Protein AF-A0A1V5XCV8-F1 (afdb_monomer)

pLDDT: mean 79.94, std 16.15, range [26.84, 97.88]

Sequence (654 aa):
MQDEASAQIVRQIDVLEASARLLDAAALAIQAGMHARAAQLYEQACEFSQASDQAALAGDSRKALVLAALSGCPQRIARTMDVIVEQPNRARATAEELRARGHAHVAARLLERVGDKEEAALAYADAGLAVQAATIFEDLGQTREAARVLESALRASPQDYAAALKLASLLTTHRRFDAAVRWLQTIPDSSPLHREALPWLATCFEALGLEEPAAQARQQLQASEIANVSSQPKETGNLQHVVYGRYEIVESVASTPYAQVFRALDRMTLQPVAVKQLRSESVQGAGRDAFERFLREARALSMLRHANVVPLVELVERAGAIITPWMEGGSLADLMNRERITPKRAVEISCAILTALAEGHRLGILHRDIKPSNILFDQAGVTRLADFGAAHLSDASHTATAGVIGTFAYMSPEQRLGMPATPASDVFGVGASLLEMLTGRPPAQPGSALTTPSSCHPDLGPNHDAVVFALVADDPAHRIGHALDARTKLQALSWPDYNLGSLSPIEASPVRHESRLQRLAPNLGFDVWLGRRVLLVADSPKMRQVMQAWTRTENRNLSAVLRYDVETAMFWVEVPEGKTLSETARSLTKRQGEQLAAALGSLHENGVTHGAVDEHHLVMRDDRPVLCLDPDTAMRGSPDMDRESLRRLCSHTT

Secondary structure (DSSP, 8-state):
-HHHHHHHHHHHHHHHHHTT-HHHHHHHHHHTT-HHHHHHHHHHTT-HHHHHHHHHHTT-HHHHHHHHHHHT-HHHHHHHHHHHHT-HHHHHHHHHHHHHTT-HHHHHHHHHHHT-HHHHHHHHHHTT-HHHHHHHHHHTT-HHHHHHHHHHHHHH-TT-HHHHHHHHHHHHHTT-HHHHHHHHTTS-TTSHHHHHHHHHHHHHHHHTT-HHHHHHHHHHHHTTTTT-----------SS-EETTTEEEEEEEEE-SSEEEEEEEETTT--EEEEEEE-GGGGSSS-HHHHHHHHHHHHHHHH---TTBPPP-EEEGGGTEEEEE--TT-BHHHHHHHS---HHHHHHHHHHHHHHHHHHHHTT-------GGGEEE-TT--EEE--TT---TTHHHH--SSS-SSSGGGS-HHHHTTPPP-HHHHHHHHHHHHHHHHHSSPPPSTTSPPPPHHHH-TT--HHHHHHHHHHS-SSGGGS---HHHHHHHHHTS------GGGS------------SEEEEETTEEEETTTTEEEEEEE--HHHHHHHHHHHH---TTB--EEEEETTTTEEEEE--SSEEHHHHT-PPPHHHHHHHHHHHHHHHHTT------SSSSEEEETTEEEE---TTTTTSS-HHHHHHHHHHHHHT--

Mean predicted aligned error: 20.4 Å

Structure (mmCIF, N/CA/C/O backbone):
data_AF-A0A1V5XCV8-F1
#
_entry.id   AF-A0A1V5XCV8-F1
#
loop_
_atom_site.group_PDB
_atom_site.id
_atom_site.type_symbol
_atom_site.label_atom_id
_atom_site.label_alt_id
_atom_site.label_comp_id
_atom_site.label_asym_id
_atom_site.label_entity_id
_atom_site.label_seq_id
_atom_site.pdbx_PDB_ins_code
_atom_site.Cartn_x
_atom_site.Cartn_y
_atom_site.Cartn_z
_atom_site.occupancy
_atom_site.B_iso_or_equiv
_atom_site.auth_seq_id
_atom_site.auth_comp_id
_atom_site.auth_asym_id
_atom_site.auth_atom_id
_atom_site.pdbx_PDB_model_num
ATOM 1 N N . MET A 1 1 ? 25.668 -7.113 -51.765 1.00 55.38 1 MET A N 1
ATOM 2 C CA . MET A 1 1 ? 24.496 -6.241 -51.519 1.00 55.38 1 MET A CA 1
ATOM 3 C C . MET A 1 1 ? 23.989 -6.331 -50.081 1.00 55.38 1 MET A C 1
ATOM 5 O O . MET A 1 1 ? 23.949 -5.293 -49.443 1.00 55.38 1 MET A O 1
ATOM 9 N N . GLN A 1 2 ? 23.650 -7.511 -49.532 1.00 56.16 2 GLN A N 1
ATOM 10 C CA . GLN A 1 2 ? 23.202 -7.615 -48.126 1.00 56.16 2 GLN A CA 1
ATOM 11 C C . GLN A 1 2 ? 24.272 -7.185 -47.100 1.00 56.16 2 GLN A C 1
ATOM 13 O O . GLN A 1 2 ? 23.949 -6.426 -46.194 1.00 56.16 2 GLN A O 1
ATOM 18 N N . ASP A 1 3 ? 25.544 -7.551 -47.288 1.00 65.44 3 ASP A N 1
ATOM 19 C CA . ASP A 1 3 ? 26.631 -7.110 -46.388 1.00 65.44 3 ASP A CA 1
ATOM 20 C C . ASP A 1 3 ? 26.905 -5.601 -46.443 1.00 65.44 3 ASP A C 1
ATOM 22 O O . ASP A 1 3 ? 27.278 -4.984 -45.448 1.00 65.44 3 ASP A O 1
ATOM 26 N N . GLU A 1 4 ? 26.685 -4.986 -47.603 1.00 73.75 4 GLU A N 1
ATOM 27 C CA . GLU A 1 4 ? 26.950 -3.564 -47.832 1.00 73.75 4 GLU A CA 1
ATOM 28 C C . GLU A 1 4 ? 25.854 -2.688 -47.205 1.00 73.75 4 GLU A C 1
ATOM 30 O O . GLU A 1 4 ? 26.151 -1.679 -46.567 1.00 73.75 4 GLU A O 1
ATOM 35 N N . ALA A 1 5 ? 24.594 -3.134 -47.292 1.00 72.75 5 ALA A N 1
ATOM 36 C CA . ALA A 1 5 ? 23.459 -2.509 -46.617 1.00 72.75 5 ALA A CA 1
ATOM 37 C C . ALA A 1 5 ? 23.561 -2.634 -45.085 1.00 72.75 5 ALA A C 1
ATOM 39 O O . ALA A 1 5 ? 23.358 -1.648 -44.375 1.00 72.75 5 ALA A O 1
ATOM 40 N N . SER A 1 6 ? 23.951 -3.805 -44.568 1.00 75.44 6 SER A N 1
ATOM 41 C CA . SER A 1 6 ? 24.199 -4.004 -43.133 1.00 75.44 6 SER A CA 1
ATOM 42 C C . SER A 1 6 ? 25.341 -3.119 -42.623 1.00 75.44 6 SER A C 1
ATOM 44 O O . SER A 1 6 ? 25.207 -2.473 -41.584 1.00 75.44 6 SER A O 1
ATOM 46 N N . ALA A 1 7 ? 26.441 -3.005 -43.376 1.00 82.19 7 ALA A N 1
ATOM 47 C CA . ALA A 1 7 ? 27.553 -2.122 -43.027 1.00 82.19 7 ALA A CA 1
ATOM 48 C C . ALA A 1 7 ? 27.157 -0.634 -43.039 1.00 82.19 7 ALA A C 1
ATOM 50 O O . ALA A 1 7 ? 27.642 0.143 -42.214 1.00 82.19 7 ALA A O 1
ATOM 51 N N . GLN A 1 8 ? 26.267 -0.225 -43.947 1.00 87.06 8 GLN A N 1
ATOM 52 C CA . GLN A 1 8 ? 25.750 1.142 -43.998 1.00 87.06 8 GLN A CA 1
ATOM 53 C C . GLN A 1 8 ? 24.861 1.469 -42.790 1.00 87.06 8 GLN A C 1
ATOM 55 O O . GLN A 1 8 ? 25.000 2.548 -42.215 1.00 87.06 8 GLN A O 1
ATOM 60 N N . ILE A 1 9 ? 24.012 0.530 -42.362 1.00 88.44 9 ILE A N 1
ATOM 61 C CA . ILE A 1 9 ? 23.176 0.680 -41.163 1.00 88.44 9 ILE A CA 1
ATOM 62 C C . ILE A 1 9 ? 24.042 0.798 -39.904 1.00 88.44 9 ILE A C 1
ATOM 64 O O . ILE A 1 9 ? 23.810 1.698 -39.101 1.00 88.44 9 ILE A O 1
ATOM 68 N N . VAL A 1 10 ? 25.077 -0.038 -39.752 1.00 89.50 10 VAL A N 1
ATOM 69 C CA . VAL A 1 10 ? 26.005 0.046 -38.607 1.00 89.50 10 VAL A CA 1
ATOM 70 C C . VAL A 1 10 ? 26.694 1.410 -38.558 1.00 89.50 10 VAL A C 1
ATOM 72 O O . VAL A 1 10 ? 26.671 2.061 -37.518 1.00 89.50 10 VAL A O 1
ATOM 75 N N . ARG A 1 11 ? 27.204 1.911 -39.693 1.00 89.94 11 ARG A N 1
ATOM 76 C CA . ARG A 1 11 ? 27.790 3.263 -39.755 1.00 89.94 11 ARG A CA 1
ATOM 77 C C . ARG A 1 11 ? 26.790 4.342 -39.355 1.00 89.94 11 ARG A C 1
ATOM 79 O O . ARG A 1 11 ? 27.166 5.311 -38.708 1.00 89.94 11 ARG A O 1
ATOM 86 N N . GLN A 1 12 ? 25.528 4.199 -39.744 1.00 89.31 12 GLN A N 1
ATOM 87 C CA . GLN A 1 12 ? 24.492 5.168 -39.407 1.00 89.31 12 GLN A CA 1
ATOM 88 C C . GLN A 1 12 ? 24.134 5.130 -37.916 1.00 89.31 12 GLN A C 1
ATOM 90 O O . GLN A 1 12 ? 23.947 6.188 -37.318 1.00 89.31 12 GLN A O 1
ATOM 95 N N . ILE A 1 13 ? 24.109 3.943 -37.304 1.00 89.38 13 ILE A N 1
ATOM 96 C CA . ILE A 1 13 ? 23.984 3.775 -35.849 1.00 89.38 13 ILE A CA 1
ATOM 97 C C . ILE A 1 13 ? 25.161 4.457 -35.141 1.00 89.38 13 ILE A C 1
ATOM 99 O O . ILE A 1 13 ? 24.930 5.252 -34.234 1.00 89.38 13 ILE A O 1
ATOM 103 N N . ASP A 1 14 ? 26.398 4.221 -35.586 1.00 89.75 14 ASP A N 1
ATOM 104 C CA . ASP A 1 14 ? 27.597 4.798 -34.966 1.00 89.75 14 ASP A CA 1
ATOM 105 C C . ASP A 1 14 ? 27.629 6.333 -35.090 1.00 89.75 14 ASP A C 1
ATOM 107 O O . ASP A 1 14 ? 28.013 7.030 -34.152 1.00 89.75 14 ASP A O 1
ATOM 111 N N . VAL A 1 15 ? 27.160 6.888 -36.215 1.00 90.31 15 VAL A N 1
ATOM 112 C CA . VAL A 1 15 ? 27.000 8.344 -36.402 1.00 90.31 15 VAL A CA 1
ATOM 113 C C . VAL A 1 15 ? 25.956 8.917 -35.437 1.00 90.31 15 VAL A C 1
ATOM 115 O O . VAL A 1 15 ? 26.168 9.990 -34.865 1.00 90.31 15 VAL A O 1
ATOM 118 N N . LEU A 1 16 ? 24.830 8.222 -35.242 1.00 85.31 16 LEU A N 1
ATOM 119 C CA . LEU A 1 16 ? 23.783 8.639 -34.305 1.00 85.31 16 LEU A CA 1
ATOM 120 C C . LEU A 1 16 ? 24.257 8.549 -32.847 1.00 85.31 16 LEU A C 1
ATOM 122 O O . LEU A 1 16 ? 24.003 9.477 -32.077 1.00 85.31 16 LEU A O 1
ATOM 126 N N . GLU A 1 17 ? 24.989 7.493 -32.482 1.00 86.19 17 GLU A N 1
ATOM 127 C CA . GLU A 1 17 ? 25.599 7.336 -31.155 1.00 86.19 17 GLU A CA 1
ATOM 128 C C . GLU A 1 17 ? 26.639 8.433 -30.892 1.00 86.19 17 GLU A C 1
ATOM 130 O O . GLU A 1 17 ? 26.559 9.114 -29.870 1.00 86.19 17 GLU A O 1
ATOM 135 N N . ALA A 1 18 ? 27.540 8.695 -31.847 1.00 83.44 18 ALA A N 1
ATOM 136 C CA . ALA A 1 18 ? 28.522 9.779 -31.757 1.00 83.44 18 ALA A CA 1
ATOM 137 C C . ALA A 1 18 ? 27.867 11.167 -31.622 1.00 83.44 18 ALA A C 1
ATOM 139 O O . ALA A 1 18 ? 28.442 12.077 -31.027 1.00 83.44 18 ALA A O 1
ATOM 140 N N . SER A 1 19 ? 26.644 11.319 -32.135 1.00 82.38 19 SER A N 1
ATOM 141 C CA . SER A 1 19 ? 25.836 12.540 -32.025 1.00 82.38 19 SER A CA 1
ATOM 142 C C . SER A 1 19 ? 24.930 12.567 -30.782 1.00 82.38 19 SER A C 1
ATOM 144 O O . SER A 1 19 ? 24.056 13.428 -30.689 1.00 82.38 19 SER A O 1
ATOM 146 N N . ALA A 1 20 ? 25.093 11.627 -29.842 1.00 81.00 20 ALA A N 1
ATOM 147 C CA . ALA A 1 20 ? 24.282 11.461 -28.630 1.00 81.00 20 ALA A CA 1
ATOM 148 C C . ALA A 1 20 ? 22.769 11.245 -28.868 1.00 81.00 20 ALA A C 1
ATOM 150 O O . ALA A 1 20 ? 21.960 11.425 -27.956 1.00 81.00 20 ALA A O 1
ATOM 151 N N . ARG A 1 21 ? 22.367 10.809 -30.070 1.00 84.12 21 ARG A N 1
ATOM 152 C CA . ARG A 1 21 ? 20.977 10.467 -30.428 1.00 84.12 21 ARG A CA 1
ATOM 153 C C . ARG A 1 21 ? 20.698 8.987 -30.162 1.00 84.12 21 ARG A C 1
ATOM 155 O O . ARG A 1 21 ? 20.375 8.218 -31.065 1.00 84.12 21 ARG A O 1
ATOM 162 N N . LEU A 1 22 ? 20.857 8.586 -28.904 1.00 81.56 22 LEU A N 1
ATOM 163 C CA . LEU A 1 22 ? 20.889 7.178 -28.492 1.00 81.56 22 LEU A CA 1
ATOM 164 C C . LEU A 1 22 ? 19.565 6.435 -28.725 1.00 81.56 22 LEU A C 1
ATOM 166 O O . LEU A 1 22 ? 19.592 5.279 -29.133 1.00 81.56 22 LEU A O 1
ATOM 170 N N . LEU A 1 23 ? 18.414 7.091 -28.539 1.00 86.69 23 LEU A N 1
ATOM 171 C CA . LEU A 1 23 ? 17.103 6.473 -28.788 1.00 86.69 23 LEU A CA 1
ATOM 172 C C . LEU A 1 23 ? 16.856 6.225 -30.281 1.00 86.69 23 LEU A C 1
ATOM 174 O O . LEU A 1 23 ? 16.329 5.180 -30.651 1.00 86.69 23 LEU A O 1
ATOM 178 N N . ASP A 1 24 ? 17.296 7.149 -31.140 1.00 87.69 24 ASP A N 1
ATOM 179 C CA . ASP A 1 24 ? 17.205 6.991 -32.594 1.00 87.69 24 ASP A CA 1
ATOM 180 C C . ASP A 1 24 ? 18.152 5.889 -33.081 1.00 87.69 24 ASP A C 1
ATOM 182 O O . ASP A 1 24 ? 17.775 5.058 -33.908 1.00 87.69 24 ASP A O 1
ATOM 186 N N . ALA A 1 25 ? 19.369 5.843 -32.527 1.00 87.44 25 ALA A N 1
ATOM 187 C CA . ALA A 1 25 ? 20.325 4.770 -32.776 1.00 87.44 25 ALA A CA 1
ATOM 188 C C . ALA A 1 25 ? 19.759 3.409 -32.331 1.00 87.44 25 ALA A C 1
ATOM 190 O O . ALA A 1 25 ? 19.883 2.424 -33.058 1.00 87.44 25 ALA A O 1
ATOM 191 N N . ALA A 1 26 ? 19.101 3.351 -31.167 1.00 88.69 26 ALA A N 1
ATOM 192 C CA . ALA A 1 26 ? 18.478 2.139 -30.639 1.00 88.69 26 ALA A CA 1
ATOM 193 C C . ALA A 1 26 ? 17.289 1.686 -31.497 1.00 88.69 26 ALA A C 1
ATOM 195 O O . ALA A 1 26 ? 17.183 0.504 -31.816 1.00 88.69 26 ALA A O 1
ATOM 196 N N . ALA A 1 27 ? 16.432 2.614 -31.931 1.00 91.62 27 ALA A N 1
ATOM 197 C CA . ALA A 1 27 ? 15.320 2.320 -32.830 1.00 91.62 27 ALA A CA 1
ATOM 198 C C . ALA A 1 27 ? 15.816 1.780 -34.181 1.00 91.62 27 ALA A C 1
ATOM 200 O O . ALA A 1 27 ? 15.284 0.788 -34.681 1.00 91.62 27 ALA A O 1
ATOM 201 N N . LEU A 1 28 ? 16.874 2.378 -34.739 1.00 91.19 28 LEU A N 1
ATOM 202 C CA . LEU A 1 28 ? 17.506 1.901 -35.968 1.00 91.19 28 LEU A CA 1
ATOM 203 C C . LEU A 1 28 ? 18.154 0.519 -35.772 1.00 91.19 28 LEU A C 1
ATOM 205 O O . LEU A 1 28 ? 18.021 -0.351 -36.631 1.00 91.19 28 LEU A O 1
ATOM 209 N N . ALA A 1 29 ? 18.781 0.278 -34.616 1.00 90.94 29 ALA A N 1
ATOM 210 C CA . ALA A 1 29 ? 19.312 -1.032 -34.249 1.00 90.94 29 ALA A CA 1
ATOM 211 C C . ALA A 1 29 ? 18.203 -2.094 -34.118 1.00 90.94 29 ALA A C 1
ATOM 213 O O . ALA A 1 29 ? 18.393 -3.215 -34.584 1.00 90.94 29 ALA A O 1
ATOM 214 N N . ILE A 1 30 ? 17.030 -1.759 -33.562 1.00 92.81 30 ILE A N 1
ATOM 215 C CA . ILE A 1 30 ? 15.866 -2.665 -33.520 1.00 92.81 30 ILE A CA 1
ATOM 216 C C . ILE A 1 30 ? 15.365 -2.975 -34.929 1.00 92.81 30 ILE A C 1
ATOM 218 O O . ILE A 1 30 ? 15.129 -4.138 -35.245 1.00 92.81 30 ILE A O 1
ATOM 222 N N . GLN A 1 31 ? 15.216 -1.957 -35.782 1.00 91.31 31 GLN A N 1
ATOM 223 C CA . GLN A 1 31 ? 14.780 -2.140 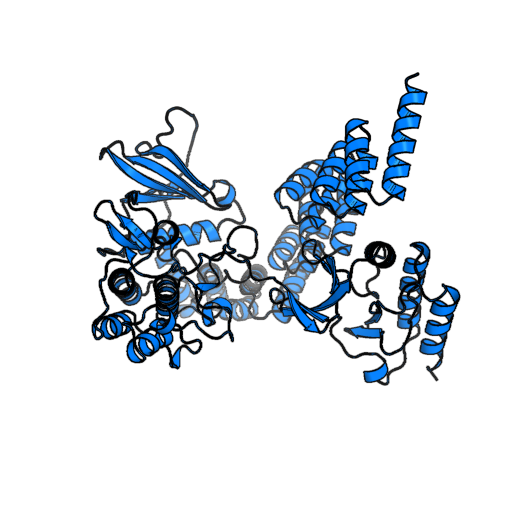-37.171 1.00 91.31 31 GLN A CA 1
ATOM 224 C C . GLN A 1 31 ? 15.738 -3.045 -37.956 1.00 91.31 31 GLN A C 1
ATOM 226 O O . GLN A 1 31 ? 15.306 -3.804 -38.820 1.00 91.31 31 GLN A O 1
ATOM 231 N N . ALA A 1 32 ? 17.025 -3.005 -37.612 1.00 89.81 32 ALA A N 1
ATOM 232 C CA . ALA A 1 32 ? 18.059 -3.870 -38.164 1.00 89.81 32 ALA A CA 1
ATOM 233 C C . ALA A 1 32 ? 18.134 -5.267 -37.509 1.00 89.81 32 ALA A C 1
ATOM 235 O O . ALA A 1 32 ? 19.009 -6.055 -37.863 1.00 89.81 32 ALA A O 1
ATOM 236 N N . GLY A 1 33 ? 17.272 -5.580 -36.533 1.00 90.06 33 GLY A N 1
ATOM 237 C CA . GLY A 1 33 ? 17.294 -6.839 -35.775 1.00 90.06 33 GLY A CA 1
ATOM 238 C C . GLY A 1 33 ? 18.469 -6.970 -34.795 1.00 90.06 33 GLY A C 1
ATOM 239 O O . GLY A 1 33 ? 18.711 -8.041 -34.239 1.00 90.06 33 GLY A O 1
ATOM 240 N N . MET A 1 34 ? 19.217 -5.892 -34.553 1.00 93.25 34 MET A N 1
ATOM 241 C CA . MET A 1 34 ? 20.396 -5.863 -33.688 1.00 93.25 34 MET A CA 1
ATOM 242 C C . MET A 1 34 ? 20.006 -5.640 -32.218 1.00 93.25 34 MET A C 1
ATOM 244 O O . MET A 1 34 ? 20.424 -4.666 -31.590 1.00 93.25 34 MET A O 1
ATOM 248 N N . HIS A 1 35 ? 19.220 -6.554 -31.641 1.00 94.44 35 HIS A N 1
ATOM 249 C CA . HIS A 1 35 ? 18.676 -6.422 -30.280 1.00 94.44 35 HIS A CA 1
ATOM 250 C C . HIS A 1 35 ? 19.752 -6.228 -29.196 1.00 94.44 35 HIS A C 1
ATOM 252 O O . HIS A 1 35 ? 19.571 -5.413 -28.297 1.00 94.44 35 HIS A O 1
ATOM 258 N N . ALA A 1 36 ? 20.912 -6.889 -29.306 1.00 93.19 36 ALA A N 1
ATOM 259 C CA . ALA A 1 36 ? 22.020 -6.703 -28.359 1.00 93.19 36 ALA A CA 1
ATOM 260 C C . ALA A 1 36 ? 22.587 -5.271 -28.396 1.00 93.19 36 ALA A C 1
ATOM 262 O O . ALA A 1 36 ? 22.892 -4.685 -27.356 1.00 93.19 36 ALA A O 1
ATOM 263 N N . ARG A 1 37 ? 22.688 -4.688 -29.599 1.00 93.06 37 ARG A N 1
ATOM 264 C CA . ARG A 1 37 ? 23.145 -3.308 -29.802 1.00 93.06 37 ARG A CA 1
ATOM 265 C C . ARG A 1 37 ? 22.087 -2.312 -29.335 1.00 93.06 37 ARG A C 1
ATOM 267 O O . ARG A 1 37 ? 22.426 -1.357 -28.647 1.00 93.06 37 ARG A O 1
ATOM 274 N N . ALA A 1 38 ? 20.814 -2.574 -29.625 1.00 92.44 38 ALA A N 1
ATOM 275 C CA . ALA A 1 38 ? 19.701 -1.777 -29.120 1.00 92.44 38 ALA A CA 1
ATOM 276 C C . ALA A 1 38 ? 19.649 -1.772 -27.584 1.00 92.44 38 ALA A C 1
ATOM 278 O O . ALA A 1 38 ? 19.487 -0.715 -26.986 1.00 92.44 38 ALA A O 1
ATOM 279 N N . ALA A 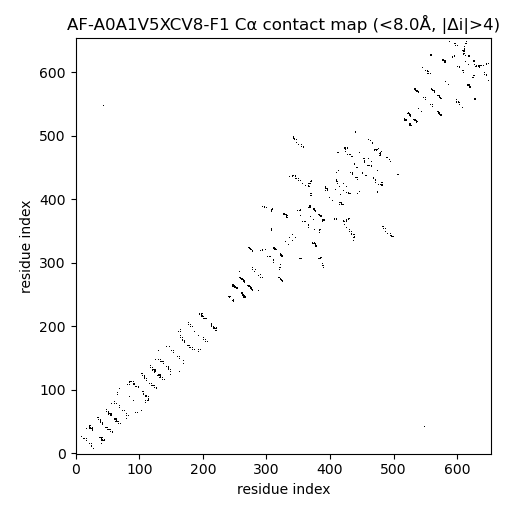1 39 ? 19.860 -2.924 -26.937 1.00 92.81 39 ALA A N 1
ATOM 280 C CA . ALA A 1 39 ? 19.917 -3.023 -25.481 1.00 92.81 39 ALA A CA 1
ATOM 281 C C . ALA A 1 39 ? 21.036 -2.156 -24.884 1.00 92.81 39 ALA A C 1
ATOM 283 O O . ALA A 1 39 ? 20.802 -1.453 -23.907 1.00 92.81 39 ALA A O 1
ATOM 284 N N . GLN A 1 40 ? 22.232 -2.163 -25.489 1.00 92.69 40 GLN A N 1
ATOM 285 C CA . GLN A 1 40 ? 23.344 -1.296 -25.075 1.00 92.69 40 GLN A CA 1
ATOM 286 C C . GLN A 1 40 ? 23.012 0.190 -25.247 1.00 92.69 40 GLN A C 1
ATOM 288 O O . GLN A 1 40 ? 23.293 0.980 -24.354 1.00 92.69 40 GLN A O 1
ATOM 293 N N . LEU A 1 41 ? 22.399 0.570 -26.369 1.00 87.75 41 LEU A N 1
ATOM 294 C CA . LEU A 1 41 ? 22.041 1.961 -26.650 1.00 87.75 41 LEU A CA 1
ATOM 295 C C . LEU A 1 41 ? 20.936 2.467 -25.707 1.00 87.75 41 LEU A C 1
ATOM 297 O O . LEU A 1 41 ? 21.036 3.580 -25.196 1.00 87.75 41 LEU A O 1
ATOM 301 N N . TYR A 1 42 ? 19.927 1.643 -25.401 1.00 89.00 42 TYR A N 1
ATOM 302 C CA . TYR A 1 42 ? 18.913 1.976 -24.394 1.00 89.00 42 TYR A CA 1
ATOM 303 C C . TYR A 1 42 ? 19.489 2.045 -22.981 1.00 89.00 42 TYR A C 1
ATOM 305 O O . TYR A 1 42 ? 19.122 2.932 -22.217 1.00 89.00 42 TYR A O 1
ATOM 313 N N . GLU A 1 43 ? 20.416 1.154 -22.630 1.00 88.25 43 GLU A N 1
ATOM 314 C CA . GLU A 1 43 ? 21.123 1.209 -21.349 1.00 88.25 43 GLU A CA 1
ATOM 315 C C . GLU A 1 43 ? 21.959 2.491 -21.224 1.00 88.25 43 GLU A C 1
ATOM 317 O O . GLU A 1 43 ? 21.887 3.170 -20.203 1.00 88.25 43 GLU A O 1
ATOM 322 N N . GLN A 1 44 ? 22.694 2.878 -22.273 1.00 85.25 44 GLN A N 1
ATOM 323 C CA . GLN A 1 44 ? 23.422 4.152 -22.325 1.00 85.25 44 GLN A CA 1
ATOM 324 C C . GLN A 1 44 ? 22.486 5.369 -22.226 1.00 85.25 44 GLN A C 1
ATOM 326 O O . GLN A 1 44 ? 22.888 6.405 -21.692 1.00 85.25 44 GLN A O 1
ATOM 331 N N . ALA A 1 45 ? 21.255 5.241 -22.733 1.00 79.69 45 ALA A N 1
ATOM 332 C CA . ALA A 1 45 ? 20.199 6.245 -22.639 1.00 79.69 45 ALA A CA 1
ATOM 333 C C . ALA A 1 45 ? 19.431 6.219 -21.301 1.00 79.69 45 ALA A C 1
ATOM 335 O O . ALA A 1 45 ? 18.518 7.019 -21.126 1.00 79.69 45 ALA A O 1
ATOM 336 N N . CYS A 1 46 ? 19.785 5.326 -20.366 1.00 80.00 46 CYS A N 1
ATOM 337 C CA . CYS A 1 46 ? 19.085 5.094 -19.094 1.00 80.00 46 CYS A CA 1
ATOM 338 C C . CYS A 1 46 ? 17.628 4.598 -19.230 1.00 80.00 46 CYS A C 1
ATOM 340 O O . CYS A 1 46 ? 16.868 4.619 -18.262 1.00 80.00 46 CYS A O 1
ATOM 342 N N . GLU A 1 47 ? 17.241 4.075 -20.393 1.00 85.69 47 GLU A N 1
ATOM 343 C CA . GLU A 1 47 ? 15.928 3.472 -20.641 1.00 85.69 47 GLU A CA 1
ATOM 344 C C . GLU A 1 47 ? 15.926 1.985 -20.246 1.00 85.69 47 GLU A C 1
ATOM 346 O O . GLU A 1 47 ? 15.795 1.083 -21.076 1.00 85.69 47 GLU A O 1
ATOM 351 N N . PHE A 1 48 ? 16.089 1.699 -18.948 1.00 86.12 48 PHE A N 1
ATOM 352 C CA . PHE A 1 48 ? 16.322 0.335 -18.437 1.00 86.12 48 PHE A CA 1
ATOM 353 C C . PHE A 1 48 ? 15.186 -0.653 -18.726 1.00 86.12 48 PHE A C 1
ATOM 355 O O . PHE A 1 48 ? 15.430 -1.847 -18.888 1.00 86.12 48 PHE A O 1
ATOM 362 N N . SER A 1 49 ? 13.949 -0.162 -18.840 1.00 86.75 49 SER A N 1
ATOM 363 C CA . SER A 1 49 ? 12.799 -0.983 -19.239 1.00 86.75 49 SER A CA 1
ATOM 364 C C . SER A 1 49 ? 12.970 -1.528 -20.658 1.00 86.75 49 SER A C 1
ATOM 366 O O . SER A 1 49 ? 12.880 -2.733 -20.878 1.00 86.75 49 SER A O 1
ATOM 368 N N . GLN A 1 50 ? 13.270 -0.641 -21.608 1.00 88.88 50 GLN A N 1
ATOM 369 C CA . GLN A 1 50 ? 13.461 -0.995 -23.013 1.00 88.88 50 GLN A CA 1
ATOM 370 C C . GLN A 1 50 ? 14.763 -1.780 -23.197 1.00 88.88 50 GLN A C 1
ATOM 372 O O . GLN A 1 50 ? 14.788 -2.766 -23.929 1.00 88.88 50 GLN A O 1
ATOM 377 N N . ALA A 1 51 ? 15.820 -1.412 -22.468 1.00 89.12 51 ALA A N 1
ATOM 378 C CA . ALA A 1 51 ? 17.081 -2.140 -22.455 1.00 89.12 51 ALA A CA 1
ATOM 379 C C . ALA A 1 51 ? 16.906 -3.587 -21.962 1.00 89.12 51 ALA A C 1
ATOM 381 O O . ALA A 1 51 ? 17.466 -4.501 -22.561 1.00 89.12 51 ALA A O 1
ATOM 382 N N . SER A 1 52 ? 16.102 -3.805 -20.913 1.00 92.31 52 SER A N 1
ATOM 383 C CA . SER A 1 52 ? 15.766 -5.139 -20.400 1.00 92.31 52 SER A CA 1
ATOM 384 C C . SER A 1 52 ? 15.021 -5.973 -21.444 1.00 92.31 52 SER A C 1
ATOM 386 O O . SER A 1 52 ? 15.421 -7.105 -21.723 1.00 92.31 52 SER A O 1
ATOM 388 N N . ASP A 1 53 ? 14.000 -5.394 -22.087 1.00 92.69 53 ASP A N 1
ATOM 389 C CA . ASP A 1 53 ? 13.216 -6.075 -23.121 1.00 92.69 53 ASP A CA 1
ATOM 390 C C . ASP A 1 53 ? 14.088 -6.443 -24.340 1.00 92.69 53 ASP A C 1
ATOM 392 O O . ASP A 1 53 ? 14.019 -7.565 -24.844 1.00 92.69 53 ASP A O 1
ATOM 396 N N . GLN A 1 54 ? 14.971 -5.539 -24.783 1.00 95.38 54 GLN A N 1
ATOM 397 C CA . GLN A 1 54 ? 15.899 -5.815 -25.886 1.00 95.38 54 GLN A CA 1
ATOM 398 C C . GLN A 1 54 ? 16.993 -6.820 -25.505 1.00 95.38 54 GLN A C 1
ATOM 400 O O . GLN A 1 54 ? 17.351 -7.662 -26.325 1.00 95.38 54 GLN A O 1
ATOM 405 N N . ALA A 1 55 ? 17.503 -6.789 -24.269 1.00 93.31 55 ALA A N 1
ATOM 406 C CA . ALA A 1 55 ? 18.454 -7.786 -23.780 1.00 93.31 55 ALA A CA 1
ATOM 407 C C . ALA A 1 55 ? 17.819 -9.186 -23.742 1.00 93.31 55 ALA A C 1
ATOM 409 O O . ALA A 1 55 ? 18.454 -10.159 -24.150 1.00 93.31 55 ALA A O 1
ATOM 410 N N . ALA A 1 56 ? 16.546 -9.281 -23.341 1.00 91.06 56 ALA A N 1
ATOM 411 C CA . ALA A 1 56 ? 15.795 -10.532 -23.370 1.00 91.06 56 ALA A CA 1
ATOM 412 C C . ALA A 1 56 ? 15.607 -11.050 -24.806 1.00 91.06 56 ALA A C 1
ATOM 414 O O . ALA A 1 56 ? 15.853 -12.227 -25.064 1.00 91.06 56 ALA A O 1
ATOM 415 N N . LEU A 1 57 ? 15.239 -10.176 -25.752 1.00 92.50 57 LEU A N 1
ATOM 416 C CA . LEU A 1 57 ? 15.130 -10.524 -27.178 1.00 92.50 57 LEU A CA 1
ATOM 417 C C . LEU A 1 57 ? 16.478 -10.924 -27.798 1.00 92.50 57 LEU A C 1
ATOM 419 O O . LEU A 1 57 ? 16.519 -11.773 -28.683 1.00 92.50 57 LEU A O 1
ATOM 423 N N . ALA A 1 58 ? 17.583 -10.357 -27.309 1.00 92.44 58 ALA A N 1
ATOM 424 C CA . ALA A 1 58 ? 18.940 -10.737 -27.694 1.00 92.44 58 ALA A CA 1
ATOM 425 C C . ALA A 1 58 ? 19.414 -12.066 -27.069 1.00 92.44 58 ALA A C 1
ATOM 427 O O . ALA A 1 58 ? 20.516 -12.520 -27.374 1.00 92.44 58 ALA A O 1
ATOM 428 N N . GLY A 1 59 ? 18.614 -12.680 -26.189 1.00 89.31 59 GLY A N 1
ATOM 429 C CA . GLY A 1 59 ? 18.956 -13.917 -25.486 1.00 89.31 59 GLY A CA 1
ATOM 430 C C . GLY A 1 59 ? 19.887 -13.736 -24.279 1.00 89.31 59 GLY A C 1
ATOM 431 O O . GLY A 1 59 ? 20.338 -14.730 -23.709 1.00 89.31 59 GLY A O 1
ATOM 432 N N . ASP A 1 60 ? 20.167 -12.498 -23.857 1.00 90.75 60 ASP A N 1
ATOM 433 C CA . ASP A 1 60 ? 20.968 -12.199 -22.664 1.00 90.75 60 ASP A CA 1
ATOM 434 C C . ASP A 1 60 ? 20.062 -12.065 -21.431 1.00 90.75 60 ASP A C 1
ATOM 436 O O . ASP A 1 60 ? 19.741 -10.972 -20.956 1.00 90.75 60 ASP A O 1
ATOM 440 N N . SER A 1 61 ? 19.617 -13.214 -20.918 1.00 88.94 61 SER A N 1
ATOM 441 C CA . SER A 1 61 ? 18.706 -13.293 -19.770 1.00 88.94 61 SER A CA 1
ATOM 442 C C . SER A 1 61 ? 19.300 -12.716 -18.481 1.00 88.94 61 SER A C 1
ATOM 444 O O . SER A 1 61 ? 18.562 -12.137 -17.682 1.00 88.94 61 SER A O 1
ATOM 446 N N . ARG A 1 62 ? 20.627 -12.805 -18.296 1.00 90.25 62 ARG A N 1
ATOM 447 C CA . ARG A 1 62 ? 21.332 -12.183 -17.164 1.00 90.25 62 ARG A CA 1
ATOM 448 C C . ARG A 1 62 ? 21.184 -10.675 -17.214 1.00 90.25 62 ARG A C 1
ATOM 450 O O . ARG A 1 62 ? 20.668 -10.073 -16.273 1.00 90.25 62 ARG A O 1
ATOM 457 N N . LYS A 1 63 ? 21.614 -10.069 -18.321 1.00 89.50 63 LYS A N 1
ATOM 458 C CA . LYS A 1 63 ? 21.552 -8.619 -18.484 1.00 89.50 63 LYS A CA 1
ATOM 459 C C . LYS A 1 63 ? 20.109 -8.122 -18.434 1.00 89.50 63 LYS A C 1
ATOM 461 O O . LYS A 1 63 ? 19.838 -7.105 -17.802 1.00 89.50 63 LYS A O 1
ATOM 466 N N . ALA A 1 64 ? 19.175 -8.874 -19.016 1.00 91.31 64 ALA A N 1
ATOM 467 C CA . ALA A 1 64 ? 17.755 -8.556 -18.960 1.00 91.31 64 ALA A CA 1
ATOM 468 C C . ALA A 1 64 ? 17.222 -8.484 -17.523 1.00 91.31 64 ALA A C 1
ATOM 470 O O . ALA A 1 64 ? 16.542 -7.512 -17.194 1.00 91.31 64 ALA A O 1
ATOM 471 N N . LEU A 1 65 ? 17.550 -9.456 -16.661 1.00 90.12 65 LEU A N 1
ATOM 472 C CA . LEU A 1 65 ? 17.096 -9.466 -15.266 1.00 90.12 65 LEU A CA 1
ATOM 473 C C . LEU A 1 65 ? 17.723 -8.334 -14.445 1.00 90.12 65 LEU A C 1
ATOM 475 O O . LEU A 1 65 ? 17.035 -7.683 -13.660 1.00 90.12 65 LEU A O 1
ATOM 479 N N . VAL A 1 66 ? 19.009 -8.059 -14.649 1.00 87.56 66 VAL A N 1
ATOM 480 C CA . VAL A 1 66 ? 19.699 -6.961 -13.963 1.00 87.56 66 VAL A CA 1
ATOM 481 C C . VAL A 1 66 ? 19.101 -5.604 -14.353 1.00 87.56 66 VAL A C 1
ATOM 483 O O . VAL A 1 66 ? 18.783 -4.792 -13.486 1.00 87.56 66 VAL A O 1
ATOM 486 N N . LEU A 1 67 ? 18.856 -5.377 -15.646 1.00 86.94 67 LEU A N 1
ATOM 487 C CA . LEU A 1 67 ? 18.184 -4.168 -16.135 1.00 86.94 67 LEU A CA 1
ATOM 488 C C . LEU A 1 67 ? 16.717 -4.098 -15.678 1.00 86.94 67 LEU A C 1
ATOM 490 O O . LEU A 1 67 ? 16.218 -3.016 -15.371 1.00 86.94 67 LEU A O 1
ATOM 494 N N . ALA A 1 68 ? 16.030 -5.240 -15.566 1.00 85.44 68 ALA A N 1
ATOM 495 C CA . ALA A 1 68 ? 14.679 -5.297 -15.016 1.00 85.44 68 ALA A CA 1
ATOM 496 C C . ALA A 1 68 ? 14.659 -4.869 -13.542 1.00 85.44 68 ALA A C 1
ATOM 498 O O . ALA A 1 68 ? 13.785 -4.091 -13.153 1.00 85.44 68 ALA A O 1
ATOM 499 N N . ALA A 1 69 ? 15.631 -5.318 -12.742 1.00 80.25 69 ALA A N 1
ATOM 500 C CA . ALA A 1 69 ? 15.779 -4.904 -11.349 1.00 80.25 69 ALA A CA 1
ATOM 501 C C . ALA A 1 69 ? 16.025 -3.390 -11.228 1.00 80.25 69 ALA A C 1
ATOM 503 O O . ALA A 1 69 ? 15.356 -2.731 -10.434 1.00 80.25 69 ALA A O 1
ATOM 504 N N . LEU A 1 70 ? 16.887 -2.826 -12.083 1.00 78.69 70 LEU A N 1
ATOM 505 C CA . LEU A 1 70 ? 17.139 -1.380 -12.154 1.00 78.69 70 LEU A CA 1
ATOM 506 C C . LEU A 1 70 ? 15.906 -0.578 -12.597 1.00 78.69 70 LEU A C 1
ATOM 508 O O . LEU A 1 70 ? 15.691 0.536 -12.127 1.00 78.69 70 LEU A O 1
ATOM 512 N N . SER A 1 71 ? 15.063 -1.145 -13.466 1.00 77.75 71 SER A N 1
ATOM 513 C CA . SER A 1 71 ? 13.810 -0.505 -13.892 1.00 77.75 71 SER A CA 1
ATOM 514 C C . SER A 1 71 ? 12.747 -0.429 -12.787 1.00 77.75 71 SER A C 1
ATOM 516 O O . SER A 1 71 ? 11.776 0.312 -12.928 1.00 77.75 71 SER A O 1
ATOM 518 N N . GLY A 1 72 ? 12.881 -1.227 -11.719 1.00 68.44 72 GLY A N 1
ATOM 519 C CA . GLY A 1 72 ? 11.904 -1.302 -10.631 1.00 68.44 72 GLY A CA 1
ATOM 520 C C . GLY A 1 72 ? 10.546 -1.899 -11.024 1.00 68.44 72 GLY A C 1
ATOM 521 O O . GLY A 1 72 ? 9.584 -1.737 -10.280 1.00 68.44 72 GLY A O 1
ATOM 522 N N . CYS A 1 73 ? 10.434 -2.574 -12.176 1.00 69.50 73 CYS A N 1
ATOM 523 C CA . CYS A 1 73 ? 9.184 -3.155 -12.672 1.00 69.50 73 CYS A CA 1
ATOM 524 C C . CYS A 1 73 ? 9.040 -4.636 -12.254 1.00 69.50 73 CYS A C 1
ATOM 526 O O . CYS A 1 73 ? 9.708 -5.499 -12.838 1.00 69.50 73 CYS A O 1
ATOM 528 N N . PRO A 1 74 ? 8.143 -4.982 -11.303 1.00 70.12 74 PRO A N 1
ATOM 529 C CA . PRO A 1 74 ? 8.027 -6.347 -10.781 1.00 70.12 74 PRO A CA 1
ATOM 530 C C . PRO A 1 74 ? 7.656 -7.387 -11.844 1.00 70.12 74 PRO A C 1
ATOM 532 O O . PRO A 1 74 ? 8.129 -8.520 -11.789 1.00 70.12 74 PRO A O 1
ATOM 535 N N . GLN A 1 75 ? 6.851 -7.002 -12.839 1.00 73.31 75 GLN A N 1
ATOM 536 C CA . GLN A 1 75 ? 6.425 -7.888 -13.924 1.00 73.31 75 GLN A CA 1
ATOM 537 C C . GLN A 1 75 ? 7.601 -8.279 -14.827 1.00 73.31 75 GLN A C 1
ATOM 539 O O . GLN A 1 75 ? 7.724 -9.442 -15.212 1.00 73.31 75 GLN A O 1
ATOM 544 N N . ARG A 1 76 ? 8.501 -7.332 -15.133 1.00 80.69 76 ARG A N 1
ATOM 545 C CA . ARG A 1 76 ? 9.715 -7.619 -15.916 1.00 80.69 76 ARG A CA 1
ATOM 546 C C . ARG A 1 76 ? 10.694 -8.477 -15.132 1.00 80.69 76 ARG A C 1
ATOM 548 O O . ARG A 1 76 ? 11.252 -9.410 -15.703 1.00 80.69 76 ARG A O 1
ATOM 555 N N . ILE A 1 77 ? 10.858 -8.207 -13.835 1.00 81.69 77 ILE A N 1
ATOM 556 C CA . ILE A 1 77 ? 11.685 -9.034 -12.946 1.00 81.69 77 ILE A CA 1
ATOM 557 C C . ILE A 1 77 ? 11.165 -10.474 -12.952 1.00 81.69 77 ILE A C 1
ATOM 559 O O . ILE A 1 77 ? 11.942 -11.386 -13.194 1.00 81.69 77 ILE A O 1
ATOM 563 N N . ALA A 1 78 ? 9.859 -10.686 -12.762 1.00 82.38 78 ALA A N 1
ATOM 564 C CA . ALA A 1 78 ? 9.270 -12.026 -12.772 1.00 82.38 78 ALA A CA 1
ATOM 565 C C . ALA A 1 78 ? 9.510 -12.751 -14.107 1.00 82.38 78 ALA A C 1
ATOM 567 O O . ALA A 1 78 ? 10.060 -13.850 -14.118 1.00 82.38 78 ALA A O 1
ATOM 568 N N . ARG A 1 79 ? 9.198 -12.091 -15.230 1.00 84.19 79 ARG A N 1
ATOM 569 C CA . ARG A 1 79 ? 9.345 -12.665 -16.575 1.00 84.19 79 ARG A CA 1
ATOM 570 C C . ARG A 1 79 ? 10.793 -13.019 -16.924 1.00 84.19 79 ARG A C 1
ATOM 572 O O . ARG A 1 79 ? 11.047 -14.067 -17.504 1.00 84.19 79 ARG A O 1
ATOM 579 N N . THR A 1 80 ? 11.746 -12.144 -16.609 1.00 86.31 80 THR A N 1
ATOM 580 C CA . THR A 1 80 ? 13.177 -12.392 -16.883 1.00 86.31 80 THR A CA 1
ATOM 581 C C . THR A 1 80 ? 13.763 -13.432 -15.930 1.00 86.31 80 THR A C 1
ATOM 583 O O . THR A 1 80 ? 14.606 -14.234 -16.333 1.00 86.31 80 THR A O 1
ATOM 586 N N . MET A 1 81 ? 13.265 -13.479 -14.692 1.00 88.50 81 MET A N 1
ATOM 587 C CA . MET A 1 81 ? 13.623 -14.494 -13.708 1.00 88.50 81 MET A CA 1
ATOM 588 C C . MET A 1 81 ? 13.172 -15.892 -14.147 1.00 88.50 81 MET A C 1
ATOM 590 O O . MET A 1 81 ? 13.959 -16.823 -14.027 1.00 88.50 81 MET A O 1
ATOM 594 N N . ASP A 1 82 ? 11.971 -16.048 -14.715 1.00 87.25 82 ASP A N 1
ATOM 595 C CA . ASP A 1 82 ? 11.497 -17.344 -15.235 1.00 87.25 82 ASP A CA 1
ATOM 596 C C . ASP A 1 82 ? 12.478 -17.954 -16.248 1.00 87.25 82 ASP A C 1
ATOM 598 O O . ASP A 1 82 ? 12.774 -19.143 -16.188 1.00 87.25 82 ASP A O 1
ATOM 602 N N . VAL A 1 83 ? 13.050 -17.120 -17.121 1.00 87.06 83 VAL A N 1
ATOM 603 C CA . VAL A 1 83 ? 13.996 -17.555 -18.160 1.00 87.06 83 VAL A CA 1
ATOM 604 C C . VAL A 1 83 ? 15.358 -17.942 -17.579 1.00 87.06 83 VAL A C 1
ATOM 606 O O . VAL A 1 83 ? 15.995 -18.885 -18.048 1.00 87.06 83 VAL A O 1
ATOM 609 N N . ILE A 1 84 ? 15.857 -17.204 -16.582 1.00 87.94 84 ILE A N 1
ATOM 610 C CA . ILE A 1 84 ? 17.201 -17.453 -16.043 1.00 87.94 84 ILE A CA 1
ATOM 611 C C . ILE A 1 84 ? 17.231 -18.590 -15.016 1.00 87.94 84 ILE A C 1
ATOM 613 O O . ILE A 1 84 ? 18.273 -19.221 -14.850 1.00 87.94 84 ILE A O 1
ATOM 617 N N . VAL A 1 85 ? 16.104 -18.881 -14.356 1.00 89.06 85 VAL A N 1
ATOM 618 C CA . VAL A 1 85 ? 15.982 -19.983 -13.385 1.00 89.06 85 VAL A CA 1
ATOM 619 C C . VAL A 1 85 ? 16.268 -21.340 -14.034 1.00 89.06 85 VAL A C 1
ATOM 621 O O . VAL A 1 85 ? 16.844 -22.213 -13.390 1.00 89.06 85 VAL A O 1
ATOM 624 N N . GLU A 1 86 ? 15.980 -21.496 -15.329 1.00 86.56 86 GLU A N 1
ATOM 625 C CA . GLU A 1 86 ? 16.332 -22.696 -16.103 1.00 86.56 86 GLU A CA 1
ATOM 626 C C . GLU A 1 86 ? 17.855 -22.903 -16.257 1.00 86.56 86 GLU A C 1
ATOM 628 O O . GLU A 1 86 ? 18.302 -23.953 -16.715 1.00 86.56 86 GLU A O 1
ATOM 633 N N . GLN A 1 87 ? 18.679 -21.920 -15.867 1.00 86.94 87 GLN A N 1
ATOM 634 C CA . GLN A 1 87 ? 20.138 -21.929 -16.003 1.00 86.94 87 GLN A CA 1
ATOM 635 C C . GLN A 1 87 ? 20.827 -21.673 -14.645 1.00 86.94 87 GLN A C 1
ATOM 637 O O . GLN A 1 87 ? 21.352 -20.578 -14.416 1.00 86.94 87 GLN A O 1
ATOM 642 N N . PRO A 1 88 ? 20.913 -22.683 -13.752 1.00 87.62 88 PRO A N 1
ATOM 643 C CA . PRO A 1 88 ? 21.323 -22.510 -12.354 1.00 87.62 88 PRO A CA 1
ATOM 644 C C . PRO A 1 88 ? 22.645 -21.766 -12.129 1.00 87.62 88 PRO A C 1
ATOM 646 O O . PRO A 1 88 ? 22.721 -20.850 -11.312 1.00 87.62 88 PRO A O 1
ATOM 649 N N . ASN A 1 89 ? 23.691 -22.102 -12.891 1.00 88.19 89 ASN A N 1
ATOM 650 C CA . ASN A 1 89 ? 24.998 -21.449 -12.758 1.00 88.19 89 ASN A CA 1
ATOM 651 C C . ASN A 1 89 ? 24.950 -19.968 -13.159 1.00 88.19 89 ASN A C 1
ATOM 653 O O . ASN A 1 89 ? 25.598 -19.135 -12.531 1.00 88.19 89 ASN A O 1
ATOM 657 N N . ARG A 1 90 ? 24.163 -19.625 -14.190 1.00 87.69 90 ARG A N 1
ATOM 658 C CA . ARG A 1 90 ? 23.979 -18.225 -14.592 1.00 87.69 90 ARG A CA 1
ATOM 659 C C . ARG A 1 90 ? 23.129 -17.474 -13.582 1.00 87.69 90 ARG A C 1
ATOM 661 O O . ARG A 1 90 ? 23.440 -16.328 -13.274 1.00 87.69 90 ARG A O 1
ATOM 668 N N . ALA A 1 91 ? 22.096 -18.113 -13.047 1.00 90.44 91 ALA A N 1
ATOM 669 C CA . ALA A 1 91 ? 21.253 -17.520 -12.026 1.00 90.44 91 ALA A CA 1
ATOM 670 C C . ALA A 1 91 ? 22.041 -17.165 -10.754 1.00 90.44 91 ALA A C 1
ATOM 672 O O . ALA A 1 91 ? 21.886 -16.058 -10.251 1.00 90.44 91 ALA A O 1
ATOM 673 N N . ARG A 1 92 ? 22.954 -18.034 -10.296 1.00 90.25 92 ARG A N 1
ATOM 674 C CA . ARG A 1 92 ? 23.854 -17.749 -9.160 1.00 90.25 92 ARG A CA 1
ATOM 675 C C . ARG A 1 92 ? 24.731 -16.521 -9.392 1.00 90.25 92 ARG A C 1
ATOM 677 O O . ARG A 1 92 ? 24.668 -15.576 -8.614 1.00 90.25 92 ARG A O 1
ATOM 684 N N . ALA A 1 93 ? 25.457 -16.483 -10.511 1.00 88.44 93 ALA A N 1
ATOM 685 C CA . ALA A 1 93 ? 26.285 -15.327 -10.868 1.00 88.44 93 ALA A CA 1
ATOM 686 C C . ALA A 1 93 ? 25.457 -14.030 -10.992 1.00 88.44 93 ALA A C 1
ATOM 688 O O . ALA A 1 93 ? 25.900 -12.949 -10.617 1.00 88.44 93 ALA A O 1
ATOM 689 N N . THR A 1 94 ? 24.220 -14.138 -11.485 1.00 91.19 94 THR A N 1
ATOM 690 C CA . THR A 1 94 ? 23.298 -12.996 -11.587 1.00 91.19 94 THR A CA 1
ATOM 691 C C . THR A 1 94 ? 22.808 -12.536 -10.216 1.00 91.19 94 THR A C 1
ATOM 693 O O . THR A 1 94 ? 22.657 -11.341 -9.984 1.00 91.19 94 THR A O 1
ATOM 696 N N . ALA A 1 95 ? 22.564 -13.463 -9.290 1.00 91.12 95 ALA A N 1
ATOM 697 C CA . ALA A 1 95 ? 22.172 -13.142 -7.925 1.00 91.12 95 ALA A CA 1
ATOM 698 C C . ALA A 1 95 ? 23.291 -12.413 -7.164 1.00 91.12 95 ALA A C 1
ATOM 700 O O . ALA A 1 95 ? 23.010 -11.447 -6.456 1.00 91.12 95 ALA A O 1
ATOM 701 N N . GLU A 1 96 ? 24.550 -12.821 -7.342 1.00 88.06 96 GLU A N 1
ATOM 702 C CA . GLU A 1 96 ? 25.714 -12.115 -6.788 1.00 88.06 96 GLU A CA 1
ATOM 703 C C . GLU A 1 96 ? 25.791 -10.667 -7.298 1.00 88.06 96 GLU A C 1
ATOM 705 O O . GLU A 1 96 ? 25.915 -9.733 -6.503 1.00 88.06 96 GLU A O 1
ATOM 710 N N . GLU A 1 97 ? 25.617 -10.467 -8.608 1.00 85.75 97 GLU A N 1
ATOM 711 C CA . GLU A 1 97 ? 25.579 -9.140 -9.239 1.00 85.75 97 GLU A CA 1
ATOM 712 C C . GLU A 1 97 ? 24.419 -8.281 -8.696 1.00 85.75 97 GLU A C 1
ATOM 714 O O . GLU A 1 97 ? 24.601 -7.119 -8.326 1.00 85.75 97 GLU A O 1
ATOM 719 N N . LEU A 1 98 ? 23.224 -8.863 -8.561 1.00 86.56 98 LEU A N 1
ATOM 720 C CA . LEU A 1 98 ? 22.059 -8.187 -7.983 1.00 86.56 98 LEU A CA 1
ATOM 721 C C . LEU A 1 98 ? 22.280 -7.800 -6.511 1.00 86.56 98 LEU A C 1
ATOM 723 O O . LEU A 1 98 ? 21.908 -6.692 -6.119 1.00 86.56 98 LEU A O 1
ATOM 727 N N . ARG A 1 99 ? 22.905 -8.663 -5.695 1.00 84.12 99 ARG A N 1
ATOM 728 C CA . ARG A 1 99 ? 23.275 -8.340 -4.300 1.00 84.12 99 ARG A CA 1
ATOM 729 C C . ARG A 1 99 ? 24.261 -7.181 -4.249 1.00 84.12 99 ARG A C 1
ATOM 731 O O . ARG A 1 99 ? 24.050 -6.251 -3.471 1.00 84.12 99 ARG A O 1
ATOM 738 N N . ALA A 1 100 ? 25.296 -7.202 -5.088 1.00 78.75 100 ALA A N 1
ATOM 739 C CA . ALA A 1 100 ? 26.301 -6.141 -5.145 1.00 78.75 100 ALA A CA 1
ATOM 740 C C . ALA A 1 100 ? 25.684 -4.767 -5.467 1.00 78.75 100 ALA A C 1
ATOM 742 O O . ALA A 1 100 ? 26.109 -3.758 -4.906 1.00 78.75 100 ALA A O 1
ATOM 743 N N . ARG A 1 101 ? 24.629 -4.749 -6.291 1.00 77.56 101 ARG A N 1
ATOM 744 C CA . ARG A 1 101 ? 23.884 -3.547 -6.702 1.00 77.56 101 ARG A CA 1
ATOM 745 C C . ARG A 1 101 ? 22.762 -3.121 -5.747 1.00 77.56 101 ARG A C 1
ATOM 747 O O . ARG A 1 101 ? 22.000 -2.218 -6.070 1.00 77.56 101 ARG A O 1
ATOM 754 N N . GLY A 1 102 ? 22.631 -3.753 -4.578 1.00 75.50 102 GLY A N 1
ATOM 755 C CA . GLY A 1 102 ? 21.607 -3.401 -3.583 1.00 75.50 102 GLY A CA 1
ATOM 756 C C . GLY A 1 102 ? 20.223 -4.008 -3.845 1.00 75.50 102 GLY A C 1
ATOM 757 O O . GLY A 1 102 ? 19.263 -3.695 -3.144 1.00 75.50 102 GLY A O 1
ATOM 758 N N . HIS A 1 103 ? 20.105 -4.932 -4.799 1.00 82.19 103 HIS A N 1
ATOM 759 C CA . HIS A 1 103 ? 18.878 -5.672 -5.099 1.00 82.19 103 HIS A CA 1
ATOM 760 C C . HIS A 1 103 ? 18.874 -7.061 -4.436 1.00 82.19 103 HIS A C 1
ATOM 762 O O . HIS A 1 103 ? 18.448 -8.051 -5.037 1.00 82.19 103 HIS A O 1
ATOM 768 N N . ALA A 1 104 ? 19.329 -7.144 -3.179 1.00 78.31 104 ALA A N 1
ATOM 769 C CA . ALA A 1 104 ? 19.471 -8.401 -2.436 1.00 78.31 104 ALA A CA 1
ATOM 770 C C . ALA A 1 104 ? 18.162 -9.213 -2.343 1.00 78.31 104 ALA A C 1
ATOM 772 O O . ALA A 1 104 ? 18.191 -10.435 -2.431 1.00 78.31 104 ALA A O 1
ATOM 773 N N . HIS A 1 105 ? 17.002 -8.551 -2.282 1.00 82.12 105 HIS A N 1
ATOM 774 C CA . HIS A 1 105 ? 15.692 -9.215 -2.294 1.00 82.12 105 HIS A CA 1
ATOM 775 C C . HIS A 1 105 ? 15.375 -9.925 -3.628 1.00 82.12 105 HIS A C 1
ATOM 777 O O . HIS A 1 105 ? 14.757 -10.988 -3.632 1.00 82.12 105 HIS A O 1
ATOM 783 N N . VAL A 1 106 ? 15.801 -9.370 -4.772 1.00 84.75 106 VAL A N 1
ATOM 784 C CA . VAL A 1 106 ? 15.631 -10.011 -6.092 1.00 84.75 106 VAL A CA 1
ATOM 785 C C . VAL A 1 106 ? 16.582 -11.195 -6.222 1.00 84.75 106 VAL A C 1
ATOM 787 O O . VAL A 1 106 ? 16.185 -12.256 -6.699 1.00 84.75 106 VAL A O 1
ATOM 790 N N . ALA A 1 107 ? 17.820 -11.022 -5.755 1.00 87.62 107 ALA A N 1
ATOM 791 C CA . ALA A 1 107 ? 18.821 -12.078 -5.719 1.00 87.62 107 ALA A CA 1
ATOM 792 C C . ALA A 1 107 ? 18.378 -13.270 -4.860 1.00 87.62 107 ALA A C 1
ATOM 794 O O . ALA A 1 107 ? 18.488 -14.410 -5.301 1.00 87.62 107 ALA A O 1
ATOM 795 N N . ALA A 1 108 ? 17.826 -13.007 -3.673 1.00 85.25 108 ALA A N 1
ATOM 796 C CA . ALA A 1 108 ? 17.333 -14.037 -2.767 1.00 85.25 108 ALA A CA 1
ATOM 797 C C . ALA A 1 108 ? 16.215 -14.872 -3.404 1.00 85.25 108 ALA A C 1
ATOM 799 O O . ALA A 1 108 ? 16.299 -16.098 -3.436 1.00 85.25 108 ALA A O 1
ATOM 800 N N . ARG A 1 109 ? 15.228 -14.209 -4.026 1.00 88.69 109 ARG A N 1
ATOM 801 C CA . ARG A 1 109 ? 14.155 -14.886 -4.774 1.00 88.69 109 ARG A CA 1
ATOM 802 C C . ARG A 1 109 ? 14.687 -15.717 -5.937 1.00 88.69 109 ARG A C 1
ATOM 804 O O . ARG A 1 109 ? 14.163 -16.793 -6.208 1.00 88.69 109 ARG A O 1
ATOM 811 N N . LEU A 1 110 ? 15.704 -15.222 -6.641 1.00 91.69 110 LEU A N 1
ATOM 812 C CA . LEU A 1 110 ? 16.313 -15.959 -7.742 1.00 91.69 110 LEU A CA 1
ATOM 813 C C . LEU A 1 110 ? 17.003 -17.238 -7.246 1.00 91.69 110 LEU A C 1
ATOM 815 O O . LEU A 1 110 ? 16.756 -18.311 -7.792 1.00 91.69 110 LEU A O 1
ATOM 819 N N . LEU A 1 111 ? 17.831 -17.126 -6.205 1.00 92.69 111 LEU A N 1
ATOM 820 C CA . LEU A 1 111 ? 18.552 -18.252 -5.601 1.00 92.69 111 LEU A CA 1
ATOM 821 C C . LEU A 1 111 ? 17.587 -19.304 -5.048 1.00 92.69 111 LEU A C 1
ATOM 823 O O . LEU A 1 111 ? 17.768 -20.496 -5.294 1.00 92.69 111 LEU A O 1
ATOM 827 N N . GLU A 1 112 ? 16.512 -18.862 -4.395 1.00 90.44 112 GLU A N 1
ATOM 828 C CA . GLU A 1 112 ? 15.469 -19.745 -3.876 1.00 90.44 112 GLU A CA 1
ATOM 829 C C . GLU A 1 112 ? 14.798 -20.552 -4.997 1.00 90.44 112 GLU A C 1
ATOM 831 O O . GLU A 1 112 ? 14.662 -21.770 -4.886 1.00 90.44 112 GLU A O 1
ATOM 836 N N . ARG A 1 113 ? 14.447 -19.908 -6.119 1.00 91.56 113 ARG A N 1
ATOM 837 C CA . ARG A 1 113 ? 13.822 -20.581 -7.273 1.00 91.56 113 ARG A CA 1
ATOM 838 C C . ARG A 1 113 ? 14.732 -21.588 -7.966 1.00 91.56 113 ARG A C 1
ATOM 840 O O . ARG A 1 113 ? 14.239 -22.543 -8.558 1.00 91.56 113 ARG A O 1
ATOM 847 N N . VAL A 1 114 ? 16.041 -21.376 -7.898 1.00 92.44 114 VAL A N 1
ATOM 848 C CA . VAL A 1 114 ? 17.056 -22.294 -8.436 1.00 92.44 114 VAL A CA 1
ATOM 849 C C . VAL A 1 114 ? 17.352 -23.438 -7.455 1.00 92.44 114 VAL A C 1
ATOM 851 O O . VAL A 1 114 ? 18.026 -24.404 -7.806 1.00 92.44 114 VAL A O 1
ATOM 854 N N . GLY A 1 115 ? 16.813 -23.364 -6.234 1.00 90.00 115 GLY A N 1
ATOM 855 C CA . GLY A 1 115 ? 17.002 -24.359 -5.182 1.00 90.00 115 GLY A CA 1
ATOM 856 C C . GLY A 1 115 ? 18.270 -24.155 -4.353 1.00 90.00 115 GLY A C 1
ATOM 857 O O . GLY A 1 115 ? 18.605 -25.024 -3.549 1.00 90.00 115 GLY A O 1
ATOM 858 N N . ASP A 1 116 ? 18.965 -23.023 -4.504 1.00 92.31 116 ASP A N 1
ATOM 859 C CA . ASP A 1 116 ? 20.135 -22.681 -3.695 1.00 92.31 116 ASP A CA 1
ATOM 860 C C . ASP A 1 116 ? 19.713 -22.052 -2.366 1.00 92.31 116 ASP A C 1
ATOM 862 O O . ASP A 1 116 ? 19.776 -20.842 -2.152 1.00 92.31 116 ASP A O 1
ATOM 866 N N . LYS A 1 117 ? 19.187 -22.906 -1.490 1.00 91.00 117 LYS A N 1
ATOM 867 C CA . LYS A 1 117 ? 18.563 -22.498 -0.232 1.00 91.00 117 LYS A CA 1
ATOM 868 C C . LYS A 1 117 ? 19.526 -21.749 0.696 1.00 91.00 117 LYS A C 1
ATOM 870 O O . LYS A 1 117 ? 19.122 -20.772 1.314 1.00 91.00 117 LYS A O 1
ATOM 875 N N . GLU A 1 118 ? 20.781 -22.180 0.796 1.00 91.56 118 GLU A N 1
ATOM 876 C CA . GLU A 1 118 ? 21.745 -21.581 1.728 1.00 91.56 118 GLU A CA 1
ATOM 877 C C . GLU A 1 118 ? 22.128 -20.157 1.302 1.00 91.56 118 GLU A C 1
ATOM 879 O O . GLU A 1 118 ? 22.000 -19.217 2.089 1.00 91.56 118 GLU A O 1
ATOM 884 N N . GLU A 1 119 ? 22.480 -19.962 0.029 1.00 91.00 119 GLU A N 1
ATOM 885 C CA . GLU A 1 119 ? 22.759 -18.624 -0.501 1.00 91.00 119 GLU A CA 1
ATOM 886 C C . GLU A 1 119 ? 21.506 -17.741 -0.543 1.00 91.00 119 GLU A C 1
ATOM 888 O O . GLU A 1 119 ? 21.590 -16.536 -0.291 1.00 91.00 119 GLU A O 1
ATOM 893 N N . ALA A 1 120 ? 20.325 -18.315 -0.799 1.00 91.44 120 ALA A N 1
ATOM 894 C CA . ALA A 1 120 ? 19.066 -17.582 -0.710 1.00 91.44 120 ALA A CA 1
ATOM 895 C C . ALA A 1 120 ? 18.820 -17.055 0.709 1.00 91.44 120 ALA A C 1
ATOM 897 O O . ALA A 1 120 ? 18.453 -15.893 0.873 1.00 91.44 120 ALA A O 1
ATOM 898 N N . ALA A 1 121 ? 19.060 -17.873 1.738 1.00 89.38 121 ALA A N 1
ATOM 899 C CA . ALA A 1 121 ? 18.899 -17.473 3.132 1.00 89.38 121 ALA A CA 1
ATOM 900 C C . ALA A 1 121 ? 19.857 -16.333 3.514 1.00 89.38 121 ALA A C 1
ATOM 902 O O . ALA A 1 121 ? 19.434 -15.354 4.132 1.00 89.38 121 ALA A O 1
ATOM 903 N N . LEU A 1 122 ? 21.122 -16.411 3.086 1.00 89.12 122 LEU A N 1
ATOM 904 C CA . LEU A 1 122 ? 22.096 -15.330 3.269 1.00 89.12 122 LEU A CA 1
ATOM 905 C C . LEU A 1 122 ? 21.667 -14.048 2.542 1.00 89.12 122 LEU A C 1
ATOM 907 O O . LEU A 1 122 ? 21.726 -12.962 3.116 1.00 89.12 122 LEU A O 1
ATOM 911 N N . ALA A 1 123 ? 21.178 -14.163 1.307 1.00 84.44 123 ALA A N 1
ATOM 912 C CA . ALA A 1 123 ? 20.691 -13.025 0.536 1.00 84.44 123 ALA A CA 1
ATOM 913 C C . ALA A 1 123 ? 19.429 -12.386 1.150 1.00 84.44 123 ALA A C 1
ATOM 915 O O . ALA A 1 123 ? 19.309 -11.160 1.160 1.00 84.44 123 ALA A O 1
ATOM 916 N N . TYR A 1 124 ? 18.508 -13.184 1.703 1.00 87.75 124 TYR A N 1
ATOM 917 C CA . TYR A 1 124 ? 17.357 -12.679 2.457 1.00 87.75 124 TYR A CA 1
ATOM 918 C C . TYR A 1 124 ? 17.795 -11.957 3.734 1.00 87.75 124 TYR A C 1
ATOM 920 O O . TYR A 1 124 ? 17.251 -10.898 4.048 1.00 87.75 124 TYR A O 1
ATOM 928 N N . ALA A 1 125 ? 18.804 -12.474 4.441 1.00 83.56 125 ALA A N 1
ATOM 929 C CA . ALA A 1 125 ? 19.361 -11.811 5.616 1.00 83.56 125 ALA A CA 1
ATOM 930 C C . ALA A 1 125 ? 19.992 -10.452 5.256 1.00 83.56 125 ALA A C 1
ATOM 932 O O . ALA A 1 125 ? 19.691 -9.456 5.914 1.00 83.56 125 ALA A O 1
ATOM 933 N N . ASP A 1 126 ? 20.778 -10.380 4.174 1.00 79.62 126 ASP A N 1
ATOM 934 C CA . ASP A 1 126 ? 21.350 -9.124 3.657 1.00 79.62 126 ASP A CA 1
ATOM 935 C C . ASP A 1 126 ? 20.273 -8.112 3.236 1.00 79.62 126 ASP A C 1
ATOM 937 O O . ASP A 1 126 ? 20.469 -6.902 3.345 1.00 79.62 126 ASP A O 1
ATOM 941 N N . ALA A 1 127 ? 19.126 -8.600 2.758 1.00 77.25 127 ALA A N 1
ATOM 942 C CA . ALA A 1 127 ? 17.979 -7.778 2.384 1.00 77.25 127 ALA A CA 1
ATOM 943 C C . ALA A 1 127 ? 17.146 -7.293 3.588 1.00 77.25 127 ALA A C 1
ATOM 945 O O . ALA A 1 127 ? 16.159 -6.588 3.388 1.00 77.25 127 ALA A O 1
ATOM 946 N N . GLY A 1 128 ? 17.500 -7.680 4.821 1.0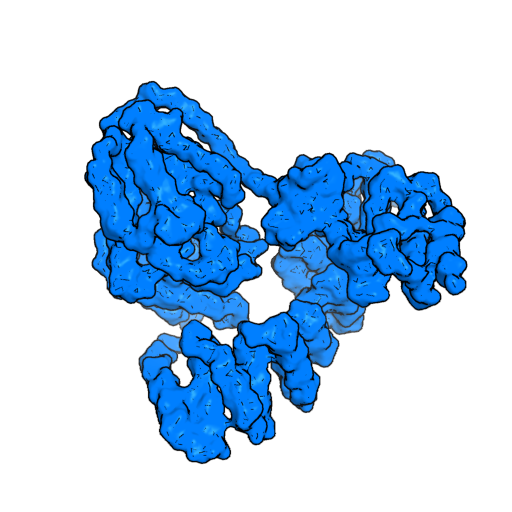0 79.31 128 GLY A N 1
ATOM 947 C CA . GLY A 1 128 ? 16.727 -7.367 6.027 1.00 79.31 128 GLY A CA 1
ATOM 948 C C . GLY A 1 128 ? 15.476 -8.236 6.221 1.00 79.31 128 GLY A C 1
ATOM 949 O O . GLY A 1 128 ? 14.641 -7.933 7.066 1.00 79.31 128 GLY A O 1
ATOM 950 N N . LEU A 1 129 ? 15.334 -9.332 5.470 1.00 83.12 129 LEU A N 1
ATOM 951 C CA . LEU A 1 129 ? 14.184 -10.243 5.503 1.00 83.12 129 LEU A CA 1
ATOM 952 C C . LEU A 1 129 ? 14.470 -11.445 6.422 1.00 83.12 129 LEU A C 1
ATOM 954 O O . LEU A 1 129 ? 14.518 -12.603 6.001 1.00 83.12 129 LEU A O 1
ATOM 958 N N . ALA A 1 130 ? 14.674 -11.158 7.710 1.00 83.50 130 ALA A N 1
ATOM 959 C CA . ALA A 1 130 ? 15.183 -12.113 8.698 1.00 83.50 130 ALA A CA 1
ATOM 960 C C . ALA A 1 130 ? 14.296 -13.355 8.908 1.00 83.50 130 ALA A C 1
ATOM 962 O O . ALA A 1 130 ? 14.817 -14.455 9.077 1.00 83.50 130 ALA A O 1
ATOM 963 N N . VAL A 1 131 ? 12.967 -13.212 8.859 1.00 86.75 131 VAL A N 1
ATOM 964 C CA . VAL A 1 131 ? 12.025 -14.338 9.024 1.00 86.75 131 VAL A CA 1
ATOM 965 C C . VAL A 1 131 ? 12.112 -15.330 7.861 1.00 86.75 131 VAL A C 1
ATOM 967 O O . VAL A 1 131 ? 12.071 -16.542 8.079 1.00 86.75 131 VAL A O 1
ATOM 970 N N . GLN A 1 132 ? 12.267 -14.832 6.630 1.00 86.69 132 GLN A N 1
ATOM 971 C CA . GLN A 1 132 ? 12.427 -15.673 5.440 1.00 86.69 132 GLN A CA 1
ATOM 972 C C . GLN A 1 132 ? 13.766 -16.408 5.479 1.00 86.69 132 GLN A C 1
ATOM 974 O O . GLN A 1 132 ? 13.795 -17.630 5.345 1.00 86.69 132 GLN A O 1
ATOM 979 N N . ALA A 1 133 ? 14.851 -15.687 5.780 1.00 86.19 133 ALA A N 1
ATOM 980 C CA . ALA A 1 133 ? 16.170 -16.281 5.974 1.00 86.19 133 ALA A CA 1
ATOM 981 C C . ALA A 1 133 ? 16.151 -17.379 7.050 1.00 86.19 133 ALA A C 1
ATOM 983 O O . ALA A 1 133 ? 16.610 -18.494 6.816 1.00 86.19 133 ALA A O 1
ATOM 984 N N . ALA A 1 134 ? 15.559 -17.096 8.213 1.00 88.50 134 ALA A N 1
ATOM 985 C CA . ALA A 1 134 ? 15.483 -18.045 9.316 1.00 88.50 134 ALA A CA 1
ATOM 986 C C . ALA A 1 134 ? 14.631 -19.278 9.000 1.00 88.50 134 ALA A C 1
ATOM 988 O O . ALA A 1 134 ? 14.973 -20.369 9.439 1.00 88.50 134 ALA A O 1
ATOM 989 N N . THR A 1 135 ? 13.553 -19.123 8.227 1.00 90.88 135 THR A N 1
ATOM 990 C CA . THR A 1 135 ? 12.722 -20.255 7.785 1.00 90.88 135 THR A CA 1
ATOM 991 C C . THR A 1 135 ? 13.513 -21.189 6.874 1.00 90.88 135 THR A C 1
ATOM 993 O O . THR A 1 135 ? 13.484 -22.398 7.066 1.00 90.88 135 THR A O 1
ATOM 996 N N . ILE A 1 136 ? 14.300 -20.641 5.945 1.00 90.44 136 ILE A N 1
ATOM 997 C CA . ILE A 1 136 ? 15.142 -21.462 5.071 1.00 90.44 136 ILE A CA 1
ATOM 998 C C . ILE A 1 136 ? 16.278 -22.131 5.861 1.00 90.44 136 ILE A C 1
ATOM 1000 O O . ILE A 1 136 ? 16.551 -23.312 5.659 1.00 90.44 136 ILE A O 1
ATOM 1004 N N . PHE A 1 137 ? 16.921 -21.417 6.791 1.00 92.31 137 PHE A N 1
ATOM 1005 C CA . PHE A 1 137 ? 17.930 -22.020 7.668 1.00 92.31 137 PHE A CA 1
ATOM 1006 C C . PHE A 1 137 ? 17.350 -23.141 8.536 1.00 92.31 137 PHE A C 1
ATOM 1008 O O . PHE A 1 137 ? 18.005 -24.162 8.731 1.00 92.31 137 PHE A O 1
ATOM 1015 N N . GLU A 1 138 ? 16.121 -22.990 9.025 1.00 89.75 138 GLU A N 1
ATOM 1016 C CA . GLU A 1 138 ? 15.413 -24.039 9.760 1.00 89.75 138 GLU A CA 1
ATOM 1017 C C . GLU A 1 138 ? 15.129 -25.264 8.879 1.00 89.75 138 GLU A C 1
ATOM 1019 O O . GLU A 1 138 ? 15.439 -26.381 9.293 1.00 89.75 138 GLU A O 1
ATOM 1024 N N . ASP A 1 139 ? 14.659 -25.070 7.642 1.00 90.69 139 ASP A N 1
ATOM 1025 C CA . ASP A 1 139 ? 14.450 -26.152 6.665 1.00 90.69 139 ASP A CA 1
ATOM 1026 C C . ASP A 1 139 ? 15.747 -26.908 6.329 1.00 90.69 139 ASP A C 1
ATOM 1028 O O . ASP A 1 139 ? 15.723 -28.097 6.005 1.00 90.69 139 ASP A O 1
ATOM 1032 N N . LEU A 1 140 ? 16.890 -26.221 6.398 1.00 92.00 140 LEU A N 1
ATOM 1033 C CA . LEU A 1 140 ? 18.223 -26.802 6.227 1.00 92.00 140 LEU A CA 1
ATOM 1034 C C . LEU A 1 140 ? 18.763 -27.471 7.504 1.00 92.00 140 LEU A C 1
ATOM 1036 O O . LEU A 1 140 ? 19.869 -28.011 7.492 1.00 92.00 140 LEU A O 1
ATOM 1040 N N . GLY A 1 141 ? 18.026 -27.429 8.618 1.00 90.12 141 GLY A N 1
ATOM 1041 C CA . GLY A 1 141 ? 18.476 -27.922 9.923 1.00 90.12 141 GLY A CA 1
ATOM 1042 C C . GLY A 1 141 ? 19.537 -27.037 10.594 1.00 90.12 141 GLY A C 1
ATOM 1043 O O . GLY A 1 141 ? 20.142 -27.433 11.592 1.00 90.12 141 GLY A O 1
ATOM 1044 N N . GLN A 1 142 ? 19.774 -25.829 10.080 1.00 92.19 142 GLN A N 1
ATOM 1045 C CA . GLN A 1 142 ? 20.740 -24.857 10.592 1.00 92.19 142 GLN A CA 1
ATOM 1046 C C . GLN A 1 142 ? 20.105 -23.931 11.647 1.00 92.19 142 GLN A C 1
ATOM 1048 O O . GLN A 1 142 ? 20.120 -22.705 11.540 1.00 92.19 142 GLN A O 1
ATOM 1053 N N . THR A 1 143 ? 19.575 -24.512 12.728 1.00 91.12 143 THR A N 1
ATOM 1054 C CA . THR A 1 143 ? 18.863 -23.786 13.800 1.00 91.12 143 THR A CA 1
ATOM 1055 C C . THR A 1 143 ? 19.663 -22.617 14.388 1.00 91.12 143 THR A C 1
ATOM 1057 O O . THR A 1 143 ? 19.101 -21.576 14.724 1.00 91.12 143 THR A O 1
ATOM 1060 N N . ARG A 1 144 ? 20.987 -22.773 14.535 1.00 89.69 144 ARG A N 1
ATOM 1061 C CA . ARG A 1 144 ? 21.848 -21.721 15.103 1.00 89.69 144 ARG A CA 1
ATOM 1062 C C . ARG A 1 144 ? 21.901 -20.482 14.216 1.00 89.69 144 ARG A C 1
ATOM 1064 O O . ARG A 1 144 ? 21.835 -19.376 14.740 1.00 89.69 144 ARG A O 1
ATOM 1071 N N . GLU A 1 145 ? 21.979 -20.670 12.902 1.00 91.00 145 GLU A N 1
ATOM 1072 C CA . GLU A 1 145 ? 21.981 -19.566 11.941 1.00 91.00 145 GLU A CA 1
ATOM 1073 C C . GLU A 1 145 ? 20.607 -18.900 11.875 1.00 91.00 145 GLU A C 1
ATOM 1075 O O . GLU A 1 145 ? 20.527 -17.673 11.930 1.00 91.00 145 GLU A O 1
ATOM 1080 N N . ALA A 1 146 ? 19.526 -19.691 11.899 1.00 89.94 146 ALA A N 1
ATOM 1081 C CA . ALA A 1 146 ? 18.163 -19.171 11.998 1.00 89.94 146 ALA A CA 1
ATOM 1082 C C . ALA A 1 146 ? 17.988 -18.259 13.227 1.00 89.94 146 ALA A C 1
ATOM 1084 O O . ALA A 1 146 ? 17.541 -17.120 13.098 1.00 89.94 146 ALA A O 1
ATOM 1085 N N . ALA A 1 147 ? 18.413 -18.719 14.409 1.00 89.94 147 ALA A N 1
ATOM 1086 C CA . ALA A 1 147 ? 18.363 -17.922 15.633 1.00 89.94 147 ALA A CA 1
ATOM 1087 C C . ALA A 1 147 ? 19.255 -16.673 15.549 1.00 89.94 147 ALA A C 1
ATOM 1089 O O . ALA A 1 147 ? 18.808 -15.580 15.884 1.00 89.94 147 ALA A O 1
ATOM 1090 N N . ARG A 1 148 ? 20.493 -16.805 15.049 1.00 91.88 148 ARG A N 1
ATOM 1091 C CA . ARG A 1 148 ? 21.452 -15.694 14.929 1.00 91.88 148 ARG A CA 1
ATOM 1092 C C . ARG A 1 148 ? 20.918 -14.566 14.050 1.00 91.88 148 ARG A C 1
ATOM 1094 O O . ARG A 1 148 ? 21.086 -13.397 14.398 1.00 91.88 148 ARG A O 1
ATOM 1101 N N . VAL A 1 149 ? 20.295 -14.902 12.920 1.00 90.81 149 VAL A N 1
ATOM 1102 C CA . VAL A 1 149 ? 19.716 -13.914 11.999 1.00 90.81 149 VAL A CA 1
ATOM 1103 C C . VAL A 1 149 ? 18.540 -13.189 12.653 1.00 90.81 149 VAL A C 1
ATOM 1105 O O . VAL A 1 149 ? 18.493 -11.961 12.609 1.00 90.81 149 VAL A O 1
ATOM 1108 N N . LEU A 1 150 ? 17.648 -13.916 13.333 1.00 86.69 150 LEU A N 1
ATOM 1109 C CA . LEU A 1 150 ? 16.517 -13.325 14.056 1.00 86.69 150 LEU A CA 1
ATOM 1110 C C . LEU A 1 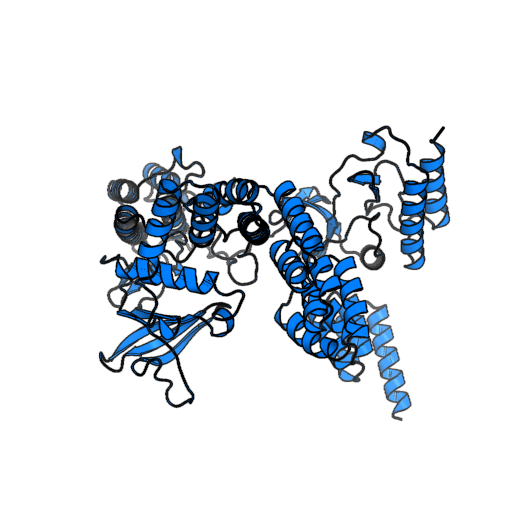150 ? 16.975 -12.436 15.218 1.00 86.69 150 LEU A C 1
ATOM 1112 O O . LEU A 1 150 ? 16.495 -11.318 15.363 1.00 86.69 150 LEU A O 1
ATOM 1116 N N . GLU A 1 151 ? 17.946 -12.880 16.016 1.00 88.31 151 GLU A N 1
ATOM 1117 C CA . GLU A 1 151 ? 18.519 -12.081 17.105 1.00 88.31 151 GLU A CA 1
ATOM 1118 C C . GLU A 1 151 ? 19.225 -10.827 16.587 1.00 88.31 151 GLU A C 1
ATOM 1120 O O . GLU A 1 151 ? 19.130 -9.759 17.192 1.00 88.31 151 GLU A O 1
ATOM 1125 N N . SER A 1 152 ? 19.944 -10.933 15.467 1.00 86.19 152 SER A N 1
ATOM 1126 C CA . SER A 1 152 ? 20.574 -9.774 14.837 1.00 86.19 152 SER A CA 1
ATOM 1127 C C . SER A 1 152 ? 19.533 -8.767 14.350 1.00 86.19 152 SER A C 1
ATOM 1129 O O . SER A 1 152 ? 19.721 -7.568 14.550 1.00 86.19 152 SER A O 1
ATOM 1131 N N . ALA A 1 153 ? 18.430 -9.247 13.770 1.00 81.50 153 ALA A N 1
ATOM 1132 C CA . ALA A 1 153 ? 17.313 -8.408 13.356 1.00 81.50 153 ALA A CA 1
ATOM 1133 C C . ALA A 1 153 ? 16.642 -7.725 14.553 1.00 81.50 153 ALA A C 1
ATOM 1135 O O . ALA A 1 153 ? 16.455 -6.516 14.530 1.00 81.50 153 ALA A O 1
ATOM 1136 N N . LEU A 1 154 ? 16.397 -8.456 15.643 1.00 82.00 154 LEU A N 1
ATOM 1137 C CA . LEU A 1 154 ? 15.805 -7.916 16.872 1.00 82.00 154 LEU A CA 1
ATOM 1138 C C . LEU A 1 154 ? 16.724 -6.926 17.604 1.00 82.00 154 LEU A C 1
ATOM 1140 O O . LEU A 1 154 ? 16.238 -6.013 18.267 1.00 82.00 154 LEU A O 1
ATOM 1144 N N . ARG A 1 155 ? 18.054 -7.055 17.476 1.00 85.44 155 ARG A N 1
ATOM 1145 C CA . ARG A 1 155 ? 19.000 -6.029 17.955 1.00 85.44 155 ARG A CA 1
ATOM 1146 C C . ARG A 1 155 ? 18.917 -4.740 17.140 1.00 85.44 155 ARG A C 1
ATOM 1148 O O . ARG A 1 155 ? 19.044 -3.665 17.717 1.00 85.44 155 ARG A O 1
ATOM 1155 N N . ALA A 1 156 ? 18.741 -4.849 15.824 1.00 77.88 156 ALA A N 1
ATOM 1156 C CA . ALA A 1 156 ? 18.612 -3.694 14.938 1.00 77.88 156 ALA A CA 1
ATOM 1157 C C . ALA A 1 156 ? 17.225 -3.035 15.048 1.00 77.88 156 ALA A C 1
ATOM 1159 O O . ALA A 1 156 ? 17.119 -1.812 15.024 1.00 77.88 156 ALA A O 1
ATOM 1160 N N . SER A 1 157 ? 16.176 -3.843 15.204 1.00 79.75 157 SER A N 1
ATOM 1161 C CA . SER A 1 157 ? 14.784 -3.424 15.333 1.00 79.75 157 SER A CA 1
ATOM 1162 C C . SER A 1 157 ? 14.075 -4.243 16.422 1.00 79.75 157 SER A C 1
ATOM 1164 O O . SER A 1 157 ? 13.508 -5.303 16.145 1.00 79.75 157 SER A O 1
ATOM 1166 N N . PRO A 1 158 ? 14.053 -3.758 17.678 1.00 77.44 158 PRO A N 1
ATOM 1167 C CA . PRO A 1 158 ? 13.405 -4.460 18.791 1.00 77.44 158 PRO A CA 1
ATOM 1168 C C . PRO A 1 158 ? 11.887 -4.653 18.642 1.00 77.44 158 PRO A C 1
ATOM 1170 O O . PRO A 1 158 ? 11.294 -5.422 19.395 1.00 77.44 158 PRO A O 1
ATOM 1173 N N . GLN A 1 159 ? 11.253 -3.944 17.701 1.00 81.88 159 GLN A N 1
ATOM 1174 C CA . GLN A 1 159 ? 9.812 -4.004 17.426 1.00 81.88 159 GLN A CA 1
ATOM 1175 C C . GLN A 1 159 ? 9.456 -4.958 16.272 1.00 81.88 159 GLN A C 1
ATOM 1177 O O . GLN A 1 159 ? 8.299 -5.010 15.857 1.00 81.88 159 GLN A O 1
ATOM 1182 N N . ASP A 1 160 ? 10.415 -5.726 15.745 1.00 80.19 160 ASP A N 1
ATOM 1183 C CA . ASP A 1 160 ? 10.139 -6.760 14.744 1.00 80.19 160 ASP A CA 1
ATOM 1184 C C . ASP A 1 160 ? 9.451 -7.978 15.390 1.00 80.19 160 ASP A C 1
ATOM 1186 O O . ASP A 1 160 ? 10.063 -8.996 15.723 1.00 80.19 160 ASP A O 1
ATOM 1190 N N . TYR A 1 161 ? 8.138 -7.863 15.603 1.00 86.88 161 TYR A N 1
ATOM 1191 C CA . TYR A 1 161 ? 7.334 -8.900 16.249 1.00 86.88 161 TYR A CA 1
ATOM 1192 C C . TYR A 1 161 ? 7.241 -10.192 15.428 1.00 86.88 161 TYR A C 1
ATOM 1194 O O . TYR A 1 161 ? 7.020 -11.257 16.003 1.00 86.88 161 TYR A O 1
ATOM 1202 N N . ALA A 1 162 ? 7.439 -10.128 14.106 1.00 84.62 162 ALA A N 1
ATOM 1203 C CA . ALA A 1 162 ? 7.498 -11.313 13.254 1.00 84.62 162 ALA A CA 1
ATOM 1204 C C . ALA A 1 162 ? 8.786 -12.100 13.518 1.00 84.62 162 ALA A C 1
ATOM 1206 O O . ALA A 1 162 ? 8.738 -13.322 13.693 1.00 84.62 162 ALA A O 1
ATOM 1207 N N . ALA A 1 163 ? 9.920 -11.404 13.642 1.00 81.50 163 ALA A N 1
ATOM 1208 C CA . ALA A 1 163 ? 11.169 -12.016 14.074 1.00 81.50 163 ALA A CA 1
ATOM 1209 C C . ALA A 1 163 ? 11.087 -12.534 15.520 1.00 81.50 163 ALA A C 1
ATOM 1211 O O . ALA A 1 163 ? 11.569 -13.635 15.791 1.00 81.50 163 ALA A O 1
ATOM 1212 N N . ALA A 1 164 ? 10.430 -11.804 16.430 1.00 84.75 164 ALA A N 1
ATOM 1213 C CA . ALA A 1 164 ? 10.228 -12.235 17.817 1.00 84.75 164 ALA A CA 1
ATOM 1214 C C . ALA A 1 164 ? 9.373 -13.508 17.911 1.00 84.75 164 ALA A C 1
ATOM 1216 O O . ALA A 1 164 ? 9.762 -14.452 18.599 1.00 84.75 164 ALA A O 1
ATOM 1217 N N . LEU A 1 165 ? 8.252 -13.576 17.181 1.00 89.00 165 LEU A N 1
ATOM 1218 C CA . LEU A 1 165 ? 7.395 -14.762 17.126 1.00 89.00 165 LEU A CA 1
ATOM 1219 C C . LEU A 1 165 ? 8.140 -15.956 16.524 1.00 89.00 165 LEU A C 1
ATOM 1221 O O . LEU A 1 165 ? 8.100 -17.053 17.083 1.00 89.00 165 LEU A O 1
ATOM 1225 N N . LYS A 1 166 ? 8.849 -15.751 15.406 1.00 93.81 166 LYS A N 1
ATOM 1226 C CA . LYS A 1 166 ? 9.627 -16.815 14.763 1.00 93.81 166 LYS A CA 1
ATOM 1227 C C . LYS A 1 166 ? 10.731 -17.321 15.692 1.00 93.81 166 LYS A C 1
ATOM 1229 O O . LYS A 1 166 ? 10.854 -18.532 15.871 1.00 93.81 166 LYS A O 1
ATOM 1234 N N . LEU A 1 167 ? 11.474 -16.424 16.342 1.00 90.44 167 LEU A N 1
ATOM 1235 C CA . LEU A 1 167 ? 12.519 -16.790 17.301 1.00 90.44 167 LEU A CA 1
ATOM 1236 C C . LEU A 1 167 ? 11.931 -17.542 18.493 1.00 90.44 167 LEU A C 1
ATOM 1238 O O . LEU A 1 167 ? 12.467 -18.573 18.892 1.00 90.44 167 LEU A O 1
ATOM 1242 N N . ALA A 1 168 ? 10.806 -17.074 19.029 1.00 89.62 168 ALA A N 1
ATOM 1243 C CA . ALA A 1 168 ? 10.114 -17.762 20.103 1.00 89.62 168 ALA A CA 1
ATOM 1244 C C . ALA A 1 168 ? 9.657 -19.167 19.696 1.00 89.62 168 ALA A C 1
ATOM 1246 O O . ALA A 1 168 ? 9.925 -20.108 20.435 1.00 89.62 168 ALA A O 1
ATOM 1247 N N . SER A 1 169 ? 9.049 -19.336 18.518 1.00 91.12 169 SER A N 1
ATOM 1248 C CA . SER A 1 169 ? 8.627 -20.654 18.018 1.00 91.12 169 SER A CA 1
ATOM 1249 C C . SER A 1 169 ? 9.804 -21.631 17.884 1.00 91.12 169 SER A C 1
ATOM 1251 O O . SER A 1 169 ? 9.709 -22.797 18.283 1.00 91.12 169 SER A O 1
ATOM 1253 N N . LEU A 1 170 ? 10.957 -21.132 17.423 1.00 90.19 170 LEU A N 1
ATOM 1254 C CA . LEU A 1 170 ? 12.199 -21.892 17.320 1.00 90.19 170 LEU A CA 1
ATOM 1255 C C . LEU A 1 170 ? 12.701 -22.302 18.713 1.00 90.19 170 LEU A C 1
ATOM 1257 O O . LEU A 1 170 ? 12.997 -23.470 18.966 1.00 90.19 170 LEU A O 1
ATOM 1261 N N . LEU A 1 171 ? 12.738 -21.359 19.658 1.00 89.50 171 LEU A N 1
ATOM 1262 C CA . LEU A 1 171 ? 13.138 -21.614 21.043 1.00 89.50 171 LEU A CA 1
ATOM 1263 C C . LEU A 1 171 ? 12.204 -22.620 21.731 1.00 89.50 171 LEU A C 1
ATOM 1265 O O . LEU A 1 171 ? 12.690 -23.533 22.400 1.00 89.50 171 LEU A O 1
ATOM 1269 N N . THR A 1 172 ? 10.887 -22.511 21.539 1.00 90.00 172 THR A N 1
ATOM 1270 C CA . THR A 1 172 ? 9.907 -23.457 22.090 1.00 90.00 172 THR A CA 1
ATOM 1271 C C . THR A 1 172 ? 10.128 -24.865 21.542 1.00 90.00 172 THR A C 1
ATOM 1273 O O . THR A 1 172 ? 10.175 -25.818 22.321 1.00 90.00 172 THR A O 1
ATOM 1276 N N . THR A 1 173 ? 10.356 -25.002 20.232 1.00 90.88 173 THR A N 1
ATOM 1277 C CA . THR A 1 173 ? 10.646 -26.294 19.579 1.00 90.88 173 THR A CA 1
ATOM 1278 C C . THR A 1 173 ? 11.912 -26.946 20.147 1.00 90.88 173 THR A C 1
ATOM 1280 O O . THR A 1 173 ? 11.958 -28.157 20.367 1.00 90.88 173 THR A O 1
ATOM 1283 N N . HIS A 1 174 ? 12.910 -26.136 20.503 1.00 89.44 174 HIS A N 1
ATOM 1284 C CA . HIS A 1 174 ? 14.145 -26.575 21.159 1.00 89.44 174 HIS A CA 1
ATOM 1285 C C . HIS A 1 174 ? 14.075 -26.583 22.701 1.00 89.44 174 HIS A C 1
ATOM 1287 O O . HIS A 1 174 ? 15.110 -26.647 23.368 1.00 89.44 174 HIS A O 1
ATOM 1293 N N . ARG A 1 175 ? 12.866 -26.561 23.284 1.00 89.81 175 ARG A N 1
ATOM 1294 C CA . ARG A 1 175 ? 12.597 -26.640 24.736 1.00 89.81 175 ARG A CA 1
ATOM 1295 C C . ARG A 1 175 ? 13.224 -25.524 25.580 1.00 89.81 175 ARG A C 1
ATOM 1297 O O . ARG A 1 175 ? 13.491 -25.694 26.768 1.00 89.81 175 ARG A O 1
ATOM 1304 N N . ARG A 1 176 ? 13.450 -24.355 24.985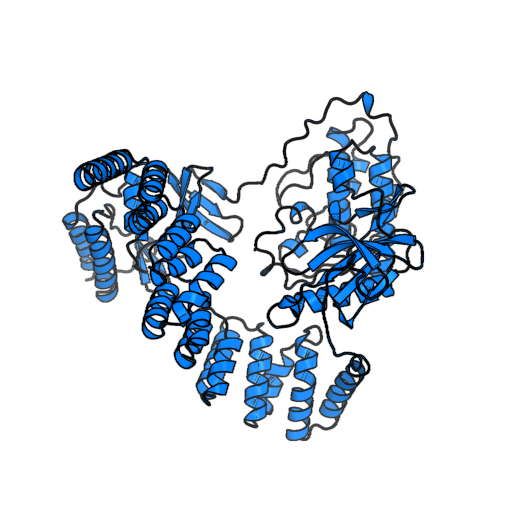 1.00 89.81 176 ARG A N 1
ATOM 1305 C CA . ARG A 1 176 ? 13.971 -23.143 25.639 1.00 89.81 176 ARG A CA 1
ATOM 1306 C C . ARG A 1 176 ? 12.818 -22.218 26.033 1.00 89.81 176 ARG A C 1
ATOM 1308 O O . ARG A 1 176 ? 12.738 -21.076 25.590 1.00 89.81 176 ARG A O 1
ATOM 1315 N N . PHE A 1 177 ? 11.905 -22.746 26.847 1.00 83.50 177 PHE A N 1
ATOM 1316 C CA . PHE A 1 177 ? 10.608 -22.130 27.152 1.00 83.50 177 PHE A CA 1
ATOM 1317 C C . PHE A 1 177 ? 10.720 -20.770 27.856 1.00 83.50 177 PHE A C 1
ATOM 1319 O O . PHE A 1 177 ? 9.999 -19.840 27.516 1.00 83.50 177 PHE A O 1
ATOM 1326 N N . ASP A 1 178 ? 11.664 -20.619 28.784 1.00 79.31 178 ASP A N 1
ATOM 1327 C CA . ASP A 1 178 ? 11.935 -19.372 29.508 1.00 79.31 178 ASP A CA 1
ATOM 1328 C C . ASP A 1 178 ? 12.367 -18.231 28.575 1.00 79.31 178 ASP A C 1
ATOM 1330 O O . ASP A 1 178 ? 11.904 -17.098 28.701 1.00 79.31 178 ASP A O 1
ATOM 1334 N N . ALA A 1 179 ? 13.236 -18.538 27.611 1.00 83.06 179 ALA A N 1
ATOM 1335 C CA . ALA A 1 179 ? 13.680 -17.581 26.608 1.00 83.06 179 ALA A CA 1
ATOM 1336 C C . ALA A 1 179 ? 12.567 -17.281 25.592 1.00 83.06 179 ALA A C 1
ATOM 1338 O O . ALA A 1 179 ? 12.397 -16.126 25.206 1.00 83.06 179 ALA A O 1
ATOM 1339 N N . ALA A 1 180 ? 11.786 -18.293 25.202 1.00 81.81 180 ALA A N 1
ATOM 1340 C CA . ALA A 1 180 ? 10.655 -18.130 24.294 1.00 81.81 180 ALA A CA 1
ATOM 1341 C C . ALA A 1 180 ? 9.580 -17.200 24.878 1.00 81.81 180 ALA A C 1
ATOM 1343 O O . ALA A 1 180 ? 9.147 -16.275 24.199 1.00 81.81 180 ALA A O 1
ATOM 1344 N N . VAL A 1 181 ? 9.206 -17.377 26.153 1.00 82.44 181 VAL A N 1
ATOM 1345 C CA . VAL A 1 181 ? 8.204 -16.528 26.828 1.00 82.44 181 VAL A CA 1
ATOM 1346 C C . VAL A 1 181 ? 8.620 -15.062 26.833 1.00 82.44 181 VAL A C 1
ATOM 1348 O O . VAL A 1 181 ? 7.783 -14.211 26.549 1.00 82.44 181 VAL A O 1
ATOM 1351 N N . ARG A 1 182 ? 9.902 -14.754 27.082 1.00 86.69 182 ARG A N 1
ATOM 1352 C CA . ARG A 1 182 ? 10.393 -13.364 27.066 1.00 86.69 182 ARG A CA 1
ATOM 1353 C C . ARG A 1 182 ? 10.108 -12.674 25.739 1.00 86.69 182 ARG A C 1
ATOM 1355 O O . ARG A 1 182 ? 9.693 -11.525 25.751 1.00 86.69 182 ARG A O 1
ATOM 1362 N N . TRP A 1 183 ? 10.310 -13.375 24.625 1.00 85.56 183 TRP A N 1
ATOM 1363 C CA . TRP A 1 183 ? 10.046 -12.847 23.288 1.00 85.56 183 TRP A CA 1
ATOM 1364 C C . TRP A 1 183 ? 8.560 -12.853 22.930 1.00 85.56 183 TRP A C 1
ATOM 1366 O O . TRP A 1 183 ? 8.085 -11.912 22.313 1.00 85.56 183 TRP A O 1
ATOM 1376 N N . LEU A 1 184 ? 7.792 -13.858 23.352 1.00 82.50 184 LEU A N 1
ATOM 1377 C CA . LEU A 1 184 ? 6.342 -13.874 23.117 1.00 82.50 184 LEU A CA 1
ATOM 1378 C C . LEU A 1 184 ? 5.635 -12.741 23.872 1.00 82.50 184 LEU A C 1
ATOM 1380 O O . LEU A 1 184 ? 4.696 -12.156 23.349 1.00 82.50 184 LEU A O 1
ATOM 1384 N N . GLN A 1 185 ? 6.110 -12.395 25.071 1.00 83.00 185 GLN A N 1
ATOM 1385 C CA . GLN A 1 185 ? 5.573 -11.295 25.876 1.00 83.00 185 GLN A CA 1
ATOM 1386 C C . GLN A 1 185 ? 5.924 -9.907 25.332 1.00 83.00 185 GLN A C 1
ATOM 1388 O O . GLN A 1 185 ? 5.274 -8.937 25.717 1.00 83.00 185 GLN A O 1
ATOM 1393 N N . THR A 1 186 ? 6.921 -9.777 24.446 1.00 83.62 186 THR A N 1
ATOM 1394 C CA . THR A 1 186 ? 7.154 -8.492 23.768 1.00 83.62 186 THR A CA 1
ATOM 1395 C C . THR A 1 186 ? 6.120 -8.217 22.680 1.00 83.62 186 THR A C 1
ATOM 1397 O O . THR A 1 186 ? 6.015 -7.073 22.243 1.00 83.62 186 THR A O 1
ATOM 1400 N N . ILE A 1 187 ? 5.352 -9.230 22.254 1.00 81.25 187 ILE A N 1
ATOM 1401 C CA . ILE A 1 187 ? 4.316 -9.106 21.228 1.00 81.25 187 ILE A CA 1
ATOM 1402 C C . ILE A 1 187 ? 3.031 -8.580 21.887 1.00 81.25 187 ILE A C 1
ATOM 1404 O O . ILE A 1 187 ? 2.378 -9.324 22.625 1.00 81.25 187 ILE A O 1
ATOM 1408 N N . PRO A 1 188 ? 2.636 -7.321 21.626 1.00 73.75 188 PRO A N 1
ATOM 1409 C CA . PRO A 1 188 ? 1.476 -6.726 22.276 1.00 73.75 188 PRO A CA 1
ATOM 1410 C C . PRO A 1 188 ? 0.183 -7.405 21.820 1.00 73.75 188 PRO A C 1
ATOM 1412 O O . PRO A 1 188 ? 0.082 -7.815 20.667 1.00 73.75 188 PRO A O 1
ATOM 1415 N N . ASP A 1 189 ? -0.835 -7.435 22.681 1.00 69.56 189 ASP A N 1
ATOM 1416 C CA . ASP A 1 189 ? -2.157 -8.024 22.400 1.00 69.56 189 ASP A CA 1
ATOM 1417 C C . ASP A 1 189 ? -2.830 -7.453 21.135 1.00 69.56 189 ASP A C 1
ATOM 1419 O O . ASP A 1 189 ? -3.632 -8.119 20.483 1.00 69.56 189 ASP A O 1
ATOM 1423 N N . SER A 1 190 ? -2.485 -6.215 20.761 1.00 63.97 190 SER A N 1
ATOM 1424 C CA . SER A 1 190 ? -2.950 -5.542 19.541 1.00 63.97 190 SER A CA 1
ATOM 1425 C C . SER A 1 190 ? -2.278 -6.039 18.253 1.00 63.97 190 SER A C 1
ATOM 1427 O O . SER A 1 190 ? -2.737 -5.704 17.159 1.00 63.97 190 SER A O 1
ATOM 1429 N N . SER A 1 191 ? -1.195 -6.815 18.355 1.00 66.62 191 SER A N 1
ATOM 1430 C CA . SER A 1 191 ? -0.487 -7.386 17.212 1.00 66.62 191 SER A CA 1
ATOM 1431 C C . SER A 1 191 ? -1.268 -8.574 16.638 1.00 66.62 191 SER A C 1
ATOM 1433 O O . SER A 1 191 ? -1.654 -9.467 17.394 1.00 66.62 191 SER A O 1
ATOM 1435 N N . PRO A 1 192 ? -1.451 -8.678 15.307 1.00 68.25 192 PRO A N 1
ATOM 1436 C CA . PRO A 1 192 ? -2.081 -9.855 14.695 1.00 68.25 192 PRO A CA 1
ATOM 1437 C C . PRO A 1 192 ? -1.309 -11.150 15.004 1.00 68.25 192 PRO A C 1
ATOM 1439 O O . PRO A 1 192 ? -1.893 -12.231 15.077 1.00 68.25 192 PRO A O 1
ATOM 1442 N N . LEU A 1 193 ? -0.006 -11.023 15.271 1.00 76.44 193 LEU A N 1
ATOM 1443 C CA . LEU A 1 193 ? 0.880 -12.112 15.669 1.00 76.44 193 LEU A CA 1
ATOM 1444 C C . LEU A 1 193 ? 0.674 -12.558 17.119 1.00 76.44 193 LEU A C 1
ATOM 1446 O O . LEU A 1 193 ? 1.119 -13.644 17.472 1.00 76.44 193 LEU A O 1
ATOM 1450 N N . HIS A 1 194 ? -0.016 -11.779 17.957 1.00 82.31 194 HIS A N 1
ATOM 1451 C CA . HIS A 1 194 ? -0.316 -12.180 19.330 1.00 82.31 194 HIS A CA 1
ATOM 1452 C C . HIS A 1 194 ? -1.188 -13.435 19.356 1.00 82.31 194 HIS A C 1
ATOM 1454 O O . HIS A 1 194 ? -0.898 -14.372 20.091 1.00 82.31 194 HIS A O 1
ATOM 1460 N N . ARG A 1 195 ? -2.194 -13.530 18.475 1.00 79.69 195 ARG A N 1
ATOM 1461 C CA . ARG A 1 195 ? -2.988 -14.761 18.340 1.00 79.69 195 ARG A CA 1
ATOM 1462 C C . ARG A 1 195 ? -2.119 -15.948 17.933 1.00 79.69 195 ARG A C 1
ATOM 1464 O O . ARG A 1 195 ? -2.313 -17.041 18.452 1.00 79.69 195 ARG A O 1
ATOM 1471 N N . GLU A 1 196 ? -1.183 -15.738 17.012 1.00 83.19 196 GLU A N 1
ATOM 1472 C CA . GLU A 1 196 ? -0.228 -16.774 16.609 1.00 83.19 196 GLU A CA 1
ATOM 1473 C C . GLU A 1 196 ? 0.753 -17.114 17.747 1.00 83.19 196 GLU A C 1
ATOM 1475 O O . GLU A 1 196 ? 1.215 -18.247 17.825 1.00 83.19 196 GLU A O 1
ATOM 1480 N N . ALA A 1 197 ? 1.006 -16.182 18.673 1.00 85.88 197 ALA A N 1
ATOM 1481 C CA . ALA A 1 197 ? 1.799 -16.374 19.884 1.00 85.88 197 ALA A CA 1
ATOM 1482 C C . ALA A 1 197 ? 1.057 -17.161 20.979 1.00 85.88 197 ALA A C 1
ATOM 1484 O O . ALA A 1 197 ? 1.710 -17.872 21.740 1.00 85.88 197 ALA A O 1
ATOM 1485 N N . LEU A 1 198 ? -0.279 -17.083 21.063 1.00 87.31 198 LEU A N 1
ATOM 1486 C CA . LEU A 1 198 ? -1.077 -17.725 22.123 1.00 87.31 198 LEU A CA 1
ATOM 1487 C C . LEU A 1 198 ? -0.856 -19.244 22.250 1.00 87.31 198 LEU A C 1
ATOM 1489 O O . LEU A 1 198 ? -0.646 -19.703 23.376 1.00 87.31 198 LEU A O 1
ATOM 1493 N N . PRO A 1 199 ? -0.840 -20.045 21.163 1.00 88.81 199 PRO A N 1
ATOM 1494 C CA . PRO A 1 199 ? -0.505 -21.466 21.255 1.00 88.81 199 PRO A CA 1
ATOM 1495 C C . PRO A 1 199 ? 0.902 -21.706 21.817 1.00 88.81 199 PRO A C 1
ATOM 1497 O O . PRO A 1 199 ? 1.100 -22.608 22.635 1.00 88.81 199 PRO A O 1
ATOM 1500 N N . TRP A 1 200 ? 1.877 -20.884 21.417 1.00 90.00 200 TRP A N 1
ATOM 1501 C CA . TRP A 1 200 ? 3.254 -20.981 21.903 1.00 90.00 200 TRP A CA 1
ATOM 1502 C C . TRP A 1 200 ? 3.363 -20.574 23.374 1.00 90.00 200 TRP A C 1
ATOM 1504 O O . TRP A 1 200 ? 4.029 -21.267 24.140 1.00 90.00 200 TRP A O 1
ATOM 1514 N N . LEU A 1 201 ? 2.672 -19.508 23.791 1.00 87.81 201 LEU A N 1
ATOM 1515 C CA . LEU A 1 201 ? 2.589 -19.056 25.182 1.00 87.81 201 LEU A CA 1
ATOM 1516 C C . LEU A 1 201 ? 1.959 -20.124 26.069 1.00 87.81 201 LEU A C 1
ATOM 1518 O O . LEU A 1 201 ? 2.545 -20.475 27.088 1.00 87.81 201 LEU A O 1
ATOM 1522 N N . ALA A 1 202 ? 0.821 -20.688 25.653 1.00 87.25 202 ALA A N 1
ATOM 1523 C CA . ALA A 1 202 ? 0.177 -21.784 26.365 1.00 87.25 202 ALA A CA 1
ATOM 1524 C C . ALA A 1 202 ? 1.143 -22.967 26.534 1.00 87.25 202 ALA A C 1
ATOM 1526 O O . ALA A 1 202 ? 1.370 -23.416 27.652 1.00 87.25 202 ALA A O 1
ATOM 1527 N N . THR A 1 203 ? 1.790 -23.395 25.445 1.00 90.12 203 THR A N 1
ATOM 1528 C CA . THR A 1 203 ? 2.774 -24.492 25.466 1.00 90.12 203 THR A CA 1
ATOM 1529 C C . THR A 1 203 ? 3.942 -24.203 26.414 1.00 90.12 203 THR A C 1
ATOM 1531 O O . THR A 1 203 ? 4.364 -25.074 27.174 1.00 90.12 203 THR A O 1
ATOM 1534 N N . CYS A 1 204 ? 4.478 -22.980 26.394 1.00 88.00 204 CYS A N 1
ATOM 1535 C CA . CYS A 1 204 ? 5.592 -22.612 27.259 1.00 88.00 204 CYS A CA 1
ATOM 1536 C C . CYS A 1 204 ? 5.179 -22.524 28.732 1.00 88.00 204 CYS A C 1
ATOM 1538 O O . CYS A 1 204 ? 5.923 -22.996 29.586 1.00 88.00 204 CYS A O 1
ATOM 1540 N N . PHE A 1 205 ? 4.015 -21.948 29.042 1.00 88.19 205 PHE A N 1
ATOM 1541 C CA . PHE A 1 205 ? 3.524 -21.846 30.415 1.00 88.19 205 PHE A CA 1
ATOM 1542 C C . PHE A 1 205 ? 3.262 -23.220 31.030 1.00 88.19 205 PHE A C 1
ATOM 1544 O O . PHE A 1 205 ? 3.678 -23.456 32.162 1.00 88.19 205 PHE A O 1
ATOM 1551 N N . GLU A 1 206 ? 2.693 -24.163 30.279 1.00 87.81 206 GLU A N 1
ATOM 1552 C CA . GLU A 1 206 ? 2.528 -25.540 30.759 1.00 87.81 206 GLU A CA 1
ATOM 1553 C C . GLU A 1 206 ? 3.860 -26.231 31.025 1.00 87.81 206 GLU A C 1
ATOM 1555 O O . GLU A 1 206 ? 4.042 -26.844 32.076 1.00 87.81 206 GLU A O 1
ATOM 1560 N N . ALA A 1 207 ? 4.819 -26.097 30.105 1.00 87.25 207 ALA A N 1
ATOM 1561 C CA . ALA A 1 207 ? 6.147 -26.676 30.278 1.00 87.25 207 ALA A CA 1
ATOM 1562 C C . ALA A 1 207 ? 6.897 -26.089 31.490 1.00 87.25 207 ALA A C 1
ATOM 1564 O O . ALA A 1 207 ? 7.783 -26.742 32.039 1.00 87.25 207 ALA A O 1
ATOM 1565 N N . LEU A 1 208 ? 6.536 -24.873 31.910 1.00 87.25 208 LEU A N 1
ATOM 1566 C CA . LEU A 1 208 ? 7.061 -24.194 33.096 1.00 87.25 208 LEU A CA 1
ATOM 1567 C C . LEU A 1 208 ? 6.231 -24.450 34.371 1.00 87.25 208 LEU A C 1
ATOM 1569 O O . LEU A 1 208 ? 6.603 -23.950 35.430 1.00 87.25 208 LEU A O 1
ATOM 1573 N N . GLY A 1 209 ? 5.134 -25.216 34.301 1.00 85.19 209 GLY A N 1
ATOM 1574 C CA . GLY A 1 209 ? 4.254 -25.497 35.445 1.00 85.19 209 GLY A CA 1
ATOM 1575 C C . GLY A 1 209 ? 3.331 -24.336 35.843 1.00 85.19 209 GLY A C 1
ATOM 1576 O O . GLY A 1 209 ? 2.887 -24.265 36.986 1.00 85.19 209 GLY A O 1
ATOM 1577 N N . LEU A 1 210 ? 3.057 -23.405 34.925 1.00 85.00 210 LEU A N 1
ATOM 1578 C CA . LEU A 1 210 ? 2.211 -22.227 35.131 1.00 85.00 210 LEU A CA 1
ATOM 1579 C C . LEU A 1 210 ? 0.815 -22.460 34.526 1.00 85.00 210 LEU A C 1
ATOM 1581 O O . LEU A 1 210 ? 0.520 -22.016 33.416 1.00 85.00 210 LEU A O 1
ATOM 1585 N N . GLU A 1 211 ? -0.048 -23.168 35.257 1.00 79.81 211 GLU A N 1
ATOM 1586 C CA . GLU A 1 211 ? -1.354 -23.628 34.751 1.00 79.81 211 GLU A CA 1
ATOM 1587 C C . GLU A 1 211 ? -2.353 -22.493 34.467 1.00 79.81 211 GLU A C 1
ATOM 1589 O O . GLU A 1 211 ? -2.992 -22.495 33.412 1.00 79.81 211 GLU A O 1
ATOM 1594 N N . GLU A 1 212 ? -2.470 -21.494 35.351 1.00 79.94 212 GLU A N 1
ATOM 1595 C CA . GLU A 1 212 ? -3.413 -20.382 35.138 1.00 79.94 212 GLU A CA 1
ATOM 1596 C C . GLU A 1 212 ? -3.072 -19.523 33.902 1.00 79.94 212 GLU A C 1
ATOM 1598 O O . GLU A 1 212 ? -3.956 -19.329 33.060 1.00 79.94 212 GLU A O 1
ATOM 1603 N N . PRO A 1 213 ? -1.815 -19.073 33.696 1.00 79.69 213 PRO A N 1
ATOM 1604 C CA . PRO A 1 213 ? -1.435 -18.367 32.470 1.00 79.69 213 PRO A CA 1
ATOM 1605 C C . PRO A 1 213 ? -1.660 -19.187 31.192 1.00 79.69 213 PRO A C 1
ATOM 1607 O O . PRO A 1 213 ? -2.052 -18.639 30.159 1.00 79.69 213 PRO A O 1
ATOM 1610 N N . ALA A 1 214 ? -1.457 -20.509 31.247 1.00 76.06 214 ALA A N 1
ATOM 1611 C CA . ALA A 1 214 ? -1.705 -21.388 30.107 1.00 76.06 214 ALA A CA 1
ATOM 1612 C C . ALA A 1 214 ? -3.201 -21.495 29.765 1.00 76.06 214 ALA A C 1
ATOM 1614 O O . ALA A 1 214 ? -3.578 -21.465 28.589 1.00 76.06 214 ALA A O 1
ATOM 1615 N N . ALA A 1 215 ? -4.064 -21.593 30.782 1.00 77.56 215 ALA A N 1
ATOM 1616 C CA . ALA A 1 215 ? -5.514 -21.605 30.607 1.00 77.56 215 ALA A CA 1
ATOM 1617 C C . ALA A 1 215 ? -6.022 -20.285 30.004 1.00 77.56 215 ALA A C 1
ATOM 1619 O O . ALA A 1 215 ? -6.829 -20.304 29.070 1.00 77.56 215 ALA A O 1
ATOM 1620 N N . GLN A 1 216 ? -5.489 -19.152 30.468 1.00 78.94 216 GLN A N 1
ATOM 1621 C CA . GLN A 1 216 ? -5.833 -17.829 29.949 1.00 78.94 216 GLN A CA 1
ATOM 1622 C C . GLN A 1 216 ? -5.472 -17.684 28.460 1.00 78.94 216 GLN A C 1
ATOM 1624 O O . GLN A 1 216 ? -6.310 -17.254 27.662 1.00 78.94 216 GLN A O 1
ATOM 1629 N N . ALA A 1 217 ? -4.275 -18.126 28.058 1.00 78.56 217 ALA A N 1
ATOM 1630 C CA . ALA A 1 217 ? -3.845 -18.094 26.658 1.00 78.56 217 ALA A CA 1
ATOM 1631 C C . ALA A 1 217 ? -4.737 -18.961 25.738 1.00 78.56 217 ALA A C 1
ATOM 1633 O O . ALA A 1 217 ? -5.056 -18.573 24.612 1.00 78.56 217 ALA A O 1
ATOM 1634 N N . ARG A 1 218 ? -5.207 -20.122 26.215 1.00 82.56 218 ARG A N 1
ATOM 1635 C CA . ARG A 1 218 ? -6.127 -21.004 25.463 1.00 82.56 218 ARG A CA 1
ATOM 1636 C C . ARG A 1 218 ? -7.530 -20.441 25.321 1.00 82.56 218 ARG A C 1
ATOM 1638 O O . ARG A 1 218 ? -8.141 -20.591 24.264 1.00 82.56 218 ARG A O 1
ATOM 1645 N N . GLN A 1 219 ? -8.046 -19.808 26.371 1.00 77.88 219 GLN A N 1
ATOM 1646 C CA . GLN A 1 219 ? -9.370 -19.196 26.336 1.00 77.88 219 GLN A CA 1
ATOM 1647 C C . GLN A 1 219 ? -9.427 -18.084 25.280 1.00 77.88 219 GLN A C 1
ATOM 1649 O O . GLN A 1 219 ? -10.394 -17.990 24.523 1.00 77.88 219 GLN A O 1
ATOM 1654 N N . GLN A 1 220 ? -8.352 -17.300 25.167 1.00 77.25 220 GLN A N 1
ATOM 1655 C CA . GLN A 1 220 ? -8.195 -16.287 24.123 1.00 77.25 220 GLN A CA 1
ATOM 1656 C C . GLN A 1 220 ? -8.119 -16.902 22.707 1.00 77.25 220 GLN A C 1
ATOM 1658 O O . GLN A 1 220 ? -8.644 -16.321 21.754 1.00 77.25 220 GLN A O 1
ATOM 1663 N N . LEU A 1 221 ? -7.547 -18.105 22.560 1.00 75.25 221 LEU A N 1
ATOM 1664 C CA . LEU A 1 221 ? -7.483 -18.830 21.284 1.00 75.25 221 LEU A CA 1
ATOM 1665 C C . LEU A 1 221 ? -8.852 -19.383 20.839 1.00 75.25 221 LEU A C 1
ATOM 1667 O O . LEU A 1 221 ? -9.253 -19.172 19.692 1.00 75.25 221 LEU A O 1
ATOM 1671 N N . GLN A 1 222 ? -9.591 -20.044 21.738 1.00 67.38 222 GLN A N 1
ATOM 1672 C CA . GLN A 1 222 ? -10.888 -20.675 21.434 1.00 67.38 222 GLN A CA 1
ATOM 1673 C C . GLN A 1 222 ? -11.973 -19.673 21.035 1.00 67.38 222 GLN A C 1
ATOM 1675 O O . GLN A 1 222 ? -12.780 -19.957 20.148 1.00 67.38 222 GLN A O 1
ATOM 1680 N N . ALA A 1 223 ? -11.955 -18.471 21.617 1.00 60.28 223 ALA A N 1
ATOM 1681 C CA . ALA A 1 223 ? -12.845 -17.384 21.213 1.00 60.28 223 ALA A CA 1
ATOM 1682 C C . ALA A 1 223 ? -12.714 -17.020 19.715 1.00 60.28 223 ALA A C 1
ATOM 1684 O O . ALA A 1 223 ? -13.603 -16.380 19.157 1.00 60.28 223 ALA A O 1
ATOM 1685 N N . SER A 1 224 ? -11.636 -17.454 19.047 1.00 51.66 224 SER A N 1
ATOM 1686 C CA . SER A 1 224 ? -11.316 -17.108 17.662 1.00 51.66 224 SER A CA 1
ATOM 1687 C C . SER A 1 224 ? -11.489 -18.242 16.620 1.00 51.66 224 SER A C 1
ATOM 1689 O O . SER A 1 224 ? -11.313 -17.976 15.428 1.00 51.66 224 SER A O 1
ATOM 1691 N N . GLU A 1 225 ? -11.794 -19.496 16.997 1.00 38.06 225 GLU A N 1
ATOM 1692 C CA . GLU A 1 225 ? -11.858 -20.668 16.077 1.00 38.06 225 GLU A CA 1
ATOM 1693 C C . GLU A 1 225 ? -13.249 -20.984 15.498 1.00 38.06 225 GLU A C 1
ATOM 1695 O O . GLU A 1 225 ? -13.349 -21.551 14.411 1.00 38.06 225 GLU A O 1
ATOM 1700 N N . ILE A 1 226 ? -14.332 -20.550 16.147 1.00 38.81 226 ILE A N 1
ATOM 1701 C CA . ILE A 1 226 ? -15.729 -20.800 15.721 1.00 38.81 226 ILE A CA 1
ATOM 1702 C C . ILE A 1 226 ? -16.060 -20.152 14.348 1.00 38.81 226 ILE A C 1
ATOM 1704 O O . ILE A 1 226 ? -17.094 -20.422 13.744 1.00 38.81 226 ILE A O 1
ATOM 1708 N N . ALA A 1 227 ? -15.153 -19.346 13.797 1.00 40.78 227 ALA A N 1
ATOM 1709 C CA . ALA A 1 227 ? -15.364 -18.521 12.614 1.00 40.78 227 ALA A CA 1
ATOM 1710 C C . ALA A 1 227 ? -15.019 -19.149 11.230 1.00 40.78 227 ALA A C 1
ATOM 1712 O O . ALA A 1 227 ? -15.192 -18.439 10.248 1.00 40.78 227 ALA A O 1
ATOM 1713 N N . ASN A 1 228 ? -14.524 -20.400 11.086 1.00 33.00 228 ASN A N 1
ATOM 1714 C CA . ASN A 1 228 ? -13.680 -20.760 9.907 1.00 33.00 228 ASN A CA 1
ATOM 1715 C C . ASN A 1 228 ? -13.987 -22.026 9.034 1.00 33.00 228 ASN A C 1
ATOM 1717 O O . ASN A 1 228 ? -13.141 -22.394 8.227 1.00 33.00 228 ASN A O 1
ATOM 1721 N N . VAL A 1 229 ? -15.126 -22.738 9.122 1.00 29.36 229 VAL A N 1
ATOM 1722 C CA . VAL A 1 229 ? -15.246 -24.124 8.553 1.00 29.36 229 VAL A CA 1
ATOM 1723 C C . VAL A 1 229 ? -15.735 -24.271 7.083 1.00 29.36 229 VAL A C 1
ATOM 1725 O O . VAL A 1 229 ? -15.690 -25.367 6.536 1.00 29.36 229 VAL A O 1
ATOM 1728 N N . SER A 1 230 ? -16.179 -23.241 6.357 1.00 31.06 230 SER A N 1
ATOM 1729 C CA . SER A 1 230 ? -17.008 -23.477 5.148 1.00 31.06 230 SER A CA 1
ATOM 1730 C C . SER A 1 230 ? -16.420 -22.989 3.811 1.00 31.06 230 SER A C 1
ATOM 1732 O O . SER A 1 230 ? -16.911 -21.994 3.282 1.00 31.06 230 SER A O 1
ATOM 1734 N N . SER A 1 231 ? -15.439 -23.676 3.190 1.00 35.84 231 SER A N 1
ATOM 1735 C CA . SER A 1 231 ? -15.247 -23.659 1.705 1.00 35.84 231 SER A CA 1
ATOM 1736 C C . SER A 1 231 ? -14.084 -24.483 1.125 1.00 35.84 231 SER A C 1
ATOM 1738 O O . SER A 1 231 ? -12.948 -24.268 1.521 1.00 35.84 231 SER A O 1
ATOM 1740 N N . GLN A 1 232 ? -14.365 -25.289 0.081 1.00 31.92 232 GLN A N 1
ATOM 1741 C CA . GLN A 1 232 ? -13.561 -25.564 -1.149 1.00 31.92 232 GLN A CA 1
ATOM 1742 C C . GLN A 1 232 ? -14.345 -26.549 -2.095 1.00 31.92 232 GLN A C 1
ATOM 1744 O O . GLN A 1 232 ? -15.260 -27.192 -1.580 1.00 31.92 232 GLN A O 1
ATOM 1749 N N . PRO A 1 233 ? -14.010 -26.794 -3.403 1.00 47.66 233 PRO A N 1
ATOM 1750 C CA . PRO A 1 233 ? -13.852 -25.878 -4.573 1.00 47.66 233 PRO A CA 1
ATOM 1751 C C . PRO A 1 233 ? -14.362 -26.427 -5.976 1.00 47.66 233 PRO A C 1
ATOM 1753 O O . PRO A 1 233 ? -14.827 -27.562 -6.040 1.00 47.66 233 PRO A O 1
ATOM 1756 N N . LYS A 1 234 ? -14.137 -25.649 -7.085 1.00 33.34 234 LYS A N 1
ATOM 1757 C CA . LYS A 1 234 ? -14.064 -25.938 -8.583 1.00 33.34 234 LYS A CA 1
ATOM 1758 C C . LYS A 1 234 ? -15.309 -25.709 -9.502 1.00 33.34 234 LYS A C 1
ATOM 1760 O O . LYS A 1 234 ? -16.396 -26.068 -9.084 1.00 33.34 234 LYS A O 1
ATOM 1765 N N . GLU A 1 235 ? -15.288 -25.230 -10.777 1.00 32.88 235 GLU A N 1
ATOM 1766 C CA . GLU A 1 235 ? -14.342 -24.562 -11.731 1.00 32.88 235 GLU A CA 1
ATOM 1767 C C . GLU A 1 235 ? -15.081 -24.063 -13.039 1.00 32.88 235 GLU A C 1
ATOM 1769 O O . GLU A 1 235 ? -16.013 -24.719 -13.491 1.00 32.88 235 GLU A O 1
ATOM 1774 N N . THR A 1 236 ? -14.577 -22.979 -13.679 1.00 35.12 236 THR A N 1
ATOM 1775 C CA . THR A 1 236 ? -14.588 -22.520 -15.122 1.00 35.12 236 THR A CA 1
ATOM 1776 C C . THR A 1 236 ? -15.833 -22.045 -15.939 1.00 35.12 236 THR A C 1
ATOM 1778 O O . THR A 1 236 ? -16.818 -22.761 -16.062 1.00 35.12 236 THR A O 1
ATOM 1781 N N . GLY A 1 237 ? -15.680 -20.914 -16.683 1.00 26.84 237 GLY A N 1
ATOM 1782 C CA . GLY A 1 237 ? -16.225 -20.707 -18.056 1.00 26.84 237 GLY A CA 1
ATOM 1783 C C . GLY A 1 237 ? -16.947 -19.376 -18.401 1.00 26.84 237 GLY A C 1
ATOM 1784 O O . GLY A 1 237 ? -18.052 -19.132 -17.939 1.00 26.84 237 GLY A O 1
ATOM 1785 N N . ASN A 1 238 ? -16.381 -18.565 -19.311 1.00 33.53 238 ASN A N 1
ATOM 1786 C CA . ASN A 1 238 ? -16.926 -17.312 -19.876 1.00 33.53 238 ASN A CA 1
ATOM 1787 C C . ASN A 1 238 ? -18.177 -17.531 -20.776 1.00 33.53 238 ASN A C 1
ATOM 1789 O O . ASN A 1 238 ? -18.078 -17.609 -21.998 1.00 33.53 238 ASN A O 1
ATOM 1793 N N . LEU A 1 239 ? -19.350 -17.651 -20.150 1.00 32.31 239 LEU A N 1
ATOM 1794 C CA . LEU A 1 239 ? -20.650 -17.099 -20.590 1.00 32.31 239 LEU A CA 1
ATOM 1795 C C . LEU A 1 239 ? -20.808 -15.733 -19.887 1.00 32.31 239 LEU A C 1
ATOM 1797 O O . LEU A 1 239 ? -19.966 -15.467 -19.034 1.00 32.31 239 LEU A O 1
ATOM 1801 N N . GLN A 1 240 ? -21.810 -14.881 -20.197 1.00 50.34 240 GLN A N 1
ATOM 1802 C CA . GLN A 1 240 ? -22.166 -13.691 -19.378 1.00 50.34 240 GLN A CA 1
ATOM 1803 C C . GLN A 1 240 ? -21.811 -13.975 -17.921 1.00 50.34 240 GLN A C 1
ATOM 1805 O O . GLN A 1 240 ? -22.408 -14.886 -17.343 1.00 50.34 240 GLN A O 1
ATOM 1810 N N . HIS A 1 241 ? -20.727 -13.370 -17.417 1.00 56.62 241 HIS A N 1
ATOM 1811 C CA . HIS A 1 241 ? -20.024 -13.972 -16.287 1.00 56.62 241 HIS A CA 1
ATOM 1812 C C . HIS A 1 241 ? -20.810 -13.614 -15.040 1.00 56.62 241 HIS A C 1
ATOM 1814 O O . HIS A 1 241 ? -20.584 -12.591 -14.394 1.00 56.62 241 HIS A O 1
ATOM 1820 N N . VAL A 1 242 ? -21.820 -14.438 -14.775 1.00 67.25 242 VAL A N 1
ATOM 1821 C CA . VAL A 1 242 ? -22.637 -14.362 -13.588 1.00 67.25 242 VAL A CA 1
ATOM 1822 C C . VAL A 1 242 ? -21.745 -14.832 -12.454 1.00 67.25 242 VAL A C 1
ATOM 1824 O O . VAL A 1 242 ? -21.615 -16.030 -12.189 1.00 67.25 242 VAL A O 1
ATOM 1827 N N . VAL A 1 243 ? -21.077 -13.884 -11.805 1.00 71.50 243 VAL A N 1
ATOM 1828 C CA . VAL A 1 243 ? -20.261 -14.183 -10.639 1.00 71.50 243 VAL A CA 1
ATOM 1829 C C . VAL A 1 243 ? -21.171 -14.554 -9.483 1.00 71.50 243 VAL A C 1
ATOM 1831 O O . VAL A 1 243 ? -22.256 -13.999 -9.281 1.00 71.50 243 VAL A O 1
ATOM 1834 N N . TYR A 1 244 ? -20.742 -15.584 -8.761 1.00 79.19 244 TYR A N 1
ATOM 1835 C CA . TYR A 1 244 ? -21.452 -16.115 -7.597 1.00 79.19 244 TYR A CA 1
ATOM 1836 C C . TYR A 1 244 ? -22.881 -16.577 -7.923 1.00 79.19 244 TYR A C 1
ATOM 1838 O O . TYR A 1 244 ? -23.747 -16.592 -7.057 1.00 79.19 244 TYR A O 1
ATOM 1846 N N . GLY A 1 245 ? -23.146 -16.935 -9.188 1.00 69.31 245 GLY A N 1
ATOM 1847 C CA . GLY A 1 245 ? -24.441 -17.452 -9.642 1.00 69.31 245 GLY A CA 1
ATOM 1848 C C . GLY A 1 245 ? -25.589 -16.433 -9.651 1.00 69.31 245 GLY A C 1
ATOM 1849 O O . GLY A 1 245 ? -26.695 -16.788 -10.055 1.00 69.31 245 GLY A O 1
ATOM 1850 N N . ARG A 1 246 ? -25.337 -15.175 -9.264 1.00 79.00 246 ARG A N 1
ATOM 1851 C CA . ARG A 1 246 ? -26.358 -14.126 -9.124 1.00 79.00 246 ARG A CA 1
ATOM 1852 C C . ARG A 1 246 ? -26.027 -12.819 -9.841 1.00 79.00 246 ARG A C 1
ATOM 1854 O O . ARG A 1 246 ? -26.938 -12.186 -10.367 1.00 79.00 246 ARG A O 1
ATOM 1861 N N . TYR A 1 247 ? -24.762 -12.418 -9.876 1.00 82.88 247 TYR A N 1
ATOM 1862 C CA . TYR A 1 247 ? -24.372 -11.075 -10.302 1.00 82.88 247 TYR A CA 1
ATOM 1863 C C . TYR A 1 247 ? -23.794 -11.100 -11.711 1.00 82.88 247 TYR A C 1
ATOM 1865 O O . TYR A 1 247 ? -22.686 -11.581 -11.923 1.00 82.88 247 TYR A O 1
ATOM 1873 N N . GLU A 1 248 ? -24.545 -10.602 -12.684 1.00 83.19 248 GLU A N 1
ATOM 1874 C CA . GLU A 1 248 ? -24.107 -10.522 -14.076 1.00 83.19 248 GLU A CA 1
ATOM 1875 C C . GLU A 1 248 ? -23.185 -9.316 -14.265 1.00 83.19 248 GLU A C 1
ATOM 1877 O O . GLU A 1 248 ? -23.637 -8.177 -14.182 1.00 83.19 248 GLU A O 1
ATOM 1882 N N . ILE A 1 249 ? -21.888 -9.549 -14.488 1.00 85.12 249 ILE A N 1
ATOM 1883 C CA . ILE A 1 249 ? -20.928 -8.457 -14.704 1.00 85.12 249 ILE A CA 1
ATOM 1884 C C . ILE A 1 249 ? -21.288 -7.678 -15.978 1.00 85.12 249 ILE A C 1
ATOM 1886 O O . ILE A 1 249 ? -21.404 -8.262 -17.053 1.00 85.12 249 ILE A O 1
ATOM 1890 N N . VAL A 1 250 ? -21.406 -6.354 -15.841 1.00 81.12 250 VAL A N 1
ATOM 1891 C CA . VAL A 1 250 ? -21.691 -5.401 -16.925 1.00 81.12 250 VAL A CA 1
ATOM 1892 C C . VAL A 1 250 ? -20.396 -4.767 -17.434 1.00 81.12 250 VAL A C 1
ATOM 1894 O O . VAL A 1 250 ? -20.121 -4.798 -18.629 1.00 81.12 250 VAL A O 1
ATOM 1897 N N . GLU A 1 251 ? -19.579 -4.210 -16.535 1.00 77.19 251 GLU A N 1
ATOM 1898 C CA . GLU A 1 251 ? -18.325 -3.532 -16.888 1.00 77.19 251 GLU A CA 1
ATOM 1899 C C . GLU A 1 251 ? -17.295 -3.582 -15.750 1.00 77.19 251 GLU A C 1
ATOM 1901 O O . GLU A 1 251 ? -17.638 -3.693 -14.571 1.00 77.19 251 GLU A O 1
ATOM 1906 N N . SER A 1 252 ? -16.010 -3.490 -16.105 1.00 79.69 252 SER A N 1
ATOM 1907 C CA . SER A 1 252 ? -14.912 -3.325 -15.146 1.00 79.69 252 SER A CA 1
ATOM 1908 C C . SER A 1 252 ? -14.707 -1.840 -14.860 1.00 79.69 252 SER A C 1
ATOM 1910 O O . SER A 1 252 ? -14.429 -1.075 -15.776 1.00 79.69 252 SER A O 1
ATOM 1912 N N . VAL A 1 253 ? -14.789 -1.452 -13.590 1.00 73.50 253 VAL A N 1
ATOM 1913 C CA . VAL A 1 253 ? -14.765 -0.049 -13.142 1.00 73.50 253 VAL A CA 1
ATOM 1914 C C . VAL A 1 253 ? -13.373 0.353 -12.671 1.00 73.50 253 VAL A C 1
ATOM 1916 O O . VAL A 1 253 ? -12.858 1.400 -13.049 1.00 73.50 253 VAL A O 1
ATOM 1919 N N . ALA A 1 254 ? -12.738 -0.492 -11.859 1.00 68.06 254 ALA A N 1
ATOM 1920 C CA . ALA A 1 254 ? -11.408 -0.230 -11.330 1.00 68.06 254 ALA A CA 1
ATOM 1921 C C . ALA A 1 254 ? -10.631 -1.530 -11.147 1.00 68.06 254 ALA A C 1
ATOM 1923 O O . ALA A 1 254 ? -11.191 -2.595 -10.889 1.00 68.06 254 ALA A O 1
ATOM 1924 N N . SER A 1 255 ? -9.312 -1.443 -11.261 1.00 65.06 255 SER A N 1
ATOM 1925 C CA . SER A 1 255 ? -8.423 -2.582 -11.085 1.00 65.06 255 SER A CA 1
ATOM 1926 C C . SER A 1 255 ? -7.161 -2.132 -10.370 1.00 65.06 255 SER A C 1
ATOM 1928 O O . SER A 1 255 ? -6.389 -1.339 -10.901 1.00 65.06 255 SER A O 1
ATOM 1930 N N . THR A 1 256 ? -6.926 -2.692 -9.192 1.00 59.56 256 THR A N 1
ATOM 1931 C CA . THR A 1 256 ? -5.686 -2.542 -8.429 1.00 59.56 256 THR A CA 1
ATOM 1932 C C . THR A 1 256 ? -4.901 -3.862 -8.455 1.00 59.56 256 THR A C 1
ATOM 1934 O O . THR A 1 256 ? -5.439 -4.892 -8.883 1.00 59.56 256 THR A O 1
ATOM 1937 N N . PRO A 1 257 ? -3.636 -3.880 -7.991 1.00 53.97 257 PRO A N 1
ATOM 1938 C CA . PRO A 1 257 ? -2.877 -5.122 -7.820 1.00 53.97 257 PRO A CA 1
ATOM 1939 C C . PRO A 1 257 ? -3.541 -6.145 -6.883 1.00 53.97 257 PRO A C 1
ATOM 1941 O O . PRO A 1 257 ? -3.238 -7.328 -6.974 1.00 53.97 257 PRO A O 1
ATOM 1944 N N . TYR A 1 258 ? -4.458 -5.709 -6.011 1.00 60.34 258 TYR A N 1
ATOM 1945 C CA . TYR A 1 258 ? -5.052 -6.540 -4.956 1.00 60.34 258 TYR A CA 1
ATOM 1946 C C . TYR A 1 258 ? -6.529 -6.872 -5.193 1.00 60.34 258 TYR A C 1
ATOM 1948 O O . TYR A 1 258 ? -7.015 -7.909 -4.747 1.00 60.34 258 TYR A O 1
ATOM 1956 N N . ALA A 1 259 ? -7.257 -5.999 -5.890 1.00 69.31 259 ALA A N 1
ATOM 1957 C CA . ALA A 1 259 ? -8.696 -6.119 -6.080 1.00 69.31 259 ALA A CA 1
ATOM 1958 C C . ALA A 1 259 ? -9.141 -5.572 -7.438 1.00 69.31 259 ALA A C 1
ATOM 1960 O O . ALA A 1 259 ? -8.505 -4.693 -8.019 1.00 69.31 259 ALA A O 1
ATOM 1961 N N . GLN A 1 260 ? -10.273 -6.060 -7.920 1.00 78.50 260 GLN A N 1
ATOM 1962 C CA . GLN A 1 260 ? -10.999 -5.546 -9.071 1.00 78.50 260 GLN A CA 1
ATOM 1963 C C . GLN A 1 260 ? -12.394 -5.127 -8.623 1.00 78.50 260 GLN A C 1
ATOM 1965 O O . GLN A 1 260 ? -12.986 -5.759 -7.753 1.00 78.50 260 GLN A O 1
ATOM 1970 N N . VAL A 1 261 ? -12.913 -4.057 -9.210 1.00 82.75 261 VAL A N 1
ATOM 1971 C CA . VAL A 1 261 ? -14.277 -3.587 -8.981 1.00 82.75 261 VAL A CA 1
ATOM 1972 C C . VAL A 1 261 ? -15.025 -3.661 -10.297 1.00 82.75 261 VAL A C 1
ATOM 1974 O O . VAL A 1 261 ? -14.594 -3.078 -11.294 1.00 82.75 261 VAL A O 1
ATOM 1977 N N . PHE A 1 262 ? -16.150 -4.362 -10.286 1.00 84.81 262 PHE A N 1
ATOM 1978 C CA . PHE A 1 262 ? -17.055 -4.486 -11.417 1.00 84.81 262 PHE A CA 1
ATOM 1979 C C . PHE A 1 262 ? -18.377 -3.806 -11.096 1.00 84.81 262 PHE A C 1
ATOM 1981 O O . PHE A 1 262 ? -18.862 -3.888 -9.968 1.00 84.81 262 PHE A O 1
ATOM 1988 N N . ARG A 1 263 ? -19.003 -3.208 -12.101 1.00 90.56 263 ARG A N 1
ATOM 1989 C CA . ARG A 1 263 ? -20.441 -2.966 -12.067 1.00 90.56 263 ARG A CA 1
ATOM 1990 C C . ARG A 1 263 ? -21.123 -4.233 -12.562 1.00 90.56 263 ARG A C 1
ATOM 1992 O O . ARG A 1 263 ? -20.744 -4.775 -13.602 1.00 90.56 263 ARG A O 1
ATOM 1999 N N . ALA A 1 264 ? -22.111 -4.712 -11.824 1.00 88.44 264 ALA A N 1
ATOM 2000 C CA . ALA A 1 264 ? -22.879 -5.898 -12.168 1.00 88.44 264 ALA A CA 1
ATOM 2001 C C . ALA A 1 264 ? -24.378 -5.647 -11.985 1.00 88.44 264 ALA A C 1
ATOM 2003 O O . ALA A 1 264 ? -24.787 -4.738 -11.266 1.00 88.44 264 ALA A O 1
ATOM 2004 N N . LEU A 1 265 ? -25.201 -6.466 -12.627 1.00 88.50 265 LEU A N 1
ATOM 2005 C CA . LEU A 1 265 ? -26.638 -6.522 -12.414 1.00 88.50 265 LEU A CA 1
ATOM 2006 C C . LEU A 1 265 ? -26.953 -7.694 -11.482 1.00 88.50 265 LEU A C 1
ATOM 2008 O O . LEU A 1 265 ? -26.623 -8.844 -11.780 1.00 88.50 265 LEU A O 1
ATOM 2012 N N . ASP A 1 266 ? -27.604 -7.425 -10.354 1.00 86.88 266 ASP A N 1
ATOM 2013 C CA . ASP A 1 266 ? -28.151 -8.488 -9.517 1.00 86.88 266 ASP A CA 1
ATOM 2014 C C . ASP A 1 266 ? -29.377 -9.100 -10.206 1.00 86.88 266 ASP A C 1
ATOM 2016 O O . ASP A 1 266 ? -30.427 -8.469 -10.300 1.00 86.88 266 ASP A O 1
ATOM 2020 N N . ARG A 1 267 ? -29.276 -10.351 -10.665 1.00 81.12 267 ARG A N 1
ATOM 2021 C CA . ARG A 1 267 ? -30.356 -11.021 -11.408 1.00 81.12 267 ARG A CA 1
ATOM 2022 C C . ARG A 1 267 ? -31.608 -11.296 -10.570 1.00 81.12 267 ARG A C 1
ATOM 2024 O O . ARG A 1 267 ? -32.653 -11.582 -11.146 1.00 81.12 267 ARG A O 1
ATOM 2031 N N . MET A 1 268 ? -31.521 -11.228 -9.239 1.00 78.31 268 MET A N 1
ATOM 2032 C CA . MET A 1 268 ? -32.682 -11.398 -8.360 1.00 78.31 268 MET A CA 1
ATOM 2033 C C . MET A 1 268 ? -33.466 -10.101 -8.172 1.00 78.31 268 MET A C 1
ATOM 2035 O O . MET A 1 268 ? -34.693 -10.118 -8.209 1.00 78.31 268 MET A O 1
ATOM 2039 N N . THR A 1 269 ? -32.769 -8.988 -7.938 1.00 82.25 269 THR A N 1
ATOM 2040 C CA . THR A 1 269 ? -33.403 -7.688 -7.646 1.00 82.25 269 THR A CA 1
ATOM 2041 C C . THR A 1 269 ? -33.506 -6.782 -8.872 1.00 82.25 269 THR A C 1
ATOM 2043 O O . THR A 1 269 ? -34.215 -5.776 -8.839 1.00 82.25 269 THR A O 1
ATOM 2046 N N . LEU A 1 270 ? -32.801 -7.134 -9.951 1.00 82.31 270 LEU A N 1
ATOM 2047 C CA . LEU A 1 270 ? -32.592 -6.329 -11.156 1.00 82.31 270 LEU A CA 1
ATOM 2048 C C . LEU A 1 270 ? -32.013 -4.939 -10.857 1.00 82.31 270 LEU A C 1
ATOM 2050 O O . LEU A 1 270 ? -32.189 -4.010 -11.642 1.00 82.31 270 LEU A O 1
ATOM 2054 N N . GLN A 1 271 ? -31.330 -4.792 -9.719 1.00 83.88 271 GLN A N 1
ATOM 2055 C CA . GLN A 1 271 ? -30.660 -3.557 -9.334 1.00 83.88 271 GLN A CA 1
ATOM 2056 C C . GLN A 1 271 ? -29.170 -3.614 -9.691 1.00 83.88 271 GLN A C 1
ATOM 2058 O O . GLN A 1 271 ? -28.551 -4.682 -9.595 1.00 83.88 271 GLN A O 1
ATOM 2063 N N . PRO A 1 272 ? -28.571 -2.479 -10.091 1.00 89.06 272 PRO A N 1
ATOM 2064 C CA . PRO A 1 272 ? -27.140 -2.403 -10.316 1.00 89.06 272 PRO A CA 1
ATOM 2065 C C . PRO A 1 272 ? -26.388 -2.462 -8.979 1.00 89.06 272 PRO A C 1
ATOM 2067 O O . PRO A 1 272 ? -26.746 -1.809 -7.995 1.00 89.06 272 PRO A O 1
ATOM 2070 N N . VAL A 1 273 ? -25.312 -3.240 -8.953 1.00 92.06 273 VAL A N 1
ATOM 2071 C CA . VAL A 1 273 ? -24.438 -3.431 -7.794 1.00 92.06 273 VAL A CA 1
ATOM 2072 C C . VAL A 1 273 ? -22.977 -3.212 -8.178 1.00 92.06 273 VAL A C 1
ATOM 2074 O O . VAL A 1 273 ? -22.580 -3.423 -9.325 1.00 92.06 273 VAL A O 1
ATOM 2077 N N . ALA A 1 274 ? -22.167 -2.801 -7.210 1.00 92.00 274 ALA A N 1
ATOM 2078 C CA . ALA A 1 274 ? -20.718 -2.850 -7.301 1.00 92.00 274 ALA A CA 1
ATOM 2079 C C . ALA A 1 274 ? -20.229 -4.172 -6.695 1.00 92.00 274 ALA A C 1
ATOM 2081 O O . ALA A 1 274 ? -20.602 -4.520 -5.576 1.00 92.00 274 ALA A O 1
ATOM 2082 N N . VAL A 1 275 ? -19.386 -4.900 -7.423 1.00 89.62 275 VAL A N 1
ATOM 2083 C CA . VAL A 1 275 ? -18.734 -6.132 -6.967 1.00 89.62 275 VAL A CA 1
ATOM 2084 C C . VAL A 1 275 ? -17.245 -5.854 -6.833 1.00 89.62 275 VAL A C 1
ATOM 2086 O O . VAL A 1 275 ? -16.531 -5.785 -7.833 1.00 89.62 275 VAL A O 1
ATOM 2089 N N . LYS A 1 276 ? -16.769 -5.691 -5.598 1.00 87.62 276 LYS A N 1
ATOM 2090 C CA . LYS A 1 276 ? -15.346 -5.539 -5.274 1.00 87.62 276 LYS A CA 1
ATOM 2091 C C . LYS A 1 276 ? -14.778 -6.908 -4.928 1.00 87.62 276 LYS A C 1
ATOM 2093 O O . LYS A 1 276 ? -15.082 -7.437 -3.866 1.00 87.62 276 LYS A O 1
ATOM 2098 N N . GLN A 1 277 ? -13.981 -7.479 -5.823 1.00 85.31 277 GLN A N 1
ATOM 2099 C CA . GLN A 1 277 ? -13.422 -8.826 -5.728 1.00 85.31 277 GLN A CA 1
ATOM 2100 C C . GLN A 1 277 ? -11.897 -8.789 -5.575 1.00 85.31 277 GLN A C 1
ATOM 2102 O O . GLN A 1 277 ? -11.208 -8.118 -6.340 1.00 85.31 277 GLN A O 1
ATOM 2107 N N . LEU A 1 278 ? -11.344 -9.547 -4.631 1.00 74.44 278 LEU A N 1
ATOM 2108 C CA . LEU A 1 278 ? -9.898 -9.743 -4.495 1.00 74.44 278 LEU A CA 1
ATOM 2109 C C . LEU A 1 278 ? -9.324 -10.609 -5.626 1.00 74.44 278 LEU A C 1
ATOM 2111 O O . LEU A 1 278 ? -9.959 -11.554 -6.094 1.00 74.44 278 LEU A O 1
ATOM 2115 N N . ARG A 1 279 ? -8.089 -10.323 -6.051 1.00 66.19 279 ARG A N 1
ATOM 2116 C CA . ARG A 1 279 ? -7.399 -11.116 -7.083 1.00 66.19 279 ARG A CA 1
ATOM 2117 C C . ARG A 1 279 ? -6.887 -12.445 -6.516 1.00 66.19 279 ARG A C 1
ATOM 2119 O O . ARG A 1 279 ? -6.399 -12.509 -5.393 1.00 66.19 279 ARG A O 1
ATOM 2126 N N . SER A 1 280 ? -6.946 -13.510 -7.320 1.00 50.00 280 SER A N 1
ATOM 2127 C CA . SER A 1 280 ? -6.640 -14.886 -6.885 1.00 50.00 280 SER A CA 1
ATOM 2128 C C . SER A 1 280 ? -5.181 -15.100 -6.438 1.00 50.00 280 SER A C 1
ATOM 2130 O O . SER A 1 280 ? -4.923 -15.935 -5.577 1.00 50.00 280 SER A O 1
ATOM 2132 N N . GLU A 1 281 ? -4.235 -14.315 -6.961 1.00 42.75 281 GLU A N 1
ATOM 2133 C CA . GLU A 1 281 ? -2.816 -14.309 -6.551 1.00 42.75 281 GLU A CA 1
ATOM 2134 C C .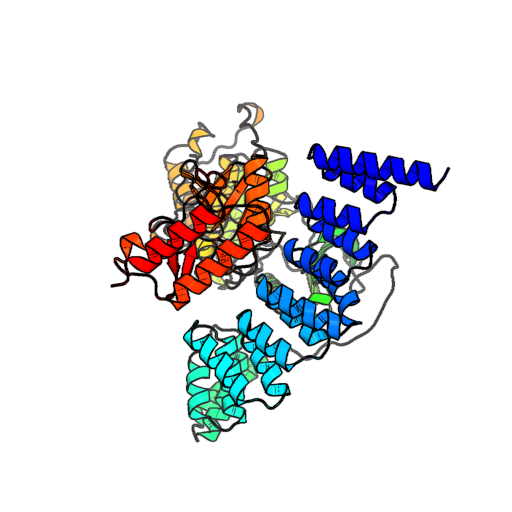 GLU A 1 281 ? -2.615 -13.710 -5.148 1.00 42.75 281 GLU A C 1
ATOM 2136 O O . GLU A 1 281 ? -1.610 -13.969 -4.500 1.00 42.75 281 GLU A O 1
ATOM 2141 N N . SER A 1 282 ? -3.593 -12.949 -4.640 1.00 41.19 282 SER A N 1
ATOM 2142 C CA . SER A 1 282 ? -3.604 -12.406 -3.275 1.00 41.19 282 SER A CA 1
ATOM 2143 C C . SER A 1 282 ? -4.076 -13.430 -2.227 1.00 41.19 282 SER A C 1
ATOM 2145 O O . SER A 1 282 ? -4.054 -13.151 -1.032 1.00 41.19 282 SER A O 1
ATOM 2147 N N . VAL A 1 283 ? -4.502 -14.624 -2.651 1.00 40.22 283 VAL A N 1
ATOM 2148 C CA . VAL A 1 283 ? -4.958 -15.709 -1.762 1.00 40.22 283 VAL A CA 1
ATOM 2149 C C . VAL A 1 283 ? -3.830 -16.724 -1.484 1.00 40.22 283 VAL A C 1
ATOM 2151 O O . VAL A 1 283 ? -3.940 -17.527 -0.560 1.00 40.22 283 VAL A O 1
ATOM 2154 N N . GLN A 1 284 ? -2.703 -16.663 -2.211 1.00 36.72 284 GLN A N 1
ATOM 2155 C CA . GLN A 1 284 ? -1.513 -17.499 -1.985 1.00 36.72 284 GLN A CA 1
ATOM 2156 C C . GLN A 1 284 ? -0.229 -16.647 -1.990 1.00 36.72 284 GLN A C 1
ATOM 2158 O O . GLN A 1 284 ? 0.304 -16.313 -3.041 1.00 36.72 284 GLN A O 1
ATOM 2163 N N . GLY A 1 285 ? 0.277 -16.314 -0.793 1.00 44.84 285 GLY A N 1
ATOM 2164 C CA . GLY A 1 285 ? 1.443 -15.435 -0.594 1.00 44.84 285 GLY A CA 1
ATOM 2165 C C . GLY A 1 285 ? 1.134 -13.945 -0.821 1.00 44.84 285 GLY A C 1
ATOM 2166 O O . GLY A 1 285 ? 0.179 -13.626 -1.512 1.00 44.84 285 GLY A O 1
ATOM 2167 N N . ALA A 1 286 ? 1.894 -13.038 -0.183 1.00 35.69 286 ALA A N 1
ATOM 2168 C CA . ALA A 1 286 ? 1.835 -11.554 -0.245 1.00 35.69 286 ALA A CA 1
ATOM 2169 C C . ALA A 1 286 ? 0.454 -10.836 -0.195 1.00 35.69 286 ALA A C 1
ATOM 2171 O O . ALA A 1 286 ? 0.408 -9.610 -0.174 1.00 35.69 286 ALA A O 1
ATOM 2172 N N . GLY A 1 287 ? -0.673 -11.548 -0.133 1.00 40.25 287 GLY A N 1
ATOM 2173 C CA . GLY A 1 287 ? -2.029 -11.002 -0.150 1.00 40.25 287 GLY A CA 1
ATOM 2174 C C . GLY A 1 287 ? -2.849 -11.301 1.105 1.00 40.25 287 GLY A C 1
ATOM 2175 O O . GLY A 1 287 ? -4.040 -10.995 1.140 1.00 40.25 287 GLY A O 1
ATOM 2176 N N . ARG A 1 288 ? -2.207 -11.794 2.175 1.00 49.25 288 ARG A N 1
ATOM 2177 C CA . ARG A 1 288 ? -2.828 -11.918 3.506 1.00 49.25 288 ARG A CA 1
ATOM 2178 C C . ARG A 1 288 ? -3.290 -10.549 4.027 1.00 49.25 288 ARG A C 1
ATOM 2180 O O . ARG A 1 288 ? -4.421 -10.440 4.480 1.00 49.25 288 ARG A O 1
ATOM 2187 N N . ASP A 1 289 ? -2.509 -9.490 3.804 1.00 51.88 289 ASP A N 1
ATOM 2188 C CA . ASP A 1 289 ? -2.879 -8.114 4.176 1.00 51.88 289 ASP A CA 1
ATOM 2189 C C . ASP A 1 289 ? -4.029 -7.557 3.324 1.00 51.88 289 ASP A C 1
ATOM 2191 O O . ASP A 1 289 ? -4.878 -6.815 3.811 1.00 51.88 289 ASP A O 1
ATOM 2195 N N . ALA A 1 290 ? -4.101 -7.902 2.033 1.00 56.84 290 ALA A N 1
ATOM 2196 C CA . ALA A 1 290 ? -5.238 -7.542 1.179 1.00 56.84 290 ALA A CA 1
ATOM 2197 C C . ALA A 1 290 ? -6.528 -8.252 1.619 1.00 56.84 290 ALA A C 1
ATOM 2199 O O . ALA A 1 290 ? -7.584 -7.625 1.689 1.00 56.84 290 ALA A O 1
ATOM 2200 N N . PHE A 1 291 ? -6.423 -9.531 1.976 1.00 64.62 291 PHE A N 1
ATOM 2201 C CA . PHE A 1 291 ? -7.534 -10.326 2.485 1.00 64.62 291 PHE A CA 1
ATOM 2202 C C . PHE A 1 291 ? -7.998 -9.873 3.879 1.00 64.62 291 PHE A C 1
ATOM 2204 O O . PHE A 1 291 ? -9.197 -9.763 4.123 1.00 64.62 291 PHE A O 1
ATOM 2211 N N . GLU A 1 292 ? -7.080 -9.526 4.786 1.00 61.28 292 GLU A N 1
ATOM 2212 C CA . GLU A 1 292 ? -7.430 -8.959 6.093 1.00 61.28 292 GLU A CA 1
ATOM 2213 C C . GLU A 1 292 ? -8.097 -7.586 5.976 1.00 61.28 292 GLU A C 1
ATOM 2215 O O . GLU A 1 292 ? -9.087 -7.336 6.667 1.00 61.28 292 GLU A O 1
ATOM 2220 N N . ARG A 1 293 ? -7.601 -6.708 5.091 1.00 64.81 293 ARG A N 1
ATOM 2221 C CA . ARG A 1 293 ? -8.239 -5.412 4.789 1.00 64.81 293 ARG A CA 1
ATOM 2222 C C . ARG A 1 293 ? -9.662 -5.605 4.278 1.00 64.81 293 ARG A C 1
ATOM 2224 O O . ARG A 1 293 ? -10.588 -4.994 4.799 1.00 64.81 293 ARG A O 1
ATOM 2231 N N . PHE A 1 294 ? -9.840 -6.527 3.341 1.00 72.56 294 PHE A N 1
ATOM 2232 C CA . PHE A 1 294 ? -11.142 -6.905 2.808 1.00 72.56 294 PHE A CA 1
ATOM 2233 C C . PHE A 1 294 ? -12.100 -7.444 3.885 1.00 72.56 294 PHE A C 1
ATOM 2235 O O . PHE A 1 294 ? -13.246 -7.007 3.971 1.00 72.56 294 PHE A O 1
ATOM 2242 N N . LEU A 1 295 ? -11.645 -8.352 4.756 1.00 70.44 295 LEU A N 1
ATOM 2243 C CA . LEU A 1 295 ? -12.479 -8.875 5.843 1.00 70.44 295 LEU A CA 1
ATOM 2244 C C . LEU A 1 295 ? -12.839 -7.796 6.871 1.00 70.44 295 LEU A C 1
ATOM 2246 O O . LEU A 1 295 ? -13.948 -7.810 7.406 1.00 70.44 295 LEU A O 1
ATOM 2250 N N . ARG A 1 296 ? -11.924 -6.865 7.164 1.00 69.75 296 ARG A N 1
ATOM 2251 C CA . ARG A 1 296 ? -12.195 -5.723 8.051 1.00 69.75 296 ARG A CA 1
ATOM 2252 C C . ARG A 1 296 ? -13.224 -4.782 7.445 1.00 69.75 296 ARG A C 1
ATOM 2254 O O . ARG A 1 296 ? -14.160 -4.415 8.147 1.00 69.75 296 ARG A O 1
ATOM 2261 N N . GLU A 1 297 ? -13.087 -4.463 6.164 1.00 78.25 297 GLU A N 1
ATOM 2262 C CA . GLU A 1 297 ? -14.040 -3.639 5.422 1.00 78.25 297 GLU A CA 1
ATOM 2263 C C . GLU A 1 297 ? -15.439 -4.269 5.432 1.00 78.25 297 GLU A C 1
ATOM 2265 O O . GLU A 1 297 ? -16.415 -3.637 5.836 1.00 78.25 297 GLU A O 1
ATOM 2270 N N . ALA A 1 298 ? -15.538 -5.560 5.112 1.00 77.69 298 ALA A N 1
ATOM 2271 C CA . ALA A 1 298 ? -16.805 -6.279 5.143 1.00 77.69 298 ALA A CA 1
ATOM 2272 C C . ALA A 1 298 ? -17.437 -6.313 6.546 1.00 77.69 298 ALA A C 1
ATOM 2274 O O . ALA A 1 298 ? -18.639 -6.082 6.698 1.00 77.69 298 ALA A O 1
ATOM 2275 N N . ARG A 1 299 ? -16.632 -6.565 7.590 1.00 78.81 299 ARG A N 1
ATOM 2276 C CA . ARG A 1 299 ? -17.096 -6.548 8.988 1.00 78.81 299 ARG A CA 1
ATOM 2277 C C . ARG A 1 299 ? -17.572 -5.160 9.399 1.00 78.81 299 ARG A C 1
ATOM 2279 O O . ARG A 1 299 ? -18.652 -5.055 9.978 1.00 78.81 299 ARG A O 1
ATOM 2286 N N . ALA A 1 300 ? -16.818 -4.114 9.066 1.00 79.06 300 ALA A N 1
ATOM 2287 C CA . ALA A 1 300 ? -17.191 -2.735 9.353 1.00 79.06 300 ALA A CA 1
ATOM 2288 C C . ALA A 1 300 ? -18.536 -2.382 8.704 1.00 79.06 300 ALA A C 1
ATOM 2290 O O . ALA A 1 300 ? -19.452 -1.943 9.398 1.00 79.06 300 ALA A O 1
ATOM 2291 N N . LEU A 1 301 ? -18.702 -2.673 7.410 1.00 83.38 301 LEU A N 1
ATOM 2292 C CA . LEU A 1 301 ? -19.953 -2.432 6.685 1.00 83.38 301 LEU A CA 1
ATOM 2293 C C . LEU A 1 301 ? -21.126 -3.275 7.213 1.00 83.38 301 LEU A C 1
ATOM 2295 O O . LEU A 1 301 ? -22.266 -2.818 7.197 1.00 83.38 301 LEU A O 1
ATOM 2299 N N . SER A 1 302 ? -20.872 -4.487 7.722 1.00 82.56 302 SER A N 1
ATOM 2300 C CA . SER A 1 302 ? -21.919 -5.325 8.327 1.00 82.56 302 SER A CA 1
ATOM 2301 C C . SER A 1 302 ? -22.458 -4.755 9.647 1.00 82.56 302 SER A C 1
ATOM 2303 O O . SER A 1 302 ? -23.643 -4.915 9.955 1.00 82.56 302 SER A O 1
ATOM 2305 N N . MET A 1 303 ? -21.599 -4.071 10.413 1.00 82.56 303 MET A N 1
ATOM 2306 C CA . MET A 1 303 ? -21.946 -3.442 11.691 1.00 82.56 303 MET A CA 1
ATOM 2307 C C . MET A 1 303 ? -22.532 -2.036 11.501 1.00 82.56 303 MET A C 1
ATOM 2309 O O . MET A 1 303 ? -23.373 -1.608 12.292 1.00 82.56 303 MET A O 1
ATOM 2313 N N . LEU A 1 304 ? -22.121 -1.324 10.447 1.00 84.06 304 LEU A N 1
ATOM 2314 C CA . LEU A 1 304 ? -22.513 0.059 10.183 1.00 84.06 304 LEU A CA 1
ATOM 2315 C C . LEU A 1 304 ? -23.793 0.153 9.352 1.00 84.06 304 LEU A C 1
ATOM 2317 O O . LEU A 1 304 ? -23.775 0.151 8.124 1.00 84.06 304 LEU A O 1
ATOM 2321 N N . ARG A 1 305 ? -24.927 0.321 10.036 1.00 81.88 305 ARG A N 1
ATOM 2322 C CA . ARG A 1 305 ? -26.218 0.625 9.402 1.00 81.88 305 ARG A CA 1
ATOM 2323 C C . ARG A 1 305 ? -26.542 2.105 9.548 1.00 81.88 305 ARG A C 1
ATOM 2325 O O . ARG A 1 305 ? -27.190 2.510 10.508 1.00 81.88 305 ARG A O 1
ATOM 2332 N N . HIS A 1 306 ? -26.098 2.910 8.588 1.00 92.94 306 HIS A N 1
ATOM 2333 C CA . HIS A 1 306 ? -26.295 4.358 8.614 1.00 92.94 306 HIS A CA 1
ATOM 2334 C C . HIS A 1 306 ? -26.684 4.907 7.234 1.00 92.94 306 HIS A C 1
ATOM 2336 O O . HIS A 1 306 ? -26.207 4.424 6.210 1.00 92.94 306 HIS A O 1
ATOM 2342 N N . ALA A 1 307 ? -27.531 5.942 7.197 1.00 92.00 307 ALA A N 1
ATOM 2343 C CA . ALA A 1 307 ? -28.051 6.510 5.948 1.00 92.00 307 ALA A CA 1
ATOM 2344 C C . ALA A 1 307 ? -26.948 7.076 5.032 1.00 92.00 307 ALA A C 1
ATOM 2346 O O . ALA A 1 307 ? -27.060 6.992 3.813 1.00 92.00 307 ALA A O 1
ATOM 2347 N N . ASN A 1 308 ? -25.871 7.601 5.624 1.00 95.81 308 ASN A N 1
ATOM 2348 C CA . ASN A 1 308 ? -24.714 8.159 4.916 1.00 95.81 308 ASN A CA 1
ATOM 2349 C C . ASN A 1 308 ? -23.521 7.193 4.809 1.00 95.81 308 ASN A C 1
ATOM 2351 O O . ASN A 1 308 ? -22.405 7.636 4.564 1.00 95.81 308 ASN A O 1
ATOM 2355 N N . VAL A 1 309 ? -23.729 5.889 5.000 1.00 94.56 309 VAL A N 1
ATOM 2356 C CA . VAL A 1 309 ? -22.732 4.846 4.704 1.00 94.56 309 VAL A CA 1
ATOM 2357 C C . VAL A 1 309 ? -23.259 4.008 3.541 1.00 94.56 309 VAL A C 1
ATOM 2359 O O . VAL A 1 309 ? -24.471 3.789 3.419 1.00 94.56 309 VAL A O 1
ATOM 2362 N N . VAL A 1 310 ? -22.374 3.581 2.641 1.00 93.31 310 VAL A N 1
ATOM 2363 C CA . VAL A 1 310 ? -22.742 2.632 1.586 1.00 93.31 310 VAL A CA 1
ATOM 2364 C C . VAL A 1 310 ? -23.107 1.302 2.252 1.00 93.31 310 VAL A C 1
ATOM 2366 O O . VAL A 1 310 ? -22.272 0.733 2.951 1.00 93.31 310 VAL A O 1
ATOM 2369 N N . PRO A 1 311 ? -24.341 0.794 2.093 1.00 88.69 311 PRO A N 1
ATOM 2370 C CA . PRO A 1 311 ? -24.743 -0.419 2.786 1.00 88.69 311 PRO A CA 1
ATOM 2371 C C . PRO A 1 311 ? -24.078 -1.647 2.159 1.00 88.69 311 PRO A C 1
ATOM 2373 O O . PRO A 1 311 ? -23.895 -1.720 0.942 1.00 88.69 311 PRO A O 1
ATOM 2376 N N . LEU A 1 312 ? -23.780 -2.646 2.987 1.00 89.62 312 LEU A N 1
ATOM 2377 C CA . LEU A 1 312 ? -23.422 -3.977 2.509 1.00 89.62 312 LEU A CA 1
ATOM 2378 C C . LEU A 1 312 ? -24.672 -4.662 1.939 1.00 89.62 312 LEU A C 1
ATOM 2380 O O . LEU A 1 312 ? -25.675 -4.788 2.642 1.00 89.62 312 LEU A O 1
ATOM 2384 N N . VAL A 1 313 ? -24.611 -5.117 0.686 1.00 88.31 313 VAL A N 1
ATOM 2385 C CA . VAL A 1 313 ? -25.637 -6.002 0.108 1.00 88.31 313 VAL A CA 1
ATOM 2386 C C . VAL A 1 313 ? -25.325 -7.439 0.491 1.00 88.31 313 VAL A C 1
ATOM 2388 O O . VAL A 1 313 ? -26.171 -8.130 1.052 1.00 88.31 313 VAL A O 1
ATOM 2391 N N . GLU A 1 314 ? -24.105 -7.885 0.202 1.00 84.31 314 GLU A N 1
ATOM 2392 C CA . GLU A 1 314 ? -23.685 -9.262 0.440 1.00 84.31 314 GLU A CA 1
ATOM 2393 C C . GLU A 1 314 ? -22.160 -9.346 0.577 1.00 84.31 314 GLU A C 1
ATOM 2395 O O . GLU A 1 314 ? -21.419 -8.617 -0.082 1.00 84.31 314 GLU A O 1
ATOM 2400 N N . LEU A 1 315 ? -21.695 -10.261 1.428 1.00 81.94 315 LEU A N 1
ATOM 2401 C CA . LEU A 1 315 ? -20.298 -10.673 1.505 1.00 81.94 315 LEU A CA 1
ATOM 2402 C C . LEU A 1 315 ? -20.175 -12.100 0.968 1.00 81.94 315 LEU A C 1
ATOM 2404 O O . LEU A 1 315 ? -20.696 -13.040 1.564 1.00 81.94 315 LEU A O 1
ATOM 2408 N N . VAL A 1 316 ? -19.438 -12.275 -0.126 1.00 79.12 316 VAL A N 1
ATOM 2409 C CA . VAL A 1 316 ? -19.121 -13.592 -0.688 1.00 79.12 316 VAL A CA 1
ATOM 2410 C C . VAL A 1 316 ? -17.735 -13.999 -0.198 1.00 79.12 316 VAL A C 1
ATOM 2412 O O . VAL A 1 316 ? -16.733 -13.886 -0.907 1.00 79.12 316 VAL A O 1
ATOM 2415 N N . GLU A 1 317 ? -17.683 -14.465 1.054 1.00 66.88 317 GLU A N 1
ATOM 2416 C CA . GLU A 1 317 ? -16.441 -14.781 1.781 1.00 66.88 317 GLU A CA 1
ATOM 2417 C C . GLU A 1 317 ? -15.526 -15.728 0.997 1.00 66.88 317 GLU A C 1
ATOM 2419 O O . GLU A 1 317 ? -14.335 -15.467 0.839 1.00 66.88 317 GLU A O 1
ATOM 2424 N N . ARG A 1 318 ? -16.105 -16.792 0.427 1.00 59.97 318 ARG A N 1
ATOM 2425 C CA . ARG A 1 318 ? -15.376 -17.844 -0.303 1.00 59.97 318 ARG A CA 1
ATOM 2426 C C . ARG A 1 318 ? -14.623 -17.335 -1.531 1.00 59.97 318 ARG A C 1
ATOM 2428 O O . ARG A 1 318 ? -13.663 -17.965 -1.959 1.00 59.97 318 ARG A O 1
ATOM 2435 N N . ALA A 1 319 ? -15.097 -16.243 -2.127 1.00 63.28 319 ALA A N 1
ATOM 2436 C CA . ALA A 1 319 ? -14.522 -15.663 -3.334 1.00 63.28 319 ALA A CA 1
ATOM 2437 C C . ALA A 1 319 ? -13.829 -14.319 -3.080 1.00 63.28 319 ALA A C 1
ATOM 2439 O O . ALA A 1 319 ? -13.386 -13.687 -4.039 1.00 63.28 319 ALA A O 1
ATOM 2440 N N . GLY A 1 320 ? -13.762 -13.881 -1.817 1.00 75.12 320 GLY A N 1
ATOM 2441 C CA . GLY A 1 320 ? -13.204 -12.588 -1.445 1.00 75.12 320 GLY A CA 1
ATOM 2442 C C . GLY A 1 320 ? -13.895 -11.433 -2.165 1.00 75.12 320 GLY A C 1
ATOM 2443 O O . GLY A 1 320 ? -13.201 -10.609 -2.757 1.00 75.12 320 GLY A O 1
ATOM 2444 N N . ALA A 1 321 ? -15.236 -11.390 -2.161 1.00 83.81 321 ALA A N 1
ATOM 2445 C CA . ALA A 1 321 ? -15.978 -10.279 -2.760 1.00 83.81 321 ALA A CA 1
ATOM 2446 C C . ALA A 1 321 ? -17.004 -9.598 -1.846 1.00 83.81 321 ALA A C 1
ATOM 2448 O O . ALA A 1 321 ? -17.773 -10.259 -1.151 1.00 83.81 321 ALA A O 1
ATOM 2449 N N . ILE A 1 322 ? -17.006 -8.265 -1.869 1.00 86.94 322 ILE A N 1
ATOM 2450 C CA . ILE A 1 322 ? -17.979 -7.393 -1.208 1.00 86.94 322 ILE A CA 1
ATOM 2451 C C . ILE A 1 322 ? -18.898 -6.852 -2.294 1.00 86.94 322 ILE A C 1
ATOM 2453 O O . ILE A 1 322 ? -18.432 -6.315 -3.303 1.00 86.94 322 ILE A O 1
ATOM 2457 N N . ILE A 1 323 ? -20.200 -7.000 -2.077 1.00 90.44 323 ILE A N 1
ATOM 2458 C CA . ILE A 1 323 ? -21.232 -6.485 -2.960 1.00 90.44 323 ILE A CA 1
ATOM 2459 C C . ILE A 1 323 ? -21.939 -5.345 -2.242 1.00 90.44 323 ILE A C 1
ATOM 2461 O O . ILE A 1 323 ? -22.434 -5.502 -1.123 1.00 90.44 323 ILE A O 1
ATOM 2465 N N . THR A 1 324 ? -22.001 -4.197 -2.901 1.00 92.75 324 THR A N 1
ATOM 2466 C CA . THR A 1 324 ? -22.713 -2.998 -2.446 1.00 92.75 324 THR A CA 1
ATOM 2467 C C . THR A 1 324 ? -23.617 -2.487 -3.566 1.00 92.75 324 THR A C 1
ATOM 2469 O O . THR A 1 324 ? -23.447 -2.890 -4.720 1.00 92.75 324 THR A O 1
ATOM 2472 N N . PRO A 1 325 ? -24.611 -1.625 -3.293 1.00 92.31 325 PRO A N 1
ATOM 2473 C CA . PRO A 1 325 ? -25.386 -1.031 -4.369 1.00 92.31 325 PRO A CA 1
ATOM 2474 C C . PRO A 1 325 ? -24.482 -0.136 -5.215 1.00 92.31 325 PRO A C 1
ATOM 2476 O O . PRO A 1 325 ? -23.574 0.518 -4.697 1.00 92.31 325 PRO A O 1
ATOM 2479 N N . TRP A 1 326 ? -24.740 -0.088 -6.515 1.00 94.06 326 TRP A N 1
ATOM 2480 C CA . TRP A 1 326 ? -24.016 0.814 -7.395 1.00 94.06 326 TRP A CA 1
ATOM 2481 C C . TRP A 1 326 ? -24.454 2.265 -7.146 1.00 94.06 326 TRP A C 1
ATOM 2483 O O . TRP A 1 326 ? -25.647 2.571 -7.102 1.00 94.06 326 TRP A O 1
ATOM 2493 N N . MET A 1 327 ? -23.487 3.160 -6.959 1.00 93.25 327 MET A N 1
ATOM 2494 C CA . MET A 1 327 ? -23.729 4.577 -6.684 1.00 93.25 327 MET A CA 1
ATOM 2495 C C . MET A 1 327 ? -23.785 5.359 -8.003 1.00 93.25 327 MET A C 1
ATOM 2497 O O . MET A 1 327 ? -22.763 5.824 -8.503 1.00 93.25 327 MET A O 1
ATOM 2501 N N . GLU A 1 328 ? -24.981 5.481 -8.588 1.00 88.19 328 GLU A N 1
ATOM 2502 C CA . GLU A 1 328 ? -25.186 6.106 -9.913 1.00 88.19 328 GLU A CA 1
ATOM 2503 C C . GLU A 1 328 ? -24.777 7.591 -9.979 1.00 88.19 328 GLU A C 1
ATOM 2505 O O . GLU A 1 328 ? -24.499 8.104 -11.060 1.00 88.19 328 GLU A O 1
ATOM 2510 N N . GLY A 1 329 ? -24.721 8.293 -8.842 1.00 86.88 329 GLY A N 1
ATOM 2511 C CA . GLY A 1 329 ? -24.307 9.696 -8.778 1.00 86.88 329 GLY A CA 1
ATOM 2512 C C . GLY A 1 329 ? -22.790 9.917 -8.845 1.00 86.88 329 GLY A C 1
ATOM 2513 O O . GLY A 1 329 ? -22.354 11.066 -8.888 1.00 86.88 329 GLY A O 1
ATOM 2514 N N . GLY A 1 330 ? -21.984 8.848 -8.875 1.00 90.06 330 GLY A N 1
ATOM 2515 C CA . GLY A 1 330 ? -20.522 8.930 -8.925 1.00 90.06 330 GLY A CA 1
ATOM 2516 C C . GLY A 1 330 ? -19.889 9.385 -7.607 1.00 90.06 330 GLY A C 1
ATOM 2517 O O . GLY A 1 330 ? -20.529 9.356 -6.551 1.00 90.06 330 GLY A O 1
ATOM 2518 N N . SER A 1 331 ? -18.613 9.773 -7.660 1.00 92.19 331 SER A N 1
ATOM 2519 C CA . SER A 1 331 ? -17.848 10.237 -6.495 1.00 92.19 331 SER A CA 1
ATOM 2520 C C . SER A 1 331 ? -17.798 11.765 -6.370 1.00 92.19 331 SER A C 1
ATOM 2522 O O . SER A 1 331 ? -18.038 12.500 -7.328 1.00 92.19 331 SER A O 1
ATOM 2524 N N . LEU A 1 332 ? -17.417 12.274 -5.195 1.00 92.94 332 LEU A N 1
ATOM 2525 C CA . LEU A 1 332 ? -17.128 13.694 -4.988 1.00 92.94 332 LEU A CA 1
ATOM 2526 C C . LEU A 1 332 ? -15.965 14.162 -5.866 1.00 92.94 332 LEU A C 1
ATOM 2528 O O . LEU A 1 332 ? -15.993 15.292 -6.342 1.00 92.94 332 LEU A O 1
ATOM 2532 N N . ALA A 1 333 ? -14.983 13.298 -6.134 1.00 88.31 333 ALA A N 1
ATOM 2533 C CA . ALA A 1 333 ? -13.923 13.606 -7.091 1.00 88.31 333 ALA A CA 1
ATOM 2534 C C . ALA A 1 333 ? -14.495 13.867 -8.498 1.00 88.31 333 ALA A C 1
ATOM 2536 O O . ALA A 1 333 ? -14.122 14.843 -9.147 1.00 88.31 333 ALA A O 1
ATOM 2537 N N . ASP A 1 334 ? -15.447 13.042 -8.949 1.00 84.94 334 ASP A N 1
ATOM 2538 C CA . ASP A 1 334 ? -16.125 13.242 -10.236 1.00 84.94 334 ASP A CA 1
ATOM 2539 C C . ASP A 1 334 ? -16.949 14.532 -10.246 1.00 84.94 334 ASP A C 1
ATOM 2541 O O . ASP A 1 334 ? -16.944 15.255 -11.241 1.00 84.94 334 ASP A O 1
ATOM 2545 N N . LEU A 1 335 ? -17.634 14.835 -9.138 1.00 86.12 335 LEU A N 1
ATOM 2546 C CA . LEU A 1 335 ? -18.437 16.046 -8.987 1.00 86.12 335 LEU A CA 1
ATOM 2547 C C . LEU A 1 335 ? -17.572 17.311 -9.066 1.00 86.12 335 LEU A C 1
ATOM 2549 O O . LEU A 1 335 ? -17.860 18.191 -9.872 1.00 86.12 335 LEU A O 1
ATOM 2553 N N . MET A 1 336 ? -16.481 17.372 -8.295 1.00 85.50 336 MET A N 1
ATOM 2554 C CA . MET A 1 336 ? -15.559 18.517 -8.278 1.00 85.50 336 MET A CA 1
ATOM 2555 C C . MET A 1 336 ? -14.853 18.732 -9.624 1.00 85.50 336 MET A C 1
ATOM 2557 O O . MET A 1 336 ? -14.525 19.864 -9.971 1.00 85.50 336 MET A O 1
ATOM 2561 N N . ASN A 1 337 ? -14.645 17.665 -10.403 1.00 79.94 337 ASN A N 1
ATOM 2562 C CA . ASN A 1 337 ? -14.099 17.767 -11.758 1.00 79.94 337 ASN A CA 1
ATOM 2563 C C . ASN A 1 337 ? -15.115 18.302 -12.779 1.00 79.94 337 ASN A C 1
ATOM 2565 O O . ASN A 1 337 ? -14.719 18.849 -13.809 1.00 79.94 337 ASN A O 1
ATOM 2569 N N . ARG A 1 338 ? -16.417 18.115 -12.535 1.00 77.56 338 ARG A N 1
ATOM 2570 C CA . ARG A 1 338 ? -17.492 18.524 -13.452 1.00 77.56 338 ARG A CA 1
ATOM 2571 C C . ARG A 1 338 ? -17.975 19.939 -13.180 1.00 77.56 338 ARG A C 1
ATOM 2573 O O . ARG A 1 338 ? -18.227 20.685 -14.124 1.00 77.56 338 ARG A O 1
ATOM 2580 N N . GLU A 1 339 ? -18.131 20.297 -11.912 1.00 79.31 339 GLU A N 1
ATOM 2581 C CA . GLU A 1 339 ? -18.718 21.568 -11.512 1.00 79.31 339 GLU A CA 1
ATOM 2582 C C . GLU A 1 339 ? -18.188 22.075 -10.171 1.00 79.31 339 GLU A C 1
ATOM 2584 O O . GLU A 1 339 ? -17.558 21.362 -9.390 1.00 79.31 339 GLU A O 1
ATOM 2589 N N . ARG A 1 340 ? -18.460 23.354 -9.899 1.00 80.31 340 ARG A N 1
ATOM 2590 C CA . ARG A 1 340 ? -18.188 23.948 -8.592 1.00 80.31 340 ARG A CA 1
ATOM 2591 C C . ARG A 1 340 ? -19.265 23.578 -7.593 1.00 80.31 340 ARG A C 1
ATOM 2593 O O . ARG A 1 340 ? -20.440 23.495 -7.931 1.00 80.31 340 ARG A O 1
ATOM 2600 N N . ILE A 1 341 ? -18.852 23.467 -6.339 1.00 88.06 341 ILE A N 1
ATOM 2601 C CA . ILE A 1 341 ? -19.733 23.153 -5.222 1.00 88.06 341 ILE A CA 1
ATOM 2602 C C . ILE A 1 341 ? -19.959 24.437 -4.422 1.00 88.06 341 ILE A C 1
ATOM 2604 O O . ILE A 1 341 ? -19.013 25.160 -4.112 1.00 88.06 341 ILE A O 1
ATOM 2608 N N . THR A 1 342 ? -21.218 24.762 -4.113 1.00 90.50 342 THR A N 1
ATOM 2609 C CA . THR A 1 342 ? -21.524 25.927 -3.269 1.00 90.50 342 THR A CA 1
ATOM 2610 C C . THR A 1 342 ? -21.038 25.681 -1.839 1.00 90.50 342 THR A C 1
ATOM 2612 O O . THR A 1 342 ? -21.049 24.531 -1.386 1.00 90.50 342 THR A O 1
ATOM 2615 N N . PRO A 1 343 ? -20.668 26.723 -1.071 1.00 93.50 343 PRO A N 1
ATOM 2616 C CA . PRO A 1 343 ? -20.251 26.538 0.316 1.00 93.50 343 PRO A CA 1
ATOM 2617 C C . PRO A 1 343 ? -21.281 25.792 1.168 1.00 93.50 343 PRO A C 1
ATOM 2619 O O . PRO A 1 343 ? -20.920 24.909 1.945 1.00 93.50 343 PRO A O 1
ATOM 2622 N N . LYS A 1 344 ? -22.575 26.074 0.969 1.00 93.94 344 LYS A N 1
ATOM 2623 C CA . LYS A 1 344 ? -23.644 25.317 1.624 1.00 93.94 344 LYS A CA 1
ATOM 2624 C C . LYS A 1 344 ? -23.625 23.837 1.243 1.00 93.94 344 LYS A C 1
ATOM 2626 O O . LYS A 1 344 ? -23.642 22.996 2.139 1.00 93.94 344 LYS A O 1
ATOM 2631 N N . ARG A 1 345 ? -23.533 23.498 -0.050 1.00 93.62 345 ARG A N 1
ATOM 2632 C CA . ARG A 1 345 ? -23.498 22.095 -0.493 1.00 93.62 345 ARG A CA 1
ATOM 2633 C C . ARG A 1 345 ? -22.251 21.363 0.008 1.00 93.62 345 ARG A C 1
ATOM 2635 O O . ARG A 1 345 ? -22.351 20.209 0.420 1.00 93.62 345 ARG A O 1
ATOM 2642 N N . ALA A 1 346 ? -21.100 22.034 0.031 1.00 95.69 346 ALA A N 1
ATOM 2643 C CA . ALA A 1 346 ? -19.861 21.488 0.580 1.00 95.69 346 ALA A CA 1
ATOM 2644 C C . ALA A 1 346 ? -20.036 21.104 2.059 1.00 95.69 346 ALA A C 1
ATOM 2646 O O . ALA A 1 346 ? -19.696 19.994 2.467 1.00 95.69 346 ALA A O 1
ATOM 2647 N N . VAL A 1 347 ? -20.661 21.980 2.850 1.00 97.00 347 VAL A N 1
ATOM 2648 C CA . VAL A 1 347 ? -20.938 21.715 4.266 1.00 97.00 347 VAL A CA 1
ATOM 2649 C C . VAL A 1 347 ? -22.008 20.648 4.472 1.00 97.00 347 VAL A C 1
ATOM 2651 O O . VAL A 1 347 ? -21.863 19.839 5.387 1.00 97.00 347 VAL A O 1
ATOM 2654 N N . GLU A 1 348 ? -23.044 20.581 3.633 1.00 96.00 348 GLU A N 1
ATOM 2655 C CA . GLU A 1 348 ? -24.023 19.482 3.655 1.00 96.00 348 GLU A CA 1
ATOM 2656 C C . GLU A 1 348 ? -23.342 18.120 3.462 1.00 96.00 348 GLU A C 1
ATOM 2658 O O . GLU A 1 348 ? -23.576 17.193 4.243 1.00 96.00 348 GLU A O 1
ATOM 2663 N N . ILE A 1 349 ? -22.453 18.016 2.467 1.00 97.31 349 ILE A N 1
ATOM 2664 C CA . ILE A 1 349 ? -21.660 16.811 2.192 1.00 97.31 349 ILE A CA 1
ATOM 2665 C C . ILE A 1 349 ? -20.780 16.473 3.401 1.00 97.31 349 ILE A C 1
ATOM 2667 O O . ILE A 1 349 ? -20.833 15.348 3.904 1.00 97.31 349 ILE A O 1
ATOM 2671 N N . SER A 1 350 ? -20.024 17.442 3.925 1.00 97.88 350 SER A N 1
ATOM 2672 C CA . SER A 1 350 ? -19.166 17.234 5.097 1.00 97.88 350 SER A CA 1
ATOM 2673 C C . SER A 1 350 ? -19.960 16.822 6.337 1.00 97.88 350 SER A C 1
ATOM 2675 O O . SER A 1 350 ? -19.545 15.915 7.052 1.00 97.88 350 SER A O 1
ATOM 2677 N N . CYS A 1 351 ? -21.128 17.416 6.589 1.00 97.62 351 CYS A N 1
ATOM 2678 C CA . CYS A 1 351 ? -21.977 17.065 7.729 1.00 97.62 351 CYS A CA 1
ATOM 2679 C C . CYS A 1 351 ? -22.556 15.649 7.613 1.00 97.62 351 CYS A C 1
ATOM 2681 O O . CYS A 1 351 ? -22.650 14.944 8.623 1.00 97.62 351 CYS A O 1
ATOM 2683 N N . ALA A 1 352 ? -22.916 15.215 6.403 1.00 96.50 352 ALA A N 1
ATOM 2684 C CA . ALA A 1 352 ? -23.348 13.844 6.142 1.00 96.50 352 ALA A CA 1
ATOM 2685 C C . ALA A 1 352 ? -22.229 12.837 6.465 1.00 96.50 352 ALA A C 1
ATOM 2687 O O . ALA A 1 352 ? -22.461 11.861 7.184 1.00 96.50 352 ALA A O 1
ATOM 2688 N N . ILE A 1 353 ? -21.000 13.120 6.022 1.00 97.38 353 ILE A N 1
ATOM 2689 C CA . ILE A 1 353 ? -19.824 12.279 6.295 1.00 97.38 353 ILE A CA 1
ATOM 2690 C C . ILE A 1 353 ? -19.488 12.274 7.789 1.00 97.38 353 ILE A C 1
ATOM 2692 O O . ILE A 1 353 ? -19.286 11.210 8.363 1.00 97.38 353 ILE A O 1
ATOM 2696 N N . LEU A 1 354 ? -19.498 13.431 8.456 1.00 97.75 354 LEU A N 1
ATOM 2697 C CA . LEU A 1 354 ? -19.263 13.526 9.903 1.00 97.75 354 LEU A CA 1
ATOM 2698 C C . LEU A 1 354 ? -20.307 12.749 10.711 1.00 97.75 354 LEU A C 1
ATOM 2700 O O . LEU A 1 354 ? -19.986 12.186 11.752 1.00 97.75 354 LEU A O 1
ATOM 2704 N N . THR A 1 355 ? -21.548 12.677 10.227 1.00 96.19 355 THR A N 1
ATOM 2705 C CA . THR A 1 355 ? -22.593 11.872 10.871 1.00 96.19 355 THR A CA 1
ATOM 2706 C C . THR A 1 355 ? -22.323 10.373 10.703 1.00 96.19 355 THR A C 1
ATOM 2708 O O . THR A 1 355 ? -22.428 9.630 11.675 1.00 96.19 355 THR A O 1
ATOM 2711 N N . ALA A 1 356 ? -21.902 9.933 9.511 1.00 94.94 356 ALA A N 1
ATOM 2712 C CA . ALA A 1 356 ? -21.456 8.555 9.287 1.00 94.94 356 ALA A CA 1
ATOM 2713 C C . ALA A 1 356 ? -20.238 8.185 10.152 1.00 94.94 356 ALA A C 1
ATOM 2715 O O . ALA A 1 356 ? -20.212 7.120 10.766 1.00 94.94 356 ALA A O 1
ATOM 2716 N N . LEU A 1 357 ? -19.254 9.084 10.237 1.00 95.50 357 LEU A N 1
ATOM 2717 C CA . LEU A 1 357 ? -18.064 8.910 11.065 1.00 95.50 357 LEU A CA 1
ATOM 2718 C C . LEU A 1 357 ? -18.401 8.836 12.548 1.00 95.50 357 LEU A C 1
ATOM 2720 O O . LEU A 1 357 ? -17.860 7.979 13.231 1.00 95.50 357 LEU A O 1
ATOM 2724 N N . ALA A 1 358 ? -19.317 9.672 13.043 1.00 95.00 358 ALA A N 1
ATOM 2725 C CA . ALA A 1 358 ? -19.738 9.622 14.440 1.00 95.00 358 ALA A CA 1
ATOM 2726 C C . ALA A 1 358 ? -20.294 8.238 14.817 1.00 95.00 358 ALA A C 1
ATOM 2728 O O . ALA A 1 358 ? -19.966 7.723 15.885 1.00 95.00 358 ALA A O 1
ATOM 2729 N N . GLU A 1 359 ? -21.077 7.614 13.932 1.00 92.69 359 GLU A N 1
ATOM 2730 C CA . GLU A 1 359 ? -21.580 6.255 14.153 1.00 92.69 359 GLU A CA 1
ATOM 2731 C C . GLU A 1 359 ? -20.464 5.200 14.071 1.00 92.69 359 GLU A C 1
ATOM 2733 O O . GLU A 1 359 ? -20.386 4.324 14.932 1.00 92.69 359 GLU A O 1
ATOM 2738 N N . GLY A 1 360 ? -19.542 5.331 13.110 1.00 90.69 360 GLY A N 1
ATOM 2739 C CA . GLY A 1 360 ? -18.298 4.549 13.049 1.00 90.69 360 GLY A CA 1
ATOM 2740 C C . GLY A 1 360 ? -17.510 4.595 14.352 1.00 90.69 360 GLY A C 1
ATOM 2741 O O . GLY A 1 360 ? -17.256 3.566 14.979 1.00 90.69 360 GLY A O 1
ATOM 2742 N N . HIS A 1 361 ? -17.186 5.805 14.800 1.00 93.25 361 HIS A N 1
ATOM 2743 C CA . HIS A 1 361 ? -16.394 6.073 15.997 1.00 93.25 361 HIS A CA 1
ATOM 2744 C C . HIS A 1 361 ? -17.080 5.543 17.255 1.00 93.25 361 HIS A C 1
ATOM 2746 O O . HIS A 1 361 ? -16.409 4.967 18.109 1.00 93.25 361 HIS A O 1
ATOM 2752 N N . ARG A 1 362 ? -18.413 5.656 17.349 1.00 91.81 362 ARG A N 1
ATOM 2753 C CA . ARG A 1 362 ? -19.208 5.078 18.445 1.00 91.81 362 ARG A CA 1
ATOM 2754 C C . ARG A 1 362 ? -19.083 3.553 18.511 1.00 91.81 362 ARG A C 1
ATOM 2756 O O . ARG A 1 362 ? -19.096 2.990 19.602 1.00 91.81 362 ARG A O 1
ATOM 2763 N N . LEU A 1 363 ? -18.956 2.895 17.360 1.00 86.25 363 LEU A N 1
ATOM 2764 C CA . LEU A 1 363 ? -18.728 1.452 17.245 1.00 86.25 363 LEU A CA 1
ATOM 2765 C C . LEU A 1 363 ? -17.239 1.062 17.326 1.00 86.25 363 LEU A C 1
ATOM 2767 O O . LEU A 1 363 ? -16.910 -0.113 17.181 1.00 86.25 363 LEU A O 1
ATOM 2771 N N . GLY A 1 364 ? -16.334 2.020 17.561 1.00 86.56 364 GLY A N 1
ATOM 2772 C CA . GLY A 1 364 ? -14.887 1.786 17.606 1.00 86.56 364 GLY A CA 1
ATOM 2773 C C . GLY A 1 364 ? -14.242 1.579 16.230 1.00 86.56 364 GLY A C 1
ATOM 2774 O O . GLY A 1 364 ? -13.110 1.106 16.144 1.00 86.56 364 GLY A O 1
ATOM 2775 N N . ILE A 1 365 ? -14.946 1.923 15.152 1.00 87.19 365 ILE A N 1
ATOM 2776 C CA . ILE A 1 365 ? -14.500 1.759 13.769 1.00 87.19 365 ILE A CA 1
ATOM 2777 C C . ILE A 1 365 ? -14.028 3.118 13.240 1.00 87.19 365 ILE A C 1
ATOM 2779 O O . ILE A 1 365 ? -14.804 4.067 13.150 1.00 87.19 365 ILE A O 1
ATOM 2783 N N . LEU A 1 366 ? -12.755 3.206 12.856 1.00 87.44 366 LEU A N 1
ATOM 2784 C CA . LEU A 1 366 ? -12.197 4.366 12.152 1.00 87.44 366 LEU A CA 1
ATOM 2785 C C . LEU A 1 366 ? -12.234 4.137 10.641 1.00 87.44 366 LEU A C 1
ATOM 2787 O O . LEU A 1 366 ? -12.054 3.006 10.184 1.00 87.44 366 LEU A O 1
ATOM 2791 N N . HIS A 1 367 ? -12.403 5.207 9.869 1.00 89.38 367 HIS A N 1
ATOM 2792 C CA . HIS A 1 367 ? -12.427 5.123 8.412 1.00 89.38 367 HIS A CA 1
ATOM 2793 C C . HIS A 1 367 ? -11.021 5.034 7.806 1.00 89.38 367 HIS A C 1
ATOM 2795 O O . HIS A 1 367 ? -10.756 4.156 6.988 1.00 89.38 367 HIS A O 1
ATOM 2801 N N . ARG A 1 368 ? -10.106 5.911 8.242 1.00 83.75 368 ARG A N 1
ATOM 2802 C CA . ARG A 1 368 ? -8.665 5.968 7.919 1.00 83.75 368 ARG A CA 1
ATOM 2803 C C . ARG A 1 368 ? -8.285 6.376 6.492 1.00 83.75 368 ARG A C 1
ATOM 2805 O O . ARG A 1 368 ? -7.147 6.782 6.293 1.00 83.75 368 ARG A O 1
ATOM 2812 N N . ASP A 1 369 ? -9.196 6.319 5.527 1.00 84.00 369 ASP A N 1
ATOM 2813 C CA . ASP A 1 369 ? -8.931 6.730 4.133 1.00 84.00 369 ASP A CA 1
ATOM 2814 C C . ASP A 1 369 ? -10.009 7.690 3.593 1.00 84.00 369 ASP A C 1
ATOM 2816 O O . ASP A 1 369 ? -10.655 7.432 2.579 1.00 84.00 369 ASP A O 1
ATOM 2820 N N . ILE A 1 370 ? -10.301 8.771 4.326 1.00 90.19 370 ILE A N 1
ATOM 2821 C CA . ILE A 1 370 ? -11.278 9.774 3.870 1.00 90.19 370 ILE A CA 1
ATOM 2822 C C . ILE A 1 370 ? -10.665 10.586 2.730 1.00 90.19 370 ILE A C 1
ATOM 2824 O O . ILE A 1 370 ? -9.663 11.265 2.926 1.00 90.19 370 ILE A O 1
ATOM 2828 N N . LYS A 1 371 ? -11.292 10.540 1.553 1.00 88.19 371 LYS A N 1
ATOM 2829 C CA . LYS A 1 371 ? -10.913 11.318 0.368 1.00 88.19 371 LYS A CA 1
ATOM 2830 C C . LYS A 1 371 ? -12.097 11.464 -0.594 1.00 88.19 371 LYS A C 1
ATOM 2832 O O . LYS A 1 371 ? -13.022 10.647 -0.527 1.00 88.19 371 LYS A O 1
ATOM 2837 N N . PRO A 1 372 ? -12.061 12.417 -1.542 1.00 91.06 372 PRO A N 1
ATOM 2838 C CA . PRO A 1 372 ? -13.157 12.645 -2.480 1.00 91.06 372 PRO A CA 1
ATOM 2839 C C . PRO A 1 372 ? -13.589 11.423 -3.302 1.00 91.06 372 PRO A C 1
ATOM 2841 O O . PRO A 1 372 ? -14.772 11.279 -3.592 1.00 91.06 372 PRO A O 1
ATOM 2844 N N . SER A 1 373 ? -12.685 10.499 -3.640 1.00 87.12 373 SER A N 1
ATOM 2845 C CA . SER A 1 373 ? -13.058 9.288 -4.391 1.00 87.12 373 SER A CA 1
ATOM 2846 C C . SER A 1 373 ? -13.844 8.255 -3.568 1.00 87.12 373 SER A C 1
ATOM 2848 O O . SER A 1 373 ? -14.480 7.389 -4.157 1.00 87.12 373 SER A O 1
ATOM 2850 N N . ASN A 1 374 ? -13.827 8.348 -2.232 1.00 92.12 374 ASN A N 1
ATOM 2851 C CA . ASN A 1 374 ? -14.553 7.437 -1.330 1.00 92.12 374 ASN A CA 1
ATOM 2852 C C . ASN A 1 374 ? -15.889 8.038 -0.844 1.00 92.12 374 ASN A C 1
ATOM 2854 O O . ASN A 1 374 ? -16.645 7.394 -0.117 1.00 92.12 374 ASN A O 1
ATOM 2858 N N . ILE A 1 375 ? -16.191 9.279 -1.236 1.00 95.25 375 ILE A N 1
ATOM 2859 C CA . ILE A 1 375 ? -17.455 9.963 -0.952 1.00 95.25 375 ILE A CA 1
ATOM 2860 C C . ILE A 1 375 ? -18.315 9.835 -2.204 1.00 95.25 375 ILE A C 1
ATOM 2862 O O . ILE A 1 375 ? -17.991 10.423 -3.229 1.00 95.25 375 ILE A O 1
ATOM 2866 N N . LEU A 1 376 ? -19.385 9.052 -2.133 1.00 95.38 376 LEU A N 1
ATOM 2867 C CA . LEU A 1 376 ? -20.225 8.691 -3.272 1.00 95.38 376 LEU A CA 1
ATOM 2868 C C . LEU A 1 376 ? -21.629 9.290 -3.155 1.00 95.38 376 LEU A C 1
ATOM 2870 O O . LEU A 1 376 ? -22.069 9.673 -2.069 1.00 95.38 376 LEU A O 1
ATOM 2874 N N . PHE A 1 377 ? -22.351 9.322 -4.272 1.00 93.62 377 PHE A N 1
ATOM 2875 C CA . PHE A 1 377 ? -23.741 9.763 -4.329 1.00 93.62 377 PHE A CA 1
ATOM 2876 C C . PHE A 1 377 ? -24.637 8.667 -4.903 1.00 93.62 377 PHE A C 1
ATOM 2878 O O . PHE A 1 377 ? -24.344 8.090 -5.952 1.00 93.62 377 PHE A O 1
ATOM 2885 N N . ASP A 1 378 ? -25.751 8.379 -4.228 1.00 88.56 378 ASP A N 1
ATOM 2886 C CA . ASP A 1 378 ? -26.776 7.505 -4.804 1.00 88.56 378 ASP A CA 1
ATOM 2887 C C . ASP A 1 378 ? -27.611 8.232 -5.874 1.00 88.56 378 ASP A C 1
ATOM 2889 O O . ASP A 1 378 ? -27.413 9.414 -6.157 1.00 88.56 378 ASP A O 1
ATOM 2893 N N . GLN A 1 379 ? -28.557 7.520 -6.492 1.00 86.31 379 GLN A N 1
ATOM 2894 C CA . GLN A 1 379 ? -29.404 8.065 -7.559 1.00 86.31 379 GLN A CA 1
ATOM 2895 C C . GLN A 1 379 ? -30.217 9.300 -7.122 1.00 86.31 379 GLN A C 1
ATOM 2897 O O . GLN A 1 379 ? -30.563 10.131 -7.958 1.00 86.31 379 GLN A O 1
ATOM 2902 N N . ALA A 1 380 ? -30.517 9.437 -5.827 1.00 86.69 380 ALA A N 1
ATOM 2903 C CA . ALA A 1 380 ? -31.230 10.588 -5.279 1.00 86.69 380 ALA A CA 1
ATOM 2904 C C . ALA A 1 380 ? -30.287 11.747 -4.893 1.00 86.69 380 ALA A C 1
ATOM 2906 O O . ALA A 1 380 ? -30.749 12.770 -4.388 1.00 86.69 380 ALA A O 1
ATOM 2907 N N . GLY A 1 381 ? -28.975 11.603 -5.111 1.00 87.25 381 GLY A N 1
ATOM 2908 C CA . GLY A 1 381 ? -27.962 12.594 -4.747 1.00 87.25 381 GLY A CA 1
ATOM 2909 C C . GLY A 1 381 ? -27.607 12.596 -3.257 1.00 87.25 381 GLY A C 1
ATOM 2910 O O . GLY A 1 381 ? -27.012 13.565 -2.765 1.00 87.25 381 GLY A O 1
ATOM 2911 N N . VAL A 1 382 ? -27.975 11.542 -2.518 1.00 92.06 382 VAL A N 1
ATOM 2912 C CA . VAL A 1 382 ? -27.639 11.412 -1.097 1.00 92.06 382 VAL A CA 1
ATOM 2913 C C . VAL A 1 382 ? -26.179 10.998 -0.959 1.00 92.06 382 VAL A C 1
ATOM 2915 O O . VAL A 1 382 ? -25.741 10.005 -1.539 1.00 92.06 382 VAL A O 1
ATOM 2918 N N . THR A 1 383 ? -25.433 11.750 -0.150 1.00 96.88 383 THR A N 1
ATOM 2919 C CA . THR A 1 383 ? -24.027 11.479 0.162 1.00 96.88 383 THR A CA 1
ATOM 2920 C C . THR A 1 383 ? -23.883 10.203 0.986 1.00 96.88 383 THR A C 1
ATOM 2922 O O . THR A 1 383 ? -24.488 10.074 2.059 1.00 96.88 383 THR A O 1
ATOM 2925 N N . ARG A 1 384 ? -23.032 9.289 0.520 1.00 95.44 384 ARG A N 1
ATOM 2926 C CA . ARG A 1 384 ? -22.690 8.029 1.182 1.00 95.44 384 ARG A CA 1
ATOM 2927 C C . ARG A 1 384 ? -21.184 7.820 1.204 1.00 95.44 384 ARG A C 1
ATOM 2929 O O . ARG A 1 384 ? -20.506 8.013 0.205 1.00 95.44 384 ARG A O 1
ATOM 2936 N N . LEU A 1 385 ? -20.670 7.395 2.347 1.00 94.69 385 LEU A N 1
ATOM 2937 C CA . LEU A 1 385 ? -19.261 7.081 2.533 1.00 94.69 385 LEU A CA 1
ATOM 2938 C C . LEU A 1 385 ? -19.002 5.595 2.243 1.00 94.69 385 LEU A C 1
ATOM 2940 O O . LEU A 1 385 ? -19.696 4.735 2.795 1.00 94.69 385 LEU A O 1
ATOM 2944 N N . ALA A 1 386 ? -18.037 5.311 1.369 1.00 90.38 386 ALA A N 1
ATOM 2945 C CA . ALA A 1 386 ? -17.608 3.969 0.966 1.00 90.38 386 ALA A CA 1
ATOM 2946 C C . ALA A 1 386 ? -16.282 3.560 1.639 1.00 90.38 386 ALA A C 1
ATOM 2948 O O . ALA A 1 386 ? -15.649 4.387 2.276 1.00 90.38 386 ALA A O 1
ATOM 2949 N N . ASP A 1 387 ? -15.856 2.300 1.479 1.00 82.81 387 ASP A N 1
ATOM 2950 C CA . ASP A 1 387 ? -14.533 1.785 1.898 1.00 82.81 387 ASP A CA 1
ATOM 2951 C C . ASP A 1 387 ? -14.194 1.938 3.401 1.00 82.81 387 ASP A C 1
ATOM 2953 O O . ASP A 1 387 ? -13.041 2.125 3.804 1.00 82.81 387 ASP A O 1
ATOM 2957 N N . PHE A 1 388 ? -15.205 1.807 4.266 1.00 80.12 388 PHE A N 1
ATOM 2958 C CA . PHE A 1 388 ? -15.038 1.926 5.715 1.00 80.12 388 PHE A CA 1
ATOM 2959 C C . PHE A 1 388 ? -14.078 0.857 6.269 1.00 80.12 388 PHE A C 1
ATOM 2961 O O . PHE A 1 388 ? -14.339 -0.339 6.157 1.00 80.12 388 PHE A O 1
ATOM 2968 N N . GLY A 1 389 ? -12.990 1.274 6.925 1.00 63.28 389 GLY A N 1
ATOM 2969 C CA . GLY A 1 389 ? -12.065 0.358 7.607 1.00 63.28 389 GLY A CA 1
ATOM 2970 C C . GLY A 1 389 ? -11.068 -0.370 6.693 1.00 63.28 389 GLY A C 1
ATOM 2971 O O . GLY A 1 389 ? -10.456 -1.348 7.127 1.00 63.28 389 GLY A O 1
ATOM 2972 N N . ALA A 1 390 ? -10.872 0.104 5.457 1.00 55.78 390 ALA A N 1
ATOM 2973 C CA . ALA A 1 390 ? -10.019 -0.539 4.454 1.00 55.78 390 ALA A CA 1
ATOM 2974 C C . ALA A 1 390 ? -8.492 -0.485 4.731 1.00 55.78 390 ALA A C 1
ATOM 2976 O O . ALA A 1 390 ? -7.742 -1.182 4.050 1.00 55.78 390 ALA A O 1
ATOM 2977 N N . ALA A 1 391 ? -7.998 0.284 5.717 1.00 48.97 391 ALA A N 1
ATOM 2978 C CA . ALA A 1 391 ? -6.554 0.468 5.967 1.00 48.97 391 ALA A CA 1
ATOM 2979 C C . ALA A 1 391 ? -6.131 0.263 7.439 1.00 48.97 391 ALA A C 1
ATOM 2981 O O . ALA A 1 391 ? -6.877 0.592 8.366 1.00 48.97 391 ALA A O 1
ATOM 2982 N N . HIS A 1 392 ? -4.911 -0.241 7.683 1.00 38.25 392 HIS A N 1
ATOM 2983 C CA . HIS A 1 392 ? -4.244 -0.230 8.998 1.00 38.25 392 HIS A CA 1
ATOM 2984 C C . HIS A 1 392 ? -2.830 0.360 8.880 1.00 38.25 392 HIS A C 1
ATOM 2986 O O . HIS A 1 392 ? -2.230 0.410 7.823 1.00 38.25 392 HIS A O 1
ATOM 2992 N N . LEU A 1 393 ? -2.286 0.819 10.000 1.00 34.12 393 LEU A N 1
ATOM 2993 C CA . LEU A 1 393 ? -1.036 1.582 10.111 1.00 34.12 393 LEU A CA 1
ATOM 2994 C C . LEU A 1 393 ? 0.295 0.883 9.790 1.00 34.12 393 LEU A C 1
ATOM 2996 O O . LEU A 1 393 ? 1.335 1.520 9.901 1.00 34.12 393 LEU A O 1
ATOM 3000 N N . SER A 1 394 ? 0.299 -0.367 9.334 1.00 30.73 394 SER A N 1
ATOM 3001 C CA . SER A 1 394 ? 1.478 -0.935 8.655 1.00 30.73 394 SER A CA 1
ATOM 3002 C C . SER A 1 394 ? 1.725 -0.294 7.279 1.00 30.73 394 SER A C 1
ATOM 3004 O O . SER A 1 394 ? 2.773 -0.491 6.671 1.00 30.73 394 SER A O 1
ATOM 3006 N N . ASP A 1 395 ? 0.762 0.488 6.785 1.00 37.91 395 ASP A N 1
ATOM 3007 C CA . ASP A 1 395 ? 0.651 0.866 5.378 1.00 37.91 395 ASP A CA 1
ATOM 3008 C C . ASP A 1 395 ? 1.392 2.168 5.000 1.00 37.91 395 ASP A C 1
ATOM 3010 O O . ASP A 1 395 ? 1.318 2.600 3.852 1.00 37.91 395 ASP A O 1
ATOM 3014 N N . ALA A 1 396 ? 2.176 2.793 5.885 1.00 33.00 396 ALA A N 1
ATOM 3015 C CA . ALA A 1 396 ? 3.061 3.893 5.465 1.00 33.00 396 ALA A CA 1
ATOM 3016 C C . ALA A 1 396 ? 4.351 3.390 4.781 1.00 33.00 396 ALA A C 1
ATOM 3018 O O . ALA A 1 396 ? 4.908 4.085 3.933 1.00 33.00 396 ALA A O 1
ATOM 3019 N N . SER A 1 397 ? 4.809 2.168 5.087 1.00 29.66 397 SER A N 1
ATOM 3020 C CA . SER A 1 397 ? 6.026 1.590 4.492 1.00 29.66 397 SER A CA 1
ATOM 3021 C C . SER A 1 397 ? 5.767 0.782 3.212 1.00 29.66 397 SER A C 1
ATOM 3023 O O . SER A 1 397 ? 6.665 0.661 2.380 1.00 29.66 397 SER A O 1
ATOM 3025 N N . HIS A 1 398 ? 4.548 0.266 3.007 1.00 29.59 398 HIS A N 1
ATOM 3026 C CA . HIS A 1 398 ? 4.233 -0.653 1.899 1.00 29.59 398 HIS A CA 1
ATOM 3027 C C . HIS A 1 398 ? 3.354 -0.076 0.778 1.00 29.59 398 HIS A C 1
ATOM 3029 O O . HIS A 1 398 ? 3.198 -0.715 -0.262 1.00 29.59 398 HIS A O 1
ATOM 3035 N N . THR A 1 399 ? 2.849 1.152 0.910 1.00 33.47 399 THR A N 1
ATOM 3036 C CA . THR A 1 399 ? 2.004 1.788 -0.128 1.00 33.47 399 THR A CA 1
ATOM 3037 C C . THR A 1 399 ? 2.807 2.640 -1.126 1.00 33.47 399 THR A C 1
ATOM 3039 O O . THR A 1 399 ? 2.249 3.411 -1.902 1.00 33.47 399 THR A O 1
ATOM 3042 N N . ALA A 1 400 ? 4.135 2.480 -1.154 1.00 30.48 400 ALA A N 1
ATOM 3043 C CA . ALA A 1 400 ? 5.057 3.245 -1.998 1.00 30.48 400 ALA A CA 1
ATOM 3044 C C . ALA A 1 400 ? 5.221 2.701 -3.436 1.00 30.48 400 ALA A C 1
ATOM 3046 O O . ALA A 1 400 ? 6.176 3.053 -4.127 1.00 30.48 400 ALA A O 1
ATOM 3047 N N . THR A 1 401 ? 4.316 1.844 -3.920 1.00 29.06 401 THR A N 1
ATOM 3048 C CA . THR A 1 401 ? 4.380 1.307 -5.290 1.00 29.06 401 THR A CA 1
ATOM 3049 C C . THR A 1 401 ? 3.090 1.559 -6.079 1.00 29.06 401 THR A C 1
ATOM 3051 O O . THR A 1 401 ? 2.056 0.932 -5.876 1.00 29.06 401 THR A O 1
ATOM 3054 N N . ALA A 1 402 ? 3.203 2.497 -7.024 1.00 26.95 402 ALA A N 1
ATOM 3055 C CA . ALA A 1 402 ? 2.466 2.592 -8.289 1.00 26.95 402 ALA A CA 1
ATOM 3056 C C . ALA A 1 402 ? 0.930 2.792 -8.301 1.00 26.95 402 ALA A C 1
ATOM 3058 O O . ALA A 1 402 ? 0.341 2.650 -9.369 1.00 26.95 402 ALA A O 1
ATOM 3059 N N . GLY A 1 403 ? 0.266 3.184 -7.203 1.00 31.62 403 GLY A N 1
ATOM 3060 C CA . GLY A 1 403 ? -1.199 3.396 -7.233 1.00 31.62 403 GLY A CA 1
ATOM 3061 C C . GLY A 1 403 ? -1.789 4.586 -6.470 1.00 31.62 403 GLY A C 1
ATOM 3062 O O . GLY A 1 403 ? -2.980 4.839 -6.612 1.00 31.62 403 GLY A O 1
ATOM 3063 N N . VAL A 1 404 ? -1.021 5.322 -5.659 1.00 41.09 404 VAL A N 1
ATOM 3064 C CA . VAL A 1 404 ? -1.602 6.270 -4.683 1.00 41.09 404 VAL A CA 1
ATOM 3065 C C . VAL A 1 404 ? -0.825 7.587 -4.648 1.00 41.09 404 VAL A C 1
ATOM 3067 O O . VAL A 1 404 ? -0.207 7.955 -3.658 1.00 41.09 404 VAL A O 1
ATOM 3070 N N . ILE A 1 405 ? -0.851 8.321 -5.760 1.00 35.41 405 ILE A N 1
ATOM 3071 C CA . ILE A 1 405 ? -0.298 9.685 -5.829 1.00 35.41 405 ILE A CA 1
ATOM 3072 C C . ILE A 1 405 ? -1.314 10.725 -5.292 1.00 35.41 405 ILE A C 1
ATOM 3074 O O . ILE A 1 405 ? -0.934 11.840 -4.957 1.00 35.41 405 ILE A O 1
ATOM 3078 N N . GLY A 1 406 ? -2.595 10.355 -5.125 1.00 42.66 406 GLY A N 1
ATOM 3079 C CA . GLY A 1 406 ? -3.677 11.281 -4.747 1.00 42.66 406 GLY A CA 1
ATOM 3080 C C . GLY A 1 406 ? -4.131 11.289 -3.278 1.00 42.66 406 GLY A C 1
ATOM 3081 O O . GLY A 1 406 ? -4.895 12.168 -2.905 1.00 42.66 406 GLY A O 1
ATOM 3082 N N . THR A 1 407 ? -3.721 10.345 -2.420 1.00 56.75 407 THR A N 1
ATOM 3083 C CA . THR A 1 407 ? -4.302 10.218 -1.056 1.00 56.75 407 THR A CA 1
ATOM 3084 C C . THR A 1 407 ? -3.560 11.018 0.025 1.00 56.75 407 THR A C 1
ATOM 3086 O O . THR A 1 407 ? -4.154 11.350 1.046 1.00 56.75 407 THR A O 1
ATOM 3089 N N . PHE A 1 408 ? -2.301 11.411 -0.200 1.00 66.12 408 PHE A N 1
ATOM 3090 C CA . PHE A 1 408 ? -1.479 12.089 0.818 1.00 66.12 408 PHE A CA 1
ATOM 3091 C C . PHE A 1 408 ? -2.049 13.419 1.326 1.00 66.12 408 PHE A C 1
ATOM 3093 O O . PHE A 1 408 ? -1.854 13.747 2.495 1.00 66.12 408 PHE A O 1
ATOM 3100 N N . ALA A 1 409 ? -2.752 14.175 0.479 1.00 73.19 409 ALA A N 1
ATOM 3101 C CA . ALA A 1 409 ? -3.303 15.478 0.855 1.00 73.19 409 ALA A CA 1
ATOM 3102 C C . ALA A 1 409 ? -4.467 15.376 1.860 1.00 73.19 409 ALA A C 1
ATOM 3104 O O . ALA A 1 409 ? -4.762 16.337 2.563 1.00 73.19 409 ALA A O 1
ATOM 3105 N N . TYR A 1 410 ? -5.099 14.204 1.967 1.00 83.69 410 TYR A N 1
ATOM 3106 C CA . TYR A 1 410 ? -6.220 13.963 2.881 1.00 83.69 410 TYR A CA 1
ATOM 3107 C C . TYR A 1 410 ? -5.817 13.155 4.122 1.00 83.69 410 TYR A C 1
ATOM 3109 O O . TYR A 1 410 ? -6.610 13.026 5.052 1.00 83.69 410 TYR A O 1
ATOM 3117 N N . MET A 1 411 ? -4.585 12.631 4.160 1.00 83.94 411 MET A N 1
ATOM 3118 C CA . MET A 1 411 ? -4.039 11.956 5.337 1.00 83.94 411 MET A CA 1
ATOM 3119 C C . MET A 1 411 ? -3.668 12.976 6.408 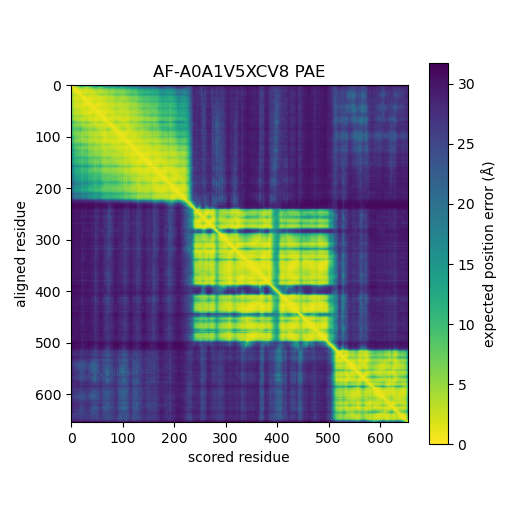1.00 83.94 411 MET A C 1
ATOM 3121 O O . MET A 1 411 ? -2.968 13.956 6.133 1.00 83.94 411 MET A O 1
ATOM 3125 N N . SER A 1 412 ? -4.072 12.709 7.647 1.00 85.06 412 SER A N 1
ATOM 3126 C CA . SER A 1 412 ? -3.670 13.553 8.764 1.00 85.06 412 SER A CA 1
ATOM 3127 C C . SER A 1 412 ? -2.152 13.492 9.010 1.00 85.06 412 SER A C 1
ATOM 3129 O O . SER A 1 412 ? -1.499 12.507 8.649 1.00 85.06 412 SER A O 1
ATOM 3131 N N . PRO A 1 413 ? -1.544 14.525 9.621 1.00 82.00 413 PRO A N 1
ATOM 3132 C CA . PRO A 1 413 ? -0.127 14.532 9.987 1.00 82.00 413 PRO A CA 1
ATOM 3133 C C . PRO A 1 413 ? 0.316 13.267 10.717 1.00 82.00 413 PRO A C 1
ATOM 3135 O O . PRO A 1 413 ? 1.322 12.673 10.342 1.00 82.00 413 PRO A O 1
ATOM 3138 N N . GLU A 1 414 ? -0.461 12.812 11.697 1.00 77.75 414 GLU A N 1
ATOM 3139 C CA . GLU A 1 414 ? -0.163 11.589 12.432 1.00 77.75 414 GLU A CA 1
ATOM 3140 C C . GLU A 1 414 ? -0.196 10.345 11.523 1.00 77.75 414 GLU A C 1
ATOM 3142 O O . GLU A 1 414 ? 0.721 9.531 11.587 1.00 77.75 414 GLU A O 1
ATOM 3147 N N . GLN A 1 415 ? -1.141 10.245 10.579 1.00 73.44 415 GLN A N 1
ATOM 3148 C CA . GLN A 1 415 ? -1.160 9.158 9.592 1.00 73.44 415 GLN A CA 1
ATOM 3149 C C . GLN A 1 415 ? 0.047 9.205 8.645 1.00 73.44 415 GLN A C 1
ATOM 3151 O O . GLN A 1 415 ? 0.636 8.163 8.359 1.00 73.44 415 GLN A O 1
ATOM 3156 N N . ARG A 1 416 ? 0.455 10.400 8.195 1.00 72.38 416 ARG A N 1
ATOM 3157 C CA . ARG A 1 416 ? 1.647 10.591 7.343 1.00 72.38 416 ARG A CA 1
ATOM 3158 C C . ARG A 1 416 ? 2.940 10.189 8.053 1.00 72.38 416 ARG A C 1
ATOM 3160 O O . ARG A 1 416 ? 3.867 9.714 7.407 1.00 72.38 416 ARG A O 1
ATOM 3167 N N . LEU A 1 417 ? 2.987 10.357 9.373 1.00 62.66 417 LEU A N 1
ATOM 3168 C CA . LEU A 1 417 ? 4.099 9.947 10.232 1.00 62.66 417 LEU A CA 1
ATOM 3169 C C . LEU A 1 417 ? 4.016 8.471 10.667 1.00 62.66 417 LEU A C 1
ATOM 3171 O O . LEU A 1 417 ? 4.840 8.026 11.463 1.00 62.66 417 LEU A O 1
ATOM 3175 N N . GLY A 1 418 ? 3.022 7.712 10.186 1.00 57.41 418 GLY A N 1
ATOM 3176 C CA . GLY A 1 418 ? 2.798 6.317 10.581 1.00 57.41 418 GLY A CA 1
ATOM 3177 C C . GLY A 1 418 ? 2.293 6.138 12.021 1.00 57.41 418 GLY A C 1
ATOM 3178 O O . GLY A 1 418 ? 2.288 5.020 12.533 1.00 57.41 418 GLY A O 1
ATOM 3179 N N . MET A 1 419 ? 1.866 7.213 12.690 1.00 72.25 419 MET A N 1
ATOM 3180 C CA . MET A 1 419 ? 1.312 7.183 14.047 1.00 72.25 419 MET A CA 1
ATOM 3181 C C . MET A 1 419 ? -0.169 6.793 14.041 1.00 72.25 419 MET A C 1
ATOM 3183 O O . MET A 1 419 ? -0.885 7.204 13.126 1.00 72.25 419 MET A O 1
ATOM 3187 N N . PRO A 1 420 ? -0.672 6.074 15.068 1.00 71.69 420 PRO A N 1
ATOM 3188 C CA . PRO A 1 420 ? -2.042 5.574 15.102 1.00 71.69 420 PRO A CA 1
ATOM 3189 C C . PRO A 1 420 ? -3.107 6.620 14.769 1.00 71.69 420 PRO A C 1
ATOM 3191 O O . PRO A 1 420 ? -3.242 7.630 15.454 1.00 71.69 420 PRO A O 1
ATOM 3194 N N . ALA A 1 421 ? -3.901 6.335 13.735 1.00 82.12 421 ALA A N 1
ATOM 3195 C CA . ALA A 1 421 ? -5.078 7.117 13.396 1.00 82.12 421 ALA A CA 1
ATOM 3196 C C . ALA A 1 421 ? -6.077 7.111 14.561 1.00 82.12 421 ALA A C 1
ATOM 3198 O O . ALA A 1 421 ? -6.287 6.095 15.228 1.00 82.12 421 ALA A O 1
ATOM 3199 N N . THR A 1 422 ? -6.727 8.248 14.761 1.00 88.44 422 THR A N 1
ATOM 3200 C CA . THR A 1 422 ? -7.726 8.500 15.800 1.00 88.44 422 THR A CA 1
ATOM 3201 C C . THR A 1 422 ? -9.011 9.032 15.155 1.00 88.44 422 THR A C 1
ATOM 3203 O O . THR A 1 422 ? -9.002 9.369 13.969 1.00 88.44 422 THR A O 1
ATOM 3206 N N . PRO A 1 423 ? -10.120 9.180 15.902 1.00 91.38 423 PRO A N 1
ATOM 3207 C CA . PRO A 1 423 ? -11.292 9.908 15.413 1.00 91.38 423 PRO A CA 1
ATOM 3208 C C . PRO A 1 423 ? -10.958 11.290 14.826 1.00 91.38 423 PRO A C 1
ATOM 3210 O O . PRO A 1 423 ? -11.517 11.681 13.802 1.00 91.38 423 PRO A O 1
ATOM 3213 N N . ALA A 1 424 ? -9.983 11.992 15.415 1.00 91.94 424 ALA A N 1
ATOM 3214 C CA . ALA A 1 424 ? -9.505 13.286 14.936 1.00 91.94 424 ALA A CA 1
ATOM 3215 C C . ALA A 1 424 ? -8.778 13.196 13.579 1.00 91.94 424 ALA A C 1
ATOM 3217 O O . ALA A 1 424 ? -8.725 14.181 12.842 1.00 91.94 424 ALA A O 1
ATOM 3218 N N . SER A 1 425 ? -8.223 12.033 13.225 1.00 90.69 425 SER A N 1
ATOM 3219 C CA . SER A 1 425 ? -7.616 11.785 11.910 1.00 90.69 425 SER A CA 1
ATOM 3220 C C . SER A 1 425 ? -8.677 11.722 10.811 1.00 90.69 425 SER A C 1
ATOM 3222 O O . SER A 1 425 ? -8.517 12.345 9.767 1.00 90.69 425 SER A O 1
ATOM 3224 N N . ASP A 1 426 ? -9.809 11.059 11.066 1.00 92.88 426 ASP A N 1
ATOM 3225 C CA . ASP A 1 426 ? -10.924 11.037 10.110 1.00 92.88 426 ASP A CA 1
ATOM 3226 C C . ASP A 1 426 ? -11.545 12.435 9.943 1.00 92.88 426 ASP A C 1
ATOM 3228 O O . ASP A 1 426 ? -11.884 12.840 8.830 1.00 92.88 426 ASP A O 1
ATOM 3232 N N . VAL A 1 427 ? -11.647 13.205 11.036 1.00 95.56 427 VAL A N 1
ATOM 3233 C CA . VAL A 1 427 ? -12.109 14.605 10.996 1.00 95.56 427 VAL A CA 1
ATOM 3234 C C . VAL A 1 427 ? -11.181 15.472 10.141 1.00 95.56 427 VAL A C 1
ATOM 3236 O O . VAL A 1 427 ? -11.675 16.300 9.375 1.00 95.56 427 VAL A O 1
ATOM 3239 N N . PHE A 1 428 ? -9.863 15.248 10.207 1.00 94.25 428 PHE A N 1
ATOM 3240 C CA . PHE A 1 428 ? -8.904 15.927 9.334 1.00 94.25 428 PHE A CA 1
ATOM 3241 C C . PHE A 1 428 ? -9.186 15.649 7.858 1.00 94.25 428 PHE A C 1
ATOM 3243 O O . PHE A 1 428 ? -9.273 16.592 7.079 1.00 94.25 428 PHE A O 1
ATOM 3250 N N . GLY A 1 429 ? -9.391 14.387 7.469 1.00 93.44 429 GLY A N 1
ATOM 3251 C CA . GLY A 1 429 ? -9.682 14.040 6.073 1.00 93.44 429 GLY A CA 1
ATOM 3252 C C . GLY A 1 429 ? -10.977 14.679 5.549 1.00 93.44 429 GLY A C 1
ATOM 3253 O O . GLY A 1 429 ? -11.040 15.125 4.397 1.00 93.44 429 GLY A O 1
ATOM 3254 N N . VAL A 1 430 ? -11.997 14.818 6.407 1.00 96.19 430 VAL A N 1
ATOM 3255 C CA . VAL A 1 430 ? -13.207 15.593 6.074 1.00 96.19 430 VAL A CA 1
ATOM 3256 C C . VAL A 1 430 ? -12.892 17.078 5.928 1.00 96.19 430 VAL A C 1
ATOM 3258 O O . VAL A 1 430 ? -13.357 17.700 4.976 1.00 96.19 430 VAL A O 1
ATOM 3261 N N . GLY A 1 431 ? -12.104 17.647 6.843 1.00 95.31 431 GLY A N 1
ATOM 3262 C CA . GLY A 1 431 ? -11.654 19.036 6.774 1.00 95.31 431 GLY A CA 1
ATOM 3263 C C . GLY A 1 431 ? -10.866 19.331 5.498 1.00 95.31 431 GLY A C 1
ATOM 3264 O O . GLY A 1 431 ? -11.111 20.343 4.851 1.00 95.31 431 GLY A O 1
ATOM 3265 N N . ALA A 1 432 ? -9.982 18.417 5.098 1.00 93.19 432 ALA A N 1
ATOM 3266 C CA . ALA A 1 432 ? -9.196 18.507 3.874 1.00 93.19 432 ALA A CA 1
ATOM 3267 C C . ALA A 1 432 ? -10.094 18.502 2.630 1.00 93.19 432 ALA A C 1
ATOM 3269 O O . ALA A 1 432 ? -9.945 19.355 1.756 1.00 93.19 432 ALA A O 1
ATOM 3270 N N . SER A 1 433 ? -11.079 17.599 2.595 1.00 94.00 433 SER A N 1
ATOM 3271 C CA . SER A 1 433 ? -12.073 17.541 1.515 1.00 94.00 433 SER A CA 1
ATOM 3272 C C . SER A 1 433 ? -12.953 18.800 1.484 1.00 94.00 433 SER A C 1
ATOM 3274 O O . SER A 1 433 ? -13.248 19.323 0.415 1.00 94.00 433 SER A O 1
ATOM 3276 N N . LEU A 1 434 ? -13.352 19.327 2.649 1.00 95.75 434 LEU A N 1
ATOM 3277 C CA . LEU A 1 434 ? -14.121 20.572 2.753 1.00 95.75 434 LEU A CA 1
ATOM 3278 C C . LEU A 1 434 ? -13.321 21.776 2.253 1.00 95.75 434 LEU A C 1
ATOM 3280 O O . LEU A 1 434 ? -13.850 22.595 1.504 1.00 95.75 434 LEU A O 1
ATOM 3284 N N . LEU A 1 435 ? -12.051 21.877 2.644 1.00 92.81 435 LEU A N 1
ATOM 3285 C CA . LEU A 1 435 ? -11.167 22.944 2.195 1.00 92.81 435 LEU A CA 1
ATOM 3286 C C . LEU A 1 435 ? -11.015 22.925 0.671 1.00 92.81 435 LEU A C 1
ATOM 3288 O O . LEU A 1 435 ? -11.110 23.975 0.039 1.00 92.81 435 LEU A O 1
ATOM 3292 N N . GLU A 1 436 ? -10.856 21.742 0.077 1.00 91.81 436 GLU A N 1
ATOM 3293 C CA . GLU A 1 436 ? -10.788 21.594 -1.375 1.00 91.81 436 GLU A CA 1
ATOM 3294 C C . GLU A 1 436 ? -12.091 21.996 -2.063 1.00 91.81 436 GLU A C 1
ATOM 3296 O O . GLU A 1 436 ? -12.047 22.774 -3.012 1.00 91.81 436 GLU A O 1
ATOM 3301 N N . MET A 1 437 ? -13.251 21.565 -1.558 1.00 93.25 437 MET A N 1
ATOM 3302 C CA . MET A 1 437 ? -14.544 21.982 -2.115 1.00 93.25 437 MET A CA 1
ATOM 3303 C C . MET A 1 437 ? -14.727 23.509 -2.092 1.00 93.25 437 MET A C 1
ATOM 3305 O O . MET A 1 437 ? -15.318 24.064 -3.015 1.00 93.25 437 MET A O 1
ATOM 3309 N N . LEU A 1 438 ? -14.220 24.186 -1.054 1.00 91.75 438 LEU A N 1
ATOM 3310 C CA . LEU A 1 438 ? -14.355 25.637 -0.866 1.00 91.75 438 LEU A CA 1
ATOM 3311 C C . LEU A 1 438 ? -13.287 26.470 -1.588 1.00 91.75 438 LEU A C 1
ATOM 3313 O O . LEU A 1 438 ? -13.477 27.664 -1.795 1.00 91.75 438 LEU A O 1
ATOM 3317 N N . THR A 1 439 ? -12.134 25.895 -1.923 1.00 87.25 439 THR A N 1
ATOM 3318 C CA . THR A 1 439 ? -10.998 26.665 -2.471 1.00 87.25 439 THR A CA 1
ATOM 3319 C C . THR A 1 439 ? -10.520 26.158 -3.829 1.00 87.25 439 THR A C 1
ATOM 3321 O O . THR A 1 439 ? -9.716 26.814 -4.492 1.00 87.25 439 THR A O 1
ATOM 3324 N N . GLY A 1 440 ? -10.994 24.985 -4.254 1.00 83.88 440 GLY A N 1
ATOM 3325 C CA . GLY A 1 440 ? -10.469 24.235 -5.392 1.00 83.88 440 GLY A CA 1
ATOM 3326 C C . GLY A 1 440 ? -9.070 23.659 -5.153 1.00 83.88 440 GLY A C 1
ATOM 3327 O O . GLY A 1 440 ? -8.429 23.222 -6.106 1.00 83.88 440 GLY A O 1
ATOM 3328 N N . ARG A 1 441 ? -8.554 23.715 -3.916 1.00 79.38 441 ARG A N 1
ATOM 3329 C CA . ARG A 1 441 ? -7.206 23.262 -3.559 1.00 79.38 441 ARG A CA 1
ATOM 3330 C C . ARG A 1 441 ? -7.247 22.424 -2.280 1.00 79.38 441 ARG A C 1
ATOM 3332 O O . ARG A 1 441 ? -7.766 22.902 -1.271 1.00 79.38 441 ARG A O 1
ATOM 3339 N N . PRO A 1 442 ? -6.682 21.208 -2.270 1.00 76.38 442 PRO A N 1
ATOM 3340 C CA . PRO A 1 442 ? -6.537 20.468 -1.026 1.00 76.38 442 PRO A CA 1
ATOM 3341 C C . PRO A 1 442 ? -5.549 21.191 -0.089 1.00 76.38 442 PRO A C 1
ATOM 3343 O O . PRO A 1 442 ? -4.775 22.041 -0.549 1.00 76.38 442 PRO A O 1
ATOM 3346 N N . PRO A 1 443 ? -5.545 20.889 1.225 1.00 70.19 443 PRO A N 1
ATOM 3347 C CA . PRO A 1 443 ? -4.532 21.430 2.125 1.00 70.19 443 PRO A CA 1
ATOM 3348 C C . PRO A 1 443 ? -3.137 21.054 1.607 1.00 70.19 443 PRO A C 1
ATOM 3350 O O . PRO A 1 443 ? -2.844 19.883 1.362 1.00 70.19 443 PRO A O 1
ATOM 3353 N N . ALA A 1 444 ? -2.295 22.065 1.386 1.00 57.34 444 ALA A N 1
ATOM 3354 C CA . ALA A 1 444 ? -0.925 21.877 0.918 1.00 57.34 444 ALA A CA 1
ATOM 3355 C C . ALA A 1 444 ? -0.071 21.128 1.965 1.00 57.34 444 ALA A C 1
ATOM 3357 O O . ALA A 1 444 ? -0.477 20.965 3.118 1.00 57.34 444 ALA A O 1
ATOM 3358 N N . GLN A 1 445 ? 1.114 20.656 1.556 1.00 52.12 445 GLN A N 1
ATOM 3359 C CA . GLN A 1 445 ? 2.073 19.935 2.407 1.00 52.12 445 GLN A CA 1
ATOM 3360 C C . GLN A 1 445 ? 2.320 20.610 3.776 1.00 52.12 445 GLN A C 1
ATOM 3362 O O . GLN A 1 445 ? 2.181 21.834 3.885 1.00 52.12 445 GLN A O 1
ATOM 3367 N N . PRO A 1 446 ? 2.741 19.839 4.806 1.00 46.50 446 PRO A N 1
ATOM 3368 C CA . PRO A 1 446 ? 3.094 20.383 6.119 1.00 46.50 446 PRO A CA 1
ATOM 3369 C C . PRO A 1 446 ? 3.980 21.633 6.004 1.00 46.50 446 PRO A C 1
ATOM 3371 O O . PRO A 1 446 ? 5.037 21.589 5.377 1.00 46.50 446 PRO A O 1
ATOM 3374 N N . GLY A 1 447 ? 3.549 22.746 6.604 1.00 48.09 447 GLY A N 1
ATOM 3375 C CA . GLY A 1 447 ? 4.297 24.010 6.615 1.00 48.09 447 GLY A CA 1
ATOM 3376 C C . GLY A 1 447 ? 3.999 24.998 5.476 1.00 48.09 447 GLY A C 1
ATOM 3377 O O . GLY A 1 447 ? 4.552 26.097 5.491 1.00 48.09 447 GLY A O 1
ATOM 3378 N N . SER A 1 448 ? 3.123 24.668 4.520 1.00 54.44 448 SER A N 1
ATOM 3379 C CA . SER A 1 448 ? 2.627 25.633 3.525 1.00 54.44 448 SER A CA 1
ATOM 3380 C C . SER A 1 448 ? 1.404 26.404 4.043 1.00 54.44 448 SER A C 1
ATOM 3382 O O . SER A 1 448 ? 0.602 25.881 4.816 1.00 54.44 448 SER A O 1
ATOM 3384 N N . ALA A 1 449 ? 1.242 27.662 3.621 1.00 66.69 449 ALA A N 1
ATOM 3385 C CA . ALA A 1 449 ? 0.096 28.475 4.020 1.00 66.69 449 ALA A CA 1
ATOM 3386 C C . ALA A 1 449 ? -1.202 27.930 3.397 1.00 66.69 449 ALA A C 1
ATOM 3388 O O . ALA A 1 449 ? -1.308 27.788 2.177 1.00 66.69 449 ALA A O 1
ATOM 3389 N N . LEU A 1 450 ? -2.206 27.653 4.233 1.00 74.50 450 LEU A N 1
ATOM 3390 C CA . LEU A 1 450 ? -3.529 27.243 3.766 1.00 74.50 450 LEU A CA 1
ATOM 3391 C C . LEU A 1 450 ? -4.204 28.388 3.000 1.00 74.50 450 LEU A C 1
ATOM 3393 O O . LEU A 1 450 ? -4.170 29.543 3.425 1.00 74.50 450 LEU A O 1
ATOM 3397 N N . THR A 1 451 ? -4.856 28.061 1.881 1.00 82.25 451 THR A N 1
ATOM 3398 C CA . THR A 1 451 ? -5.726 29.024 1.188 1.00 82.25 451 THR A CA 1
ATOM 3399 C C . THR A 1 451 ? -6.964 29.262 2.052 1.00 82.25 451 THR A C 1
ATOM 3401 O O . THR A 1 451 ? -7.603 28.304 2.479 1.00 82.25 451 THR A O 1
ATOM 3404 N N . THR A 1 452 ? -7.305 30.518 2.345 1.00 85.69 452 THR A N 1
ATOM 3405 C CA . THR A 1 452 ? -8.473 30.834 3.179 1.00 85.69 452 THR A CA 1
ATOM 3406 C C . THR A 1 452 ? -9.762 30.722 2.359 1.00 85.69 452 THR A C 1
ATOM 3408 O O . THR A 1 452 ? -9.846 31.346 1.296 1.00 85.69 452 THR A O 1
ATOM 3411 N N . PRO A 1 453 ? -10.792 29.992 2.824 1.00 89.00 453 PRO A N 1
ATOM 3412 C CA . PRO A 1 453 ? -12.103 29.966 2.170 1.00 89.00 453 PRO A CA 1
ATOM 3413 C C . PRO A 1 453 ? -12.676 31.359 1.866 1.00 89.00 453 PRO A C 1
ATOM 3415 O O . PRO A 1 453 ? -13.204 31.581 0.776 1.00 89.00 453 PRO A O 1
ATOM 3418 N N . SER A 1 454 ? -12.507 32.324 2.776 1.00 89.19 454 SER A N 1
ATOM 3419 C CA . SER A 1 454 ? -12.915 33.726 2.583 1.00 89.19 454 SER A CA 1
ATOM 3420 C C . SER A 1 454 ? -12.204 34.456 1.438 1.00 89.19 454 SER A C 1
ATOM 3422 O O . SER A 1 454 ? -12.756 35.407 0.889 1.00 89.19 454 SER A O 1
ATOM 3424 N N . SER A 1 455 ? -11.015 34.007 1.018 1.00 85.81 455 SER A N 1
ATOM 3425 C CA . SER A 1 455 ? -10.343 34.566 -0.166 1.00 85.81 455 SER A CA 1
ATOM 3426 C C . SER A 1 455 ? -10.954 34.084 -1.485 1.00 85.81 455 SER A C 1
ATOM 3428 O O . SER A 1 455 ? -10.835 34.767 -2.501 1.00 85.81 455 SER A O 1
ATOM 3430 N N . CYS A 1 456 ? -11.622 32.926 -1.475 1.00 83.44 456 CYS A N 1
ATOM 3431 C CA . CYS A 1 456 ? -12.273 32.336 -2.646 1.00 83.44 456 CYS A CA 1
ATOM 3432 C C . CYS A 1 456 ? -13.769 32.675 -2.714 1.00 83.44 456 CYS A C 1
ATOM 3434 O O . CYS A 1 456 ? -14.339 32.745 -3.803 1.00 83.44 456 CYS A O 1
ATOM 3436 N N . HIS A 1 457 ? -14.395 32.913 -1.560 1.00 82.31 457 HIS A N 1
ATOM 3437 C CA . HIS A 1 457 ? -15.817 33.201 -1.428 1.00 82.31 457 HIS A CA 1
ATOM 3438 C C . HIS A 1 457 ? -16.036 34.481 -0.599 1.00 82.31 457 HIS A C 1
ATOM 3440 O O . HIS A 1 457 ? -15.911 34.429 0.624 1.00 82.31 457 HIS A O 1
ATOM 3446 N N . PRO A 1 458 ? -16.423 35.609 -1.231 1.00 80.44 458 PRO A N 1
ATOM 3447 C CA . PRO A 1 458 ? -16.568 36.911 -0.563 1.00 80.44 458 PRO A CA 1
ATOM 3448 C C . PRO A 1 458 ? -17.588 36.956 0.582 1.00 80.44 458 PRO A C 1
ATOM 3450 O O . PRO A 1 458 ? -17.469 37.785 1.478 1.00 80.44 458 PRO A O 1
ATOM 3453 N N . ASP A 1 459 ? -18.586 36.070 0.550 1.00 83.94 459 ASP A N 1
ATOM 3454 C CA . ASP A 1 459 ? -19.626 35.968 1.582 1.00 83.94 459 ASP A CA 1
ATOM 3455 C C . ASP A 1 459 ? -19.191 35.122 2.793 1.00 83.94 459 ASP A C 1
ATOM 3457 O O . ASP A 1 459 ? -19.922 35.017 3.781 1.00 83.94 459 ASP A O 1
ATOM 3461 N N . LEU A 1 460 ? -18.010 34.496 2.730 1.00 90.75 460 LEU A N 1
ATOM 3462 C CA . LEU A 1 460 ? -17.386 33.853 3.881 1.00 90.75 460 LEU A CA 1
ATOM 3463 C C . LEU A 1 460 ? -16.521 34.868 4.635 1.00 90.75 460 LEU A C 1
ATOM 3465 O O . LEU A 1 460 ? -16.073 35.880 4.109 1.00 90.75 460 LEU A O 1
ATOM 3469 N N . GLY A 1 461 ? -16.269 34.581 5.906 1.00 91.25 461 GLY A N 1
ATOM 3470 C CA . GLY A 1 461 ? -15.552 35.485 6.800 1.00 91.25 461 GLY A CA 1
ATOM 3471 C C . GLY A 1 461 ? -14.695 34.726 7.806 1.00 91.25 461 GLY A C 1
ATOM 3472 O O . GLY A 1 461 ? -14.733 33.495 7.817 1.00 91.25 461 GLY A O 1
ATOM 3473 N N . PRO A 1 462 ? -13.988 35.431 8.705 1.00 91.94 462 PRO A N 1
ATOM 3474 C CA . PRO A 1 462 ? -12.967 34.832 9.567 1.00 91.94 462 PRO A CA 1
ATOM 3475 C C . PRO A 1 462 ? -13.454 33.656 10.424 1.00 91.94 462 PRO A C 1
ATOM 3477 O O . PRO A 1 462 ? -12.701 32.722 10.678 1.00 91.94 462 PRO A O 1
ATOM 3480 N N . ASN A 1 463 ? -14.725 33.659 10.839 1.00 93.31 463 ASN A N 1
ATOM 3481 C CA . ASN A 1 463 ? -15.305 32.549 11.602 1.00 93.31 463 ASN A CA 1
ATOM 3482 C C . ASN A 1 463 ? -15.440 31.264 10.766 1.00 93.31 463 ASN A C 1
ATOM 3484 O O . ASN A 1 463 ? -15.270 30.172 11.303 1.00 93.31 463 ASN A O 1
ATOM 3488 N N . HIS A 1 464 ? -15.716 31.386 9.463 1.00 95.50 464 HIS A N 1
ATOM 3489 C CA . HIS A 1 464 ? -15.757 30.251 8.539 1.00 95.50 464 HIS A CA 1
ATOM 3490 C C . HIS A 1 464 ? -14.357 29.664 8.362 1.00 95.50 464 HIS A C 1
ATOM 3492 O O . HIS A 1 464 ? -14.175 28.458 8.526 1.00 95.50 464 HIS A O 1
ATOM 3498 N N . ASP A 1 465 ? -13.363 30.525 8.123 1.00 93.88 465 ASP A N 1
ATOM 3499 C CA . ASP A 1 465 ? -11.963 30.111 8.000 1.00 93.88 465 ASP A CA 1
ATOM 3500 C C . ASP A 1 465 ? -11.479 29.415 9.278 1.00 93.88 465 ASP A C 1
ATOM 3502 O O . ASP A 1 465 ? -10.895 28.337 9.214 1.00 93.88 465 ASP A O 1
ATOM 3506 N N . ALA A 1 466 ? -11.786 29.985 10.449 1.00 93.75 466 ALA A N 1
ATOM 3507 C CA . ALA A 1 466 ? -11.390 29.433 11.740 1.00 93.75 466 ALA A CA 1
ATOM 3508 C C . ALA A 1 466 ? -11.963 28.029 11.984 1.00 93.75 466 ALA A C 1
ATOM 3510 O O . ALA A 1 466 ? -11.249 27.154 12.474 1.00 93.75 466 ALA A O 1
ATOM 3511 N N . VAL A 1 467 ? -13.233 27.787 11.635 1.00 95.38 467 VAL A N 1
ATOM 3512 C CA . VAL A 1 467 ? -13.837 26.453 11.780 1.00 95.38 467 VAL A CA 1
ATOM 3513 C C . VAL A 1 467 ? -13.213 25.456 10.804 1.00 95.38 467 VAL A C 1
ATOM 3515 O O . VAL A 1 467 ? -12.899 24.344 11.222 1.00 95.38 467 VAL A O 1
ATOM 3518 N N . VAL A 1 468 ? -12.982 25.838 9.543 1.00 94.56 468 VAL A N 1
ATOM 3519 C CA . VAL A 1 468 ? -12.336 24.956 8.554 1.00 94.56 468 VAL A CA 1
ATOM 3520 C C . VAL A 1 468 ? -10.901 24.626 8.976 1.00 94.56 468 VAL A C 1
ATOM 3522 O O . VAL A 1 468 ? -10.521 23.458 8.988 1.00 94.56 468 VAL A O 1
ATOM 3525 N N . PHE A 1 469 ? -10.123 25.616 9.416 1.00 92.81 469 PHE A N 1
ATOM 3526 C CA . PHE A 1 469 ? -8.751 25.412 9.890 1.00 92.81 469 PHE A CA 1
ATOM 3527 C C . PHE A 1 469 ? -8.676 24.586 11.174 1.00 92.81 469 PHE A C 1
ATOM 3529 O O . PHE A 1 469 ? -7.762 23.782 11.319 1.00 92.81 469 PHE A O 1
ATOM 3536 N N . ALA A 1 470 ? -9.663 24.687 12.067 1.00 93.44 470 ALA A N 1
ATOM 3537 C CA . ALA A 1 470 ? -9.746 23.816 13.239 1.00 93.44 470 ALA A CA 1
ATOM 3538 C C . ALA A 1 470 ? -10.011 22.336 12.886 1.00 93.44 470 ALA A C 1
ATOM 3540 O O . ALA A 1 470 ? -9.743 21.457 13.706 1.00 93.44 470 ALA A O 1
ATOM 3541 N N . LEU A 1 471 ? -10.531 22.029 11.690 1.00 93.81 471 LEU A N 1
ATOM 3542 C CA . LEU A 1 471 ? -10.656 20.647 11.205 1.00 93.81 471 LEU A CA 1
ATOM 3543 C C . LEU A 1 471 ? -9.329 20.120 10.648 1.00 93.81 471 LEU A C 1
ATOM 3545 O O . LEU A 1 471 ? -9.026 18.947 10.835 1.00 93.81 471 LEU A O 1
ATOM 3549 N N . VAL A 1 472 ? -8.532 20.981 10.007 1.00 92.31 472 VAL A N 1
ATOM 3550 C CA . VAL A 1 472 ? -7.247 20.624 9.372 1.00 92.31 472 VAL A CA 1
ATOM 3551 C C . VAL A 1 472 ? -6.019 21.048 10.185 1.00 92.31 472 VAL A C 1
ATOM 3553 O O . VAL A 1 472 ? -4.926 21.170 9.641 1.00 92.31 472 VAL A O 1
ATOM 3556 N N . ALA A 1 473 ? -6.177 21.283 11.488 1.00 89.88 473 ALA A N 1
ATOM 3557 C CA . ALA A 1 473 ? -5.063 21.654 12.353 1.00 89.88 473 ALA A CA 1
ATOM 3558 C C . ALA A 1 473 ? -4.015 20.529 12.401 1.00 89.88 473 ALA A C 1
ATOM 3560 O O . ALA A 1 473 ? -4.362 19.358 12.612 1.00 89.88 473 ALA A O 1
ATOM 3561 N N . ASP A 1 474 ? -2.740 20.893 12.227 1.00 83.62 474 ASP A N 1
ATOM 3562 C CA . ASP A 1 474 ? -1.645 19.921 12.210 1.00 83.62 474 ASP A CA 1
ATOM 3563 C C . ASP A 1 474 ? -1.508 19.209 13.566 1.00 83.62 474 ASP A C 1
ATOM 3565 O O . ASP A 1 474 ? -1.434 17.984 13.627 1.00 83.62 474 ASP A O 1
ATOM 3569 N N . ASP A 1 475 ? -1.551 19.969 14.662 1.00 82.06 475 ASP A N 1
ATOM 3570 C CA . ASP A 1 475 ? -1.562 19.425 16.019 1.00 82.06 475 ASP A CA 1
ATOM 3571 C C . ASP A 1 475 ? -2.964 18.885 16.378 1.00 82.06 475 ASP A C 1
ATOM 3573 O O . ASP A 1 475 ? -3.920 19.670 16.442 1.00 82.06 475 ASP A O 1
ATOM 3577 N N . PRO A 1 476 ? -3.113 17.574 16.667 1.00 75.94 476 PRO A N 1
ATOM 3578 C CA . PRO A 1 476 ? -4.387 16.986 17.074 1.00 75.94 476 PRO A CA 1
ATOM 3579 C C . PRO A 1 476 ? -5.017 17.646 18.307 1.00 75.94 476 PRO A C 1
ATOM 3581 O O . PRO A 1 476 ? -6.240 17.642 18.419 1.00 75.94 476 PRO A O 1
ATOM 3584 N N . ALA A 1 477 ? -4.226 18.242 19.211 1.00 79.88 477 ALA A N 1
ATOM 3585 C CA . ALA A 1 477 ? -4.747 18.943 20.389 1.00 79.88 477 ALA A CA 1
ATOM 3586 C C . ALA A 1 477 ? -5.493 20.241 20.031 1.00 79.88 477 ALA A C 1
ATOM 3588 O O . ALA A 1 477 ? -6.401 20.660 20.747 1.00 79.88 477 ALA A O 1
ATOM 3589 N N . HIS A 1 478 ? -5.130 20.859 18.906 1.00 85.06 478 HIS A N 1
ATOM 3590 C CA . HIS A 1 478 ? -5.796 22.039 18.357 1.00 85.06 478 HIS A CA 1
ATOM 3591 C C . HIS A 1 478 ? -6.907 21.674 17.360 1.00 85.06 478 HIS A C 1
ATOM 3593 O O . HIS A 1 478 ? -7.644 22.552 16.901 1.00 85.06 478 HIS A O 1
ATOM 3599 N N . ARG A 1 479 ? -7.047 20.383 17.030 1.00 91.12 479 ARG A N 1
ATOM 3600 C CA . ARG A 1 479 ? -8.048 19.867 16.099 1.00 91.12 479 ARG A CA 1
ATOM 3601 C C . ARG A 1 479 ? -9.354 19.547 16.815 1.00 91.12 479 ARG A C 1
ATOM 3603 O O . ARG A 1 479 ? -9.386 19.160 17.982 1.00 91.12 479 ARG A O 1
ATOM 3610 N N . ILE A 1 480 ? -10.466 19.656 16.097 1.00 90.56 480 ILE A N 1
ATOM 3611 C CA . ILE A 1 480 ? -11.749 19.164 16.602 1.00 90.56 480 ILE A CA 1
ATOM 3612 C C . ILE A 1 480 ? -11.696 17.629 16.683 1.00 90.56 480 ILE A C 1
ATOM 3614 O O . ILE A 1 480 ? -11.649 16.946 15.664 1.00 90.56 480 ILE A O 1
ATOM 3618 N N . GLY A 1 481 ? -11.690 17.091 17.906 1.00 80.00 481 GLY A N 1
ATOM 3619 C CA . GLY A 1 481 ? -11.434 15.667 18.151 1.00 80.00 481 GLY A CA 1
ATOM 3620 C C . GLY A 1 481 ? -12.597 14.716 17.845 1.00 80.00 481 GLY A C 1
ATOM 3621 O O . GLY A 1 481 ? -12.366 13.530 17.614 1.00 80.00 481 GLY A O 1
ATOM 3622 N N . HIS A 1 482 ? -13.839 15.214 17.820 1.00 91.88 482 HIS A N 1
ATOM 3623 C CA . HIS A 1 482 ? -15.039 14.397 17.621 1.00 91.88 482 HIS A CA 1
ATOM 3624 C C . HIS A 1 482 ? -15.859 14.856 16.414 1.00 91.88 482 HIS A C 1
ATOM 3626 O O . HIS A 1 482 ? -16.133 16.045 16.236 1.00 91.88 482 HIS A O 1
ATOM 3632 N N . ALA A 1 483 ? -16.322 13.896 15.609 1.00 94.25 483 ALA A N 1
ATOM 3633 C CA . ALA A 1 483 ? -17.057 14.179 14.379 1.00 94.25 483 ALA A CA 1
ATOM 3634 C C . ALA A 1 483 ? -18.379 14.940 14.618 1.00 94.25 483 ALA A C 1
ATOM 3636 O O . ALA A 1 483 ? -18.748 15.815 13.833 1.00 94.25 483 ALA A O 1
ATOM 3637 N N . LEU A 1 484 ? -19.073 14.667 15.728 1.00 94.31 484 LEU A N 1
ATOM 3638 C CA . LEU A 1 484 ? -20.323 15.352 16.071 1.00 94.31 484 LEU A CA 1
ATOM 3639 C C . LEU A 1 484 ? -20.101 16.820 16.479 1.00 94.31 484 LEU A C 1
ATOM 3641 O O . LEU A 1 484 ? -20.900 17.687 16.117 1.00 94.31 484 LEU A O 1
ATOM 3645 N N . ASP A 1 485 ? -18.995 17.112 17.164 1.00 95.69 485 ASP A N 1
ATOM 3646 C CA . ASP A 1 485 ? -18.611 18.480 17.531 1.00 95.69 485 ASP A CA 1
ATOM 3647 C C . ASP A 1 485 ? -18.223 19.282 16.289 1.00 95.69 485 ASP A C 1
ATOM 3649 O O . ASP A 1 485 ? -18.635 20.432 16.134 1.00 95.69 485 ASP A O 1
ATOM 3653 N N . ALA A 1 486 ? -17.486 18.654 15.366 1.00 96.12 486 ALA A N 1
ATOM 3654 C CA . ALA A 1 486 ? -17.160 19.232 14.066 1.00 96.12 486 ALA A CA 1
ATOM 3655 C C . ALA A 1 486 ? -18.431 19.587 13.287 1.00 96.12 486 ALA A C 1
ATOM 3657 O O . ALA A 1 486 ? -18.567 20.711 12.801 1.00 96.12 486 ALA A O 1
ATOM 3658 N N . ARG A 1 487 ? -19.404 18.668 13.245 1.00 97.12 487 ARG A N 1
ATOM 3659 C CA . ARG A 1 487 ? -20.701 18.900 12.599 1.00 97.12 487 ARG A CA 1
ATOM 3660 C C . ARG A 1 487 ? -21.444 20.067 13.244 1.00 97.12 487 ARG A C 1
ATOM 3662 O O . ARG A 1 487 ? -21.921 20.949 12.540 1.00 97.12 487 ARG A O 1
ATOM 3669 N N . THR A 1 488 ? -21.501 20.096 14.573 1.00 96.75 488 THR A N 1
ATOM 3670 C CA . THR A 1 488 ? -22.182 21.155 15.333 1.00 96.75 488 THR A CA 1
ATOM 3671 C C . THR A 1 488 ? -21.550 22.523 15.072 1.00 96.75 488 THR A C 1
ATOM 3673 O O . THR A 1 488 ? -22.266 23.492 14.833 1.00 96.75 488 THR A O 1
ATOM 3676 N N . LYS A 1 489 ? -20.212 22.608 15.043 1.00 96.25 489 LYS A N 1
ATOM 3677 C CA . LYS A 1 489 ? -19.489 23.850 14.730 1.00 96.25 489 LYS A CA 1
ATO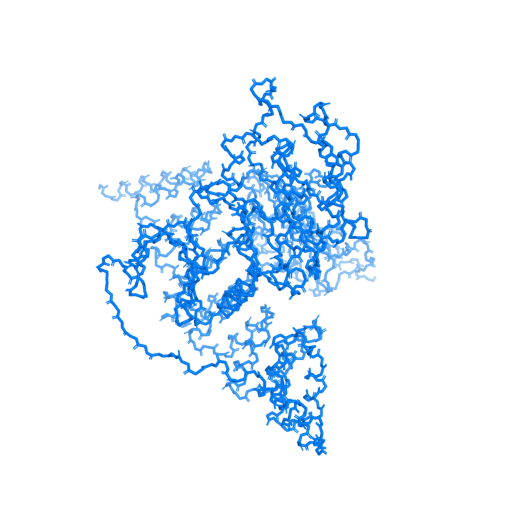M 3678 C C . LYS A 1 489 ? -19.726 24.327 13.297 1.00 96.25 489 LYS A C 1
ATOM 3680 O O . LYS A 1 489 ? -19.907 25.522 13.094 1.00 96.25 489 LYS A O 1
ATOM 3685 N N . LEU A 1 490 ? -19.765 23.416 12.323 1.00 96.56 490 LEU A N 1
ATOM 3686 C CA . LEU A 1 490 ? -20.101 23.761 10.938 1.00 96.56 490 LEU A CA 1
ATOM 3687 C C . LEU A 1 490 ? -21.546 24.263 10.816 1.00 96.56 490 LEU A C 1
ATOM 3689 O O . LEU A 1 490 ? -21.781 25.282 10.175 1.00 96.56 490 LEU A O 1
ATOM 3693 N N . GLN A 1 491 ? -22.502 23.592 11.465 1.00 95.50 491 GLN A N 1
ATOM 3694 C CA . GLN A 1 491 ? -23.926 23.955 11.433 1.00 95.50 491 GLN A CA 1
ATOM 3695 C C . GLN A 1 491 ? -24.254 25.245 12.199 1.00 95.50 491 GLN A C 1
ATOM 3697 O O . GLN A 1 491 ? -25.285 25.859 11.938 1.00 95.50 491 GLN A O 1
ATOM 3702 N N . ALA A 1 492 ? -23.397 25.665 13.132 1.00 95.31 492 ALA A N 1
ATOM 3703 C CA . ALA A 1 492 ? -23.559 26.922 13.860 1.00 95.31 492 ALA A CA 1
ATOM 3704 C C . ALA A 1 492 ? -23.310 28.168 12.986 1.00 95.31 492 ALA A C 1
ATOM 3706 O O . ALA A 1 492 ? -23.658 29.276 13.394 1.00 95.31 492 ALA A O 1
ATOM 3707 N N . LEU A 1 493 ? -22.707 28.000 11.804 1.00 94.25 493 LEU A N 1
ATOM 3708 C CA . LEU A 1 493 ? -22.450 29.072 10.844 1.00 94.25 493 LEU A CA 1
ATOM 3709 C C . LEU A 1 493 ? -23.469 29.044 9.695 1.00 94.25 493 LEU A C 1
ATOM 3711 O O . LEU A 1 493 ? -23.971 27.990 9.308 1.00 94.25 493 LEU A O 1
ATOM 3715 N N . SER A 1 494 ? -23.752 30.217 9.126 1.00 93.25 494 SER A N 1
ATOM 3716 C CA . SER A 1 494 ? -24.607 30.348 7.944 1.00 93.25 494 SER A CA 1
ATOM 3717 C C . SER A 1 494 ? -23.763 30.279 6.676 1.00 93.25 494 SER A C 1
ATOM 3719 O O . SER A 1 494 ? -23.014 31.208 6.388 1.00 93.25 494 SER A O 1
ATOM 3721 N N . TRP A 1 495 ? -23.941 29.219 5.889 1.00 92.62 495 TRP A N 1
ATOM 3722 C CA . TRP A 1 495 ? -23.210 29.012 4.639 1.00 92.62 495 TRP A CA 1
ATOM 3723 C C . TRP A 1 495 ? -24.047 29.443 3.428 1.00 92.62 495 TRP A C 1
ATOM 3725 O O . TRP A 1 495 ? -25.208 29.038 3.320 1.00 92.62 495 TRP A O 1
ATOM 3735 N N . PRO A 1 496 ? -23.493 30.257 2.515 1.00 88.81 496 PRO A N 1
ATOM 3736 C CA . PRO A 1 496 ? -24.246 30.809 1.400 1.00 88.81 496 PRO A CA 1
ATOM 3737 C C . PRO A 1 496 ? -24.541 29.769 0.309 1.00 88.81 496 PRO A C 1
ATOM 3739 O O . PRO A 1 496 ? -23.752 28.858 0.042 1.00 88.81 496 PRO A O 1
ATOM 3742 N N . ASP A 1 497 ? -25.692 29.958 -0.336 1.00 81.81 497 ASP A N 1
ATOM 3743 C CA . ASP A 1 497 ? -26.228 29.130 -1.417 1.00 81.81 497 ASP A CA 1
ATOM 3744 C C . ASP A 1 497 ? -26.575 30.031 -2.601 1.00 81.81 497 ASP A C 1
ATOM 3746 O O . ASP A 1 497 ? -27.709 30.488 -2.751 1.00 81.81 497 ASP A O 1
ATOM 3750 N N . TYR A 1 498 ? -25.565 30.401 -3.383 1.00 77.12 498 TYR A N 1
ATOM 3751 C CA . TYR A 1 498 ? -25.745 31.250 -4.556 1.00 77.12 498 TYR A CA 1
ATOM 3752 C C . TYR A 1 498 ? -25.450 30.495 -5.845 1.00 77.12 498 TYR A C 1
ATOM 3754 O O . TYR A 1 498 ? -24.700 29.521 -5.884 1.00 77.12 498 TYR A O 1
ATOM 3762 N N . ASN A 1 499 ? -26.041 30.993 -6.927 1.00 59.06 499 ASN A N 1
ATOM 3763 C CA . ASN A 1 499 ? -25.848 30.458 -8.261 1.00 59.06 499 ASN A CA 1
ATOM 3764 C C . ASN A 1 499 ? -24.422 30.790 -8.741 1.00 59.06 499 ASN A C 1
ATOM 3766 O O . ASN A 1 499 ? -24.074 31.956 -8.914 1.00 59.06 499 ASN A O 1
ATOM 3770 N N . LEU A 1 500 ? -23.586 29.768 -8.936 1.00 57.00 500 LEU A N 1
ATOM 3771 C CA . LEU A 1 500 ? -22.142 29.895 -9.197 1.00 57.00 500 LEU A CA 1
ATOM 3772 C C . LEU A 1 500 ? -21.797 30.561 -10.544 1.00 57.00 500 LEU A C 1
ATOM 3774 O O . LEU A 1 500 ? -20.630 30.857 -10.795 1.00 57.00 500 LEU A O 1
ATOM 3778 N N . GLY A 1 501 ? -22.797 30.832 -11.390 1.00 49.81 501 GLY A N 1
ATOM 3779 C CA . GLY A 1 501 ? -22.640 31.428 -12.720 1.00 49.81 501 GLY A CA 1
ATOM 3780 C C . GLY A 1 501 ? -22.079 32.858 -12.759 1.00 49.81 501 GLY A C 1
ATOM 3781 O O . GLY A 1 501 ? -21.774 33.338 -13.846 1.00 49.81 501 GLY A O 1
ATOM 3782 N N . SER A 1 502 ? -21.927 33.541 -11.616 1.00 42.41 502 SER A N 1
ATOM 3783 C CA . SER A 1 502 ? -21.389 34.911 -11.530 1.00 42.41 502 SER A CA 1
ATOM 3784 C C . SER A 1 502 ? -20.001 35.029 -10.889 1.00 42.41 502 SER A C 1
ATOM 3786 O O . SER A 1 502 ? -19.475 36.138 -10.803 1.00 42.41 502 SER A O 1
ATOM 3788 N N . LEU A 1 503 ? -19.395 33.931 -10.421 1.00 47.34 503 LEU A N 1
ATOM 3789 C CA . LEU A 1 503 ? -18.035 33.963 -9.876 1.00 47.34 503 LEU A CA 1
ATOM 3790 C C . LEU A 1 503 ? -17.009 33.786 -10.997 1.00 47.34 503 LEU A C 1
ATOM 3792 O O . LEU A 1 503 ? -17.126 32.870 -11.812 1.00 47.34 503 LEU A O 1
ATOM 3796 N N . SER A 1 504 ? -15.969 34.627 -11.003 1.00 40.75 504 SER A N 1
ATOM 3797 C CA . SER A 1 504 ? -14.820 34.473 -11.900 1.00 40.75 504 SER A CA 1
ATOM 3798 C C . SER A 1 504 ? -14.304 33.029 -11.864 1.00 40.75 504 SER A C 1
ATOM 3800 O O . SER A 1 504 ? -14.292 32.402 -10.793 1.00 40.75 504 SER A O 1
ATOM 3802 N N . PRO A 1 505 ? -13.864 32.459 -12.997 1.00 42.75 505 PRO A N 1
ATOM 3803 C CA . PRO A 1 505 ? -13.246 31.152 -12.977 1.00 42.75 505 PRO A CA 1
ATOM 3804 C C . PRO A 1 505 ? -12.003 31.177 -12.057 1.00 42.75 505 PRO A C 1
ATOM 3806 O O . PRO A 1 505 ? -10.973 31.707 -12.441 1.00 42.75 505 PRO A O 1
ATOM 3809 N N . ILE A 1 506 ? -12.071 30.615 -10.838 1.00 44.38 506 ILE A N 1
ATOM 3810 C CA . ILE A 1 506 ? -10.946 29.893 -10.223 1.00 44.38 506 ILE A CA 1
ATOM 3811 C C . ILE A 1 506 ? -10.349 29.038 -11.339 1.00 44.38 506 ILE A C 1
ATOM 3813 O O . ILE A 1 506 ? -11.007 28.108 -11.816 1.00 44.38 506 ILE A O 1
ATOM 3817 N N . GLU A 1 507 ? -9.171 29.425 -11.819 1.00 37.38 507 GLU A N 1
ATOM 3818 C CA . GLU A 1 507 ? -8.406 28.623 -12.759 1.00 37.38 507 GLU A CA 1
ATOM 3819 C C . GLU A 1 507 ? -8.291 27.226 -12.156 1.00 37.38 507 GLU A C 1
ATOM 3821 O O . GLU A 1 507 ? -7.667 27.048 -11.106 1.00 37.38 507 GLU A O 1
ATOM 3826 N N . ALA A 1 508 ? -8.927 26.241 -12.794 1.00 33.44 508 ALA A N 1
ATOM 3827 C CA . ALA A 1 508 ? -8.616 24.850 -12.539 1.00 33.44 508 ALA A CA 1
ATOM 3828 C C . ALA A 1 508 ? -7.143 24.687 -12.914 1.00 33.44 508 ALA A C 1
ATOM 3830 O O . ALA A 1 508 ? -6.792 24.567 -14.088 1.00 33.44 508 ALA A O 1
ATOM 3831 N N . SER A 1 509 ? -6.260 24.790 -11.921 1.00 32.69 509 SER A N 1
ATOM 3832 C CA . SER A 1 509 ? -4.880 24.404 -12.136 1.00 32.69 509 SER A CA 1
ATOM 3833 C C . SER A 1 509 ? -4.898 22.913 -12.447 1.00 32.69 509 SER A C 1
ATOM 3835 O O . SER A 1 509 ? -5.547 22.161 -11.717 1.00 32.69 509 SER A O 1
ATOM 3837 N N . PRO A 1 510 ? -4.214 22.471 -13.516 1.00 28.55 510 PRO A N 1
ATOM 3838 C CA . PRO A 1 510 ? -4.014 21.048 -13.733 1.00 28.55 510 PRO A CA 1
ATOM 3839 C C . PRO A 1 510 ? -3.446 20.474 -12.438 1.00 28.55 510 PRO A C 1
ATOM 3841 O O . PRO A 1 510 ? -2.627 21.142 -11.805 1.00 28.55 510 PRO A O 1
ATOM 3844 N N . VAL A 1 511 ? -3.899 19.289 -12.030 1.00 30.69 511 VAL A N 1
ATOM 3845 C CA . VAL A 1 511 ? -3.335 18.537 -10.902 1.00 30.69 511 VAL A CA 1
ATOM 3846 C C . VAL A 1 511 ? -1.807 18.592 -11.015 1.00 30.69 511 VAL A C 1
ATOM 3848 O O . VAL A 1 511 ? -1.213 17.920 -11.855 1.00 30.69 511 VAL A O 1
ATOM 3851 N N . ARG A 1 512 ? -1.159 19.474 -10.245 1.00 32.81 512 ARG A N 1
ATOM 3852 C CA . ARG A 1 512 ? 0.297 19.613 -10.254 1.00 32.81 512 ARG A CA 1
ATOM 3853 C C . ARG A 1 512 ? 0.821 18.599 -9.256 1.00 32.81 512 ARG A C 1
ATOM 3855 O O . ARG A 1 512 ? 0.676 18.784 -8.053 1.00 32.81 512 ARG A O 1
ATOM 3862 N N . HIS A 1 513 ? 1.412 17.526 -9.770 1.00 33.44 513 HIS A N 1
ATOM 3863 C CA . HIS A 1 513 ? 2.290 16.655 -9.003 1.00 33.44 513 HIS A CA 1
ATOM 3864 C C . HIS A 1 513 ? 3.377 17.523 -8.350 1.00 33.44 513 HIS A C 1
ATOM 3866 O O . HIS A 1 513 ? 4.217 18.083 -9.053 1.00 33.44 513 HIS A O 1
ATOM 3872 N N . GLU A 1 514 ? 3.350 17.706 -7.029 1.00 41.81 514 GLU A N 1
ATOM 3873 C CA . GLU A 1 514 ? 4.459 18.379 -6.353 1.00 41.81 514 GLU A CA 1
ATOM 3874 C C . GLU A 1 514 ? 5.725 17.524 -6.491 1.00 41.81 514 GLU A C 1
ATOM 3876 O O . GLU A 1 514 ? 5.726 16.314 -6.250 1.00 41.81 514 GLU A O 1
ATOM 3881 N N . SER A 1 515 ? 6.807 18.160 -6.941 1.00 52.34 515 SER A N 1
ATOM 3882 C CA . SER A 1 515 ? 8.064 17.500 -7.274 1.00 52.34 515 SER A CA 1
ATOM 3883 C C . SER A 1 515 ? 8.726 16.912 -6.026 1.00 52.34 515 SER A C 1
ATOM 3885 O O . SER A 1 515 ? 8.985 17.632 -5.065 1.00 52.34 515 SER A O 1
ATOM 3887 N N . ARG A 1 516 ? 9.101 15.626 -6.083 1.00 67.19 516 ARG A N 1
ATOM 3888 C CA . ARG A 1 516 ? 9.882 14.869 -5.075 1.00 67.19 516 ARG A CA 1
ATOM 3889 C C . ARG A 1 516 ? 11.151 15.574 -4.559 1.00 67.19 516 ARG A C 1
ATOM 3891 O O . ARG A 1 516 ? 11.720 15.180 -3.544 1.00 67.19 516 ARG A O 1
ATOM 3898 N N . LEU A 1 517 ? 11.629 16.582 -5.277 1.00 74.00 517 LEU A N 1
ATOM 3899 C CA . LEU A 1 517 ? 12.827 17.329 -4.953 1.00 74.00 517 LEU A CA 1
ATOM 3900 C C . LEU A 1 517 ? 12.492 18.683 -4.330 1.00 74.00 517 LEU A C 1
ATOM 3902 O O . LEU A 1 517 ? 12.004 19.576 -5.020 1.00 74.00 517 LEU A O 1
ATOM 3906 N N . GLN A 1 518 ? 12.862 18.878 -3.067 1.00 81.88 518 GLN A N 1
ATOM 3907 C CA . GLN A 1 518 ? 12.946 20.215 -2.485 1.00 81.88 518 GLN A CA 1
ATOM 3908 C C . GLN A 1 518 ? 14.356 20.761 -2.715 1.00 81.88 518 GLN A C 1
ATOM 3910 O O . GLN A 1 518 ? 15.333 20.196 -2.224 1.00 81.88 518 GLN A O 1
ATOM 3915 N N . ARG A 1 519 ? 14.502 21.863 -3.458 1.00 81.12 519 ARG A N 1
ATOM 3916 C CA . ARG A 1 519 ? 15.813 22.517 -3.597 1.00 81.12 519 ARG A CA 1
ATOM 3917 C C . ARG A 1 519 ? 16.186 23.213 -2.289 1.00 81.12 519 ARG A C 1
ATOM 3919 O O . ARG A 1 519 ? 15.459 24.088 -1.831 1.00 81.12 519 ARG A O 1
ATOM 3926 N N . LEU A 1 520 ? 17.335 22.842 -1.729 1.00 81.50 520 LEU A N 1
ATOM 3927 C CA . LEU A 1 520 ? 17.936 23.494 -0.562 1.00 81.50 520 LEU A CA 1
ATOM 3928 C C . LEU A 1 520 ? 18.978 24.542 -0.983 1.00 81.50 520 LEU A C 1
ATOM 3930 O O . LEU A 1 520 ? 19.109 25.581 -0.348 1.00 81.50 520 LEU A O 1
ATOM 3934 N N . ALA A 1 521 ? 19.712 24.269 -2.063 1.00 85.00 521 ALA A N 1
ATOM 3935 C CA . ALA A 1 521 ? 20.689 25.155 -2.691 1.00 85.00 521 ALA A CA 1
ATOM 3936 C C . ALA A 1 521 ? 20.778 24.838 -4.205 1.00 85.00 521 ALA A C 1
ATOM 3938 O O . ALA A 1 521 ? 20.153 23.877 -4.663 1.00 85.00 521 ALA A O 1
ATOM 3939 N N . PRO A 1 522 ? 21.546 25.596 -5.014 1.00 82.06 522 PRO A N 1
ATOM 3940 C CA . PRO A 1 522 ? 21.653 25.358 -6.459 1.00 82.06 522 PRO A CA 1
ATOM 3941 C C . PRO A 1 522 ? 22.057 23.924 -6.835 1.00 82.06 522 PRO A C 1
ATOM 3943 O O . PRO A 1 522 ? 21.493 23.356 -7.769 1.00 82.06 522 PRO A O 1
ATOM 3946 N N . ASN A 1 523 ? 22.980 23.340 -6.069 1.00 86.62 523 ASN A N 1
ATOM 3947 C CA . ASN A 1 523 ? 23.533 21.995 -6.236 1.00 86.62 523 ASN A CA 1
ATOM 3948 C C . ASN A 1 523 ? 23.129 21.032 -5.106 1.00 86.62 523 ASN A C 1
ATOM 3950 O O . ASN A 1 523 ? 23.671 19.937 -5.012 1.00 86.62 523 ASN A O 1
ATOM 3954 N N . LEU A 1 524 ? 22.194 21.413 -4.233 1.00 86.81 524 LEU A N 1
ATOM 3955 C CA . LEU A 1 524 ? 21.787 20.592 -3.096 1.00 86.81 524 LEU A CA 1
ATOM 3956 C C . LEU A 1 524 ? 20.269 20.529 -3.008 1.00 86.81 524 LEU A C 1
ATOM 3958 O O . LEU A 1 524 ? 19.581 21.547 -2.952 1.00 86.81 524 LEU A O 1
ATOM 3962 N N . GLY A 1 525 ? 19.753 19.317 -2.942 1.00 86.12 525 GLY A N 1
ATOM 3963 C CA . GLY A 1 525 ? 18.348 19.046 -2.741 1.00 86.12 525 GLY A CA 1
ATOM 3964 C C . GLY A 1 525 ? 18.100 18.184 -1.520 1.00 86.12 525 GLY A C 1
ATOM 3965 O O . GLY A 1 525 ? 19.005 17.572 -0.950 1.00 86.12 525 GLY A O 1
ATOM 3966 N N . PHE A 1 526 ? 16.837 18.124 -1.149 1.00 78.94 526 PHE A N 1
ATOM 3967 C CA . PHE A 1 526 ? 16.300 17.157 -0.222 1.00 78.94 526 PHE A CA 1
ATOM 3968 C C . PHE A 1 526 ? 15.310 16.287 -0.989 1.00 78.94 526 PHE A C 1
ATOM 3970 O O . PHE A 1 526 ? 14.358 16.794 -1.588 1.00 78.94 526 PHE A O 1
ATOM 3977 N N . ASP A 1 527 ? 15.570 14.982 -1.015 1.00 73.12 527 ASP A N 1
ATOM 3978 C CA . ASP A 1 527 ? 14.595 14.000 -1.481 1.00 73.12 527 ASP A CA 1
ATOM 3979 C C . ASP A 1 527 ? 13.540 13.881 -0.381 1.00 73.12 527 ASP A C 1
ATOM 3981 O O . ASP A 1 527 ? 13.726 13.137 0.587 1.00 73.12 527 ASP A O 1
ATOM 3985 N N . VAL A 1 528 ? 12.457 14.656 -0.507 1.00 52.31 528 VAL A N 1
ATOM 3986 C CA . VAL A 1 528 ? 11.413 14.762 0.526 1.00 52.31 528 VAL A CA 1
ATOM 3987 C C . VAL A 1 528 ? 10.715 13.428 0.790 1.00 52.31 528 VAL A C 1
ATOM 3989 O O . VAL A 1 528 ? 10.092 13.265 1.832 1.00 52.31 528 VAL A O 1
ATOM 3992 N N . TRP A 1 529 ? 10.835 12.460 -0.123 1.00 58.12 529 TRP A N 1
ATOM 3993 C CA . TRP A 1 529 ? 10.230 11.137 0.034 1.00 58.12 529 TRP A CA 1
ATOM 3994 C C . TRP A 1 529 ? 11.115 10.169 0.816 1.00 58.12 529 TRP A C 1
ATOM 3996 O O . TRP A 1 529 ? 10.598 9.321 1.532 1.00 58.12 529 TRP A O 1
ATOM 4006 N N . LEU A 1 530 ? 12.439 10.267 0.666 1.00 53.53 530 LEU A N 1
ATOM 4007 C CA . LEU A 1 530 ? 13.395 9.361 1.317 1.00 53.53 530 LEU A CA 1
ATOM 4008 C C . LEU A 1 530 ? 14.110 9.996 2.513 1.00 53.53 530 LEU A C 1
ATOM 4010 O O . LEU A 1 530 ? 14.978 9.361 3.104 1.00 53.53 530 LEU A O 1
ATOM 4014 N N . GLY A 1 531 ? 13.775 11.242 2.856 1.00 64.56 531 GLY A N 1
ATOM 4015 C CA . GLY A 1 531 ? 14.318 11.926 4.027 1.00 64.56 531 GLY A CA 1
ATOM 4016 C C . GLY A 1 531 ? 15.832 12.132 3.972 1.00 64.56 531 GLY A C 1
ATOM 4017 O O . GLY A 1 531 ? 16.481 12.148 5.013 1.00 64.56 531 GLY A O 1
ATOM 4018 N N . ARG A 1 532 ? 16.411 12.268 2.772 1.00 76.81 532 ARG A N 1
ATOM 4019 C CA . ARG A 1 532 ? 17.867 12.342 2.581 1.00 76.81 532 ARG A CA 1
ATOM 4020 C C . ARG A 1 532 ? 18.285 13.532 1.736 1.00 76.81 532 ARG A C 1
ATOM 4022 O O . ARG A 1 532 ? 17.576 13.961 0.822 1.00 76.81 532 ARG A O 1
ATOM 4029 N N . ARG A 1 533 ? 19.491 14.030 2.003 1.00 86.62 533 ARG A N 1
ATOM 4030 C CA . ARG A 1 533 ? 20.136 15.047 1.170 1.00 86.62 533 ARG A CA 1
ATOM 4031 C C . ARG A 1 533 ? 20.641 14.409 -0.119 1.00 86.62 533 ARG A C 1
ATOM 4033 O O . ARG A 1 533 ? 21.175 13.302 -0.110 1.00 86.62 533 ARG A O 1
ATOM 4040 N N . VAL A 1 534 ? 20.472 15.126 -1.220 1.00 89.12 534 VAL A N 1
ATOM 4041 C CA . VAL A 1 534 ? 20.941 14.714 -2.542 1.00 89.12 534 VAL A CA 1
ATOM 4042 C C . VAL A 1 534 ? 21.747 15.840 -3.165 1.00 89.12 534 VAL A C 1
ATOM 4044 O O . VAL A 1 534 ? 21.335 17.000 -3.146 1.00 89.12 534 VAL A O 1
ATOM 4047 N N . LEU A 1 535 ? 22.910 15.505 -3.707 1.00 92.12 535 LEU A N 1
ATOM 4048 C CA . LEU A 1 535 ? 23.693 16.425 -4.511 1.00 92.12 535 LEU A CA 1
ATOM 4049 C C . LEU A 1 535 ? 23.041 16.476 -5.893 1.00 92.12 535 LEU A C 1
ATOM 4051 O O . LEU A 1 535 ? 22.847 15.448 -6.540 1.00 92.12 535 LEU A O 1
ATOM 4055 N N . LEU A 1 536 ? 22.666 17.676 -6.315 1.00 91.44 536 LEU A N 1
ATOM 4056 C CA . LEU A 1 536 ? 22.025 17.933 -7.592 1.00 91.44 536 LEU A CA 1
ATOM 4057 C C . LEU A 1 536 ? 23.072 18.370 -8.596 1.00 91.44 536 LEU A C 1
ATOM 4059 O O . LEU A 1 536 ? 23.653 19.448 -8.472 1.00 91.44 536 LEU A O 1
ATOM 4063 N N . VAL A 1 537 ? 23.273 17.545 -9.615 1.00 90.44 537 VAL A N 1
ATOM 4064 C CA . VAL A 1 537 ? 24.270 17.801 -10.645 1.00 90.44 537 VAL A CA 1
ATOM 4065 C C . VAL A 1 537 ? 23.581 17.987 -11.987 1.00 90.44 537 VAL A C 1
ATOM 4067 O O . VAL A 1 537 ? 22.859 17.107 -12.449 1.00 90.44 537 VAL A O 1
ATOM 4070 N N . ALA A 1 538 ? 23.790 19.149 -12.602 1.00 88.94 538 ALA A N 1
ATOM 4071 C CA . ALA A 1 538 ? 23.178 19.474 -13.883 1.00 88.94 538 ALA A CA 1
ATOM 4072 C C . ALA A 1 538 ? 23.694 18.568 -15.001 1.00 88.94 538 ALA A C 1
ATOM 4074 O O . ALA A 1 538 ? 24.890 18.266 -15.086 1.00 88.94 538 ALA A O 1
ATOM 4075 N N . ASP A 1 539 ? 22.785 18.160 -15.880 1.00 86.75 539 ASP A N 1
ATOM 4076 C CA . ASP A 1 539 ? 23.145 17.413 -17.072 1.00 86.75 539 ASP A CA 1
ATOM 4077 C C . ASP A 1 539 ? 23.984 18.271 -18.033 1.00 86.75 539 ASP A C 1
ATOM 4079 O O . ASP A 1 539 ? 23.607 19.367 -18.447 1.00 86.75 539 ASP A O 1
ATOM 4083 N N . SER A 1 540 ? 25.140 17.738 -18.418 1.00 86.00 540 SER A N 1
ATOM 4084 C CA . SER A 1 540 ? 25.939 18.200 -19.550 1.00 86.00 540 SER A CA 1
ATOM 4085 C C . SER A 1 540 ? 26.602 16.987 -20.209 1.00 86.00 540 SER A C 1
ATOM 4087 O O . SER A 1 540 ? 26.798 15.980 -19.531 1.00 86.00 540 SER A O 1
ATOM 4089 N N . PRO A 1 541 ? 27.019 17.043 -21.488 1.00 80.62 541 PRO A N 1
ATOM 4090 C CA . PRO A 1 541 ? 27.693 15.915 -22.143 1.00 80.62 541 PRO A CA 1
ATOM 4091 C C . PRO A 1 541 ? 28.907 15.399 -21.357 1.00 80.62 541 PRO A C 1
ATOM 4093 O O . PRO A 1 541 ? 29.090 14.193 -21.202 1.00 80.62 541 PRO A O 1
ATOM 4096 N N . LYS A 1 542 ? 29.689 16.324 -20.782 1.00 80.94 542 LYS A N 1
ATOM 4097 C CA . LYS A 1 542 ? 30.834 16.003 -19.924 1.00 80.94 542 LYS A CA 1
ATOM 4098 C C . LYS A 1 542 ? 30.387 15.334 -18.622 1.00 80.94 542 LYS A C 1
ATOM 4100 O O . LYS A 1 542 ? 30.966 14.331 -18.222 1.00 80.94 542 LYS A O 1
ATOM 4105 N N . MET A 1 543 ? 29.340 15.852 -17.980 1.00 85.56 543 MET A N 1
ATOM 4106 C CA . MET A 1 543 ? 28.837 15.285 -16.729 1.00 85.56 543 MET A CA 1
ATOM 4107 C C . MET A 1 543 ? 28.126 13.945 -16.928 1.00 85.56 543 MET A C 1
ATOM 4109 O O . MET A 1 543 ? 28.262 13.063 -16.095 1.00 85.56 543 MET A O 1
ATOM 4113 N N . ARG A 1 544 ? 27.444 13.731 -18.056 1.00 83.44 544 ARG A N 1
ATOM 4114 C CA . ARG A 1 544 ? 26.891 12.427 -18.442 1.00 83.44 544 ARG A CA 1
ATOM 4115 C C . ARG A 1 544 ? 27.979 11.365 -18.528 1.00 83.44 544 ARG A C 1
ATOM 4117 O O . ARG A 1 544 ? 27.800 10.284 -17.980 1.00 83.44 544 ARG A O 1
ATOM 4124 N N . GLN A 1 545 ? 29.115 11.688 -19.149 1.00 82.31 545 GLN A N 1
ATOM 4125 C CA . GLN A 1 545 ? 30.270 10.790 -19.201 1.00 82.31 545 GLN A CA 1
ATOM 4126 C C . GLN A 1 545 ? 30.798 10.470 -17.794 1.00 82.31 545 GLN A C 1
ATOM 4128 O O . GLN A 1 545 ? 31.048 9.305 -17.488 1.00 82.31 545 GLN A O 1
ATOM 4133 N N . VAL A 1 546 ? 30.901 11.484 -16.924 1.00 84.25 546 VAL A N 1
ATOM 4134 C CA . VAL A 1 546 ? 31.285 11.307 -15.514 1.00 84.25 546 VAL A CA 1
ATOM 4135 C C . VAL A 1 546 ? 30.293 10.404 -14.789 1.00 84.25 546 VAL A C 1
ATOM 4137 O O . VAL A 1 546 ? 30.712 9.399 -14.237 1.00 84.25 546 VAL A O 1
ATOM 4140 N N . MET A 1 547 ? 28.991 10.686 -14.846 1.00 87.56 547 MET A N 1
ATOM 4141 C CA . MET A 1 547 ? 27.945 9.911 -14.167 1.00 87.56 547 MET A CA 1
ATOM 4142 C C . MET A 1 547 ? 27.870 8.470 -14.665 1.00 87.56 547 MET A C 1
ATOM 4144 O O . MET A 1 547 ? 27.704 7.555 -13.863 1.00 87.56 547 MET A O 1
ATOM 4148 N N . GLN A 1 548 ? 28.030 8.242 -15.970 1.00 79.44 548 GLN A N 1
ATOM 4149 C CA . GLN A 1 548 ? 28.077 6.899 -16.551 1.00 79.44 548 GLN A CA 1
ATOM 4150 C C . GLN A 1 548 ? 29.282 6.115 -16.038 1.00 79.44 548 GLN A C 1
ATOM 4152 O O . GLN A 1 548 ? 29.132 4.970 -15.620 1.00 79.44 548 GLN A O 1
ATOM 4157 N N . ALA A 1 549 ? 30.466 6.724 -16.036 1.00 81.38 549 ALA A N 1
ATOM 4158 C CA . ALA A 1 549 ? 31.664 6.081 -15.520 1.00 81.38 549 ALA A CA 1
ATOM 4159 C C . ALA A 1 549 ? 31.595 5.862 -13.998 1.00 81.38 549 ALA A C 1
ATOM 4161 O O . ALA A 1 549 ? 31.981 4.799 -13.519 1.00 81.38 549 ALA A O 1
ATOM 4162 N N . TRP A 1 550 ? 31.017 6.806 -13.251 1.00 84.38 550 TRP A N 1
ATOM 4163 C CA . TRP A 1 550 ? 30.773 6.696 -11.811 1.00 84.38 550 TRP A CA 1
ATOM 4164 C C . TRP A 1 550 ? 29.796 5.568 -11.478 1.00 84.38 550 TRP A C 1
ATOM 4166 O O . TRP A 1 550 ? 30.021 4.809 -10.546 1.00 84.38 550 TRP A O 1
ATOM 4176 N N . THR A 1 551 ? 28.742 5.414 -12.283 1.00 76.12 551 THR A N 1
ATOM 4177 C CA . THR A 1 551 ? 27.742 4.346 -12.127 1.00 76.12 551 THR A CA 1
ATOM 4178 C C . THR A 1 551 ? 28.313 2.976 -12.502 1.00 76.12 551 THR A C 1
ATOM 4180 O O . THR A 1 551 ? 28.001 1.986 -11.849 1.00 76.12 551 THR A O 1
ATOM 4183 N N . ARG A 1 552 ? 29.172 2.904 -13.532 1.00 76.75 552 ARG A N 1
ATOM 4184 C CA . ARG A 1 552 ? 29.898 1.674 -13.913 1.00 76.75 552 ARG A CA 1
ATOM 4185 C C . ARG A 1 552 ? 30.974 1.288 -12.906 1.00 76.75 552 ARG A C 1
ATOM 4187 O O . ARG A 1 552 ? 31.370 0.127 -12.846 1.00 76.75 552 ARG A O 1
ATOM 4194 N N . THR A 1 553 ? 31.463 2.256 -12.137 1.00 73.12 553 THR A N 1
ATOM 4195 C CA . THR A 1 553 ? 32.454 2.015 -11.099 1.00 73.12 553 THR A CA 1
ATOM 4196 C C . THR A 1 553 ? 31.750 1.463 -9.862 1.00 73.12 553 THR A C 1
ATOM 4198 O O . THR A 1 553 ? 31.357 2.201 -8.964 1.00 73.12 553 THR A O 1
ATOM 4201 N N . GLU A 1 554 ? 31.572 0.140 -9.825 1.00 60.44 554 GLU A N 1
ATOM 4202 C CA . GLU A 1 554 ? 30.940 -0.609 -8.729 1.00 60.44 554 GLU A CA 1
ATOM 4203 C C . GLU A 1 554 ? 31.833 -0.654 -7.467 1.00 60.44 554 GLU A C 1
ATOM 4205 O O . GLU A 1 554 ? 32.253 -1.713 -7.001 1.00 60.44 554 GLU A O 1
ATOM 4210 N N . ASN A 1 555 ? 32.161 0.511 -6.897 1.00 79.62 555 ASN A N 1
ATOM 4211 C CA . ASN A 1 555 ? 33.045 0.628 -5.743 1.00 79.62 555 ASN A CA 1
ATOM 4212 C C . ASN A 1 555 ? 32.361 1.336 -4.561 1.00 79.62 555 ASN A C 1
ATOM 4214 O O . ASN A 1 555 ? 31.954 2.491 -4.645 1.00 79.62 555 ASN A O 1
ATOM 4218 N N . ARG A 1 556 ? 32.292 0.647 -3.413 1.00 81.50 556 ARG A N 1
ATOM 4219 C CA . ARG A 1 556 ? 31.649 1.124 -2.169 1.00 81.50 556 ARG A CA 1
ATOM 4220 C C . ARG A 1 556 ? 32.336 2.335 -1.523 1.00 81.50 556 ARG A C 1
ATOM 4222 O O . ARG A 1 556 ? 31.806 2.886 -0.557 1.00 81.50 556 ARG A O 1
ATOM 4229 N N . ASN A 1 557 ? 33.521 2.701 -2.003 1.00 90.56 557 ASN A N 1
ATOM 4230 C CA . ASN A 1 557 ? 34.279 3.867 -1.570 1.00 90.56 557 ASN A CA 1
ATOM 4231 C C . ASN A 1 557 ? 34.011 5.109 -2.443 1.00 90.56 557 ASN A C 1
ATOM 4233 O O . ASN A 1 557 ? 34.708 6.103 -2.274 1.00 90.56 557 ASN A O 1
ATOM 4237 N N . LEU A 1 558 ? 33.017 5.084 -3.338 1.00 89.12 558 LEU A N 1
ATOM 4238 C CA . LEU A 1 558 ? 32.529 6.246 -4.092 1.00 89.12 558 LEU A CA 1
ATOM 4239 C C . LEU A 1 558 ? 31.070 6.555 -3.727 1.00 89.12 558 LEU A C 1
ATOM 4241 O O . LEU A 1 558 ? 30.303 5.644 -3.417 1.00 89.12 558 LEU A O 1
ATOM 4245 N N . SER A 1 559 ? 30.671 7.828 -3.788 1.00 88.75 559 SER A N 1
ATOM 4246 C CA . SER A 1 559 ? 29.264 8.231 -3.633 1.00 88.75 559 SER A CA 1
ATOM 4247 C C . SER A 1 559 ? 28.389 7.655 -4.750 1.00 88.75 559 SER A C 1
ATOM 4249 O O . SER A 1 559 ? 28.766 7.733 -5.921 1.00 88.75 559 SER A O 1
ATOM 4251 N N . ALA A 1 560 ? 27.207 7.132 -4.421 1.00 84.69 560 ALA A N 1
ATOM 4252 C CA . ALA A 1 560 ? 26.332 6.516 -5.416 1.00 84.69 560 ALA A CA 1
ATOM 4253 C C . ALA A 1 560 ? 25.553 7.545 -6.253 1.00 84.69 560 ALA A C 1
ATOM 4255 O O . ALA A 1 560 ? 25.009 8.515 -5.725 1.00 84.69 560 ALA A O 1
ATOM 4256 N N . VAL A 1 561 ? 25.406 7.295 -7.557 1.00 86.00 561 VAL A N 1
ATOM 4257 C CA . VAL A 1 561 ? 24.407 7.991 -8.383 1.00 86.00 561 VAL A CA 1
ATOM 4258 C C . VAL A 1 561 ? 23.045 7.370 -8.079 1.00 86.00 561 VAL A C 1
ATOM 4260 O O . VAL A 1 561 ? 22.815 6.192 -8.329 1.00 86.00 561 VAL A O 1
ATOM 4263 N N . LEU A 1 562 ? 22.143 8.152 -7.491 1.00 83.06 562 LEU A N 1
ATOM 4264 C CA . LEU A 1 562 ? 20.868 7.670 -6.962 1.00 83.06 562 LEU A CA 1
ATOM 4265 C C . LEU A 1 562 ? 19.784 7.595 -8.033 1.00 83.06 562 LEU A C 1
ATOM 4267 O O . LEU A 1 562 ? 18.968 6.676 -8.019 1.00 83.06 562 LEU A O 1
ATOM 4271 N N . ARG A 1 563 ? 19.728 8.604 -8.908 1.00 80.62 563 ARG A N 1
ATOM 4272 C CA . ARG A 1 563 ? 18.808 8.659 -10.049 1.00 80.62 563 ARG A CA 1
ATOM 4273 C C . ARG A 1 563 ? 19.182 9.776 -11.014 1.00 80.62 563 ARG A C 1
ATOM 4275 O O . ARG A 1 563 ? 19.877 10.720 -10.650 1.00 80.62 563 ARG A O 1
ATOM 4282 N N . TYR A 1 564 ? 18.617 9.700 -12.210 1.00 81.00 564 TYR A N 1
ATOM 4283 C CA . TYR A 1 564 ? 18.475 10.832 -13.114 1.00 81.00 564 TYR A CA 1
ATOM 4284 C C . TYR A 1 564 ? 17.012 11.283 -13.109 1.00 81.00 564 TYR A C 1
ATOM 4286 O O . TYR A 1 564 ? 16.094 10.457 -13.115 1.00 81.00 564 TYR A O 1
ATOM 4294 N N . ASP A 1 565 ? 16.794 12.587 -13.022 1.00 71.19 565 ASP A N 1
ATOM 4295 C CA . ASP A 1 565 ? 15.481 13.199 -13.146 1.00 71.19 565 ASP A CA 1
ATOM 4296 C C . ASP A 1 565 ? 15.353 13.818 -14.538 1.00 71.19 565 ASP A C 1
ATOM 4298 O O . ASP A 1 565 ? 15.983 14.831 -14.843 1.00 71.19 565 ASP A O 1
ATOM 4302 N N . VAL A 1 566 ? 14.547 13.168 -15.377 1.00 57.53 566 VAL A N 1
ATOM 4303 C CA . VAL A 1 566 ? 14.344 13.536 -16.781 1.00 57.53 566 VAL A CA 1
ATOM 4304 C C . VAL A 1 566 ? 13.618 14.877 -16.901 1.00 57.53 566 VAL A C 1
ATOM 4306 O O . VAL A 1 566 ? 13.892 15.634 -17.826 1.00 57.53 566 VAL A O 1
ATOM 4309 N N . GLU A 1 567 ? 12.731 15.203 -15.955 1.00 57.19 567 GLU A N 1
ATOM 4310 C CA . GLU A 1 567 ? 11.951 16.446 -15.996 1.00 57.19 567 GLU A CA 1
ATOM 4311 C C . GLU A 1 567 ? 12.819 17.664 -15.686 1.00 57.19 567 GLU A C 1
ATOM 4313 O O . GLU A 1 567 ? 12.659 18.723 -16.292 1.00 57.19 567 GLU A O 1
ATOM 4318 N N . THR A 1 568 ? 13.756 17.515 -14.748 1.00 69.62 568 THR A N 1
ATOM 4319 C CA . THR A 1 568 ? 14.633 18.611 -14.322 1.00 69.62 568 THR A CA 1
ATOM 4320 C C . THR A 1 568 ? 16.014 18.585 -14.977 1.00 69.62 568 THR A C 1
ATOM 4322 O O . THR A 1 568 ? 16.773 19.535 -14.792 1.00 69.62 568 THR A O 1
ATOM 4325 N N . ALA A 1 569 ? 16.330 17.544 -15.758 1.00 80.88 569 ALA A N 1
ATOM 4326 C CA . ALA A 1 569 ? 17.644 17.287 -16.354 1.00 80.88 569 ALA A CA 1
ATOM 4327 C C . ALA A 1 569 ? 18.785 17.333 -15.316 1.00 80.88 569 ALA A C 1
ATOM 4329 O O . ALA A 1 569 ? 19.839 17.936 -15.534 1.00 80.88 569 ALA A O 1
ATOM 4330 N N . MET A 1 570 ? 18.560 16.704 -14.157 1.00 84.50 570 MET A N 1
ATOM 4331 C CA . MET A 1 570 ? 19.513 16.666 -13.044 1.00 84.50 570 MET A CA 1
ATOM 4332 C C . MET A 1 570 ? 19.824 15.226 -12.635 1.00 84.50 570 MET A C 1
ATOM 4334 O O . MET A 1 570 ? 18.931 14.395 -12.474 1.00 84.50 570 MET A O 1
ATOM 4338 N N . PHE A 1 571 ? 21.093 14.947 -12.360 1.00 86.44 571 PHE A N 1
ATOM 4339 C CA . PHE A 1 571 ? 21.518 13.763 -11.623 1.00 86.44 571 PHE A CA 1
ATOM 4340 C C . PHE A 1 571 ? 21.402 14.017 -10.126 1.00 86.44 571 PHE A C 1
ATOM 4342 O O . PHE A 1 571 ? 21.754 15.091 -9.637 1.00 86.44 571 PHE A O 1
ATOM 4349 N N . TRP A 1 572 ? 20.899 13.027 -9.398 1.00 89.44 572 TRP A N 1
ATOM 4350 C CA . TRP A 1 572 ? 20.867 13.033 -7.943 1.00 89.44 572 TRP A CA 1
ATOM 4351 C C . TRP A 1 572 ? 21.947 12.077 -7.478 1.00 89.44 572 TRP A C 1
ATOM 4353 O O . TRP A 1 572 ? 21.891 10.883 -7.771 1.00 89.44 572 TRP A O 1
ATOM 4363 N N . VAL A 1 573 ? 22.925 12.602 -6.760 1.00 89.94 573 VAL A N 1
ATOM 4364 C CA . VAL A 1 573 ? 24.045 11.837 -6.219 1.00 89.94 573 VAL A CA 1
ATOM 4365 C C . VAL A 1 573 ? 23.910 11.798 -4.703 1.00 89.94 573 VAL A C 1
ATOM 4367 O O . VAL A 1 573 ? 23.411 12.736 -4.077 1.00 89.94 573 VAL A O 1
ATOM 4370 N N . GLU A 1 574 ? 24.281 10.671 -4.112 1.00 89.62 574 GLU A N 1
ATOM 4371 C CA . GLU A 1 574 ? 24.289 10.475 -2.671 1.00 89.62 574 GLU A CA 1
ATOM 4372 C C . GLU A 1 574 ? 25.167 11.535 -2.009 1.00 89.62 574 GLU A C 1
ATOM 4374 O O . GLU A 1 574 ? 26.297 11.773 -2.433 1.00 89.62 574 GLU A O 1
ATOM 4379 N N . VAL A 1 575 ? 24.647 12.144 -0.945 1.00 88.69 575 VAL A N 1
ATOM 4380 C CA . VAL A 1 575 ? 25.453 12.880 0.030 1.00 88.69 575 VAL A CA 1
ATOM 4381 C C . VAL A 1 575 ? 25.653 11.925 1.206 1.00 88.69 575 VAL A C 1
ATOM 4383 O O . VAL A 1 575 ? 24.694 11.712 1.950 1.00 88.69 575 VAL A O 1
ATOM 4386 N N . PRO A 1 576 ? 26.831 11.289 1.356 1.00 84.69 576 PRO A N 1
ATOM 4387 C CA . PRO A 1 576 ? 27.052 10.309 2.411 1.00 84.69 576 PRO A CA 1
ATOM 4388 C C . PRO A 1 576 ? 26.857 10.933 3.793 1.00 84.69 576 PRO A C 1
ATOM 4390 O O . PRO A 1 576 ? 27.290 12.056 4.051 1.00 84.69 576 PRO A O 1
ATOM 4393 N N . GLU A 1 577 ? 26.229 10.187 4.697 1.00 79.62 577 GLU A N 1
ATOM 4394 C CA . GLU A 1 577 ? 26.118 10.583 6.098 1.00 79.62 577 GLU A CA 1
ATOM 4395 C C . GLU A 1 577 ? 27.453 10.342 6.810 1.00 79.62 577 GLU A C 1
ATOM 4397 O O . GLU A 1 577 ? 28.003 9.239 6.771 1.00 79.62 577 GLU A O 1
ATOM 4402 N N . GLY A 1 578 ? 27.989 11.384 7.442 1.00 81.00 578 GLY A N 1
ATOM 4403 C CA . GLY A 1 578 ? 29.275 11.339 8.128 1.00 81.00 578 GLY A CA 1
ATOM 4404 C C . GLY A 1 578 ? 29.935 12.711 8.200 1.00 81.00 578 GLY A C 1
ATOM 4405 O O . GLY A 1 578 ? 29.382 13.707 7.737 1.00 81.00 578 GLY A O 1
ATOM 4406 N N . LYS A 1 579 ? 31.125 12.747 8.799 1.00 84.19 579 LYS A N 1
ATOM 4407 C CA . LYS A 1 579 ? 31.999 13.926 8.803 1.00 84.19 579 LYS A CA 1
ATOM 4408 C C . LYS A 1 579 ? 33.024 13.810 7.685 1.00 84.19 579 LYS A C 1
ATOM 4410 O O . LYS A 1 579 ? 33.476 12.696 7.389 1.00 84.19 579 LYS A O 1
ATOM 4415 N N . THR A 1 580 ? 33.405 14.933 7.087 1.00 87.75 580 THR A N 1
ATOM 4416 C CA . THR A 1 580 ? 34.531 14.946 6.144 1.00 87.75 580 THR A CA 1
ATOM 4417 C C . THR A 1 580 ? 35.828 14.599 6.874 1.00 87.75 580 THR A C 1
ATOM 4419 O O . THR A 1 580 ? 35.935 14.750 8.094 1.00 87.75 580 THR A O 1
ATOM 4422 N N . LEU A 1 581 ? 36.845 14.132 6.155 1.00 86.19 581 LEU A N 1
ATOM 4423 C CA . LEU A 1 581 ? 38.139 13.810 6.749 1.00 86.19 581 LEU A CA 1
ATOM 4424 C C . LEU A 1 581 ? 38.733 15.039 7.454 1.00 86.19 581 LEU A C 1
ATOM 4426 O O . LEU A 1 581 ? 39.205 14.906 8.587 1.00 86.19 581 LEU A O 1
ATOM 4430 N N . SER A 1 582 ? 38.583 16.228 6.857 1.00 84.81 582 SER A N 1
ATOM 4431 C CA . SER A 1 582 ? 38.991 17.509 7.453 1.00 84.81 582 SER A CA 1
ATOM 4432 C C . SER A 1 582 ? 38.313 17.793 8.801 1.00 84.81 582 SER A C 1
ATOM 4434 O O . SER A 1 582 ? 38.951 18.286 9.730 1.00 84.81 582 SER A O 1
ATOM 4436 N N . GLU A 1 583 ? 37.044 17.410 8.967 1.00 84.94 583 GLU A N 1
ATOM 4437 C CA . GLU A 1 583 ? 36.289 17.569 10.218 1.00 84.94 583 GLU A CA 1
ATOM 4438 C C . GLU A 1 583 ? 36.637 16.518 11.285 1.00 84.94 583 GLU A C 1
ATOM 4440 O O . GLU A 1 583 ? 36.341 16.707 12.470 1.00 84.94 583 GLU A O 1
ATOM 4445 N N . THR A 1 584 ? 37.225 15.385 10.892 1.00 78.19 584 THR A N 1
ATOM 4446 C CA . THR A 1 584 ? 37.570 14.299 11.827 1.00 78.19 584 THR A CA 1
ATOM 4447 C C . THR A 1 584 ? 38.939 14.459 12.485 1.00 78.19 584 THR A C 1
ATOM 4449 O O . THR A 1 584 ? 39.175 13.812 13.507 1.00 78.19 584 THR A O 1
ATOM 4452 N N . ALA A 1 585 ? 39.832 15.287 11.923 1.00 65.75 585 ALA A N 1
ATOM 4453 C CA . ALA A 1 585 ? 41.235 15.428 12.339 1.00 65.75 585 ALA A CA 1
ATOM 4454 C C . ALA A 1 585 ? 42.009 14.088 12.415 1.00 65.75 585 ALA A C 1
ATOM 4456 O O . ALA A 1 585 ? 42.964 13.950 13.182 1.00 65.75 585 ALA A O 1
ATOM 4457 N N . ARG A 1 586 ? 41.582 13.074 11.647 1.00 70.69 586 ARG A N 1
ATOM 4458 C CA . ARG A 1 586 ? 42.201 11.741 11.574 1.00 70.69 586 ARG A CA 1
ATOM 4459 C C . ARG A 1 586 ? 42.898 11.553 10.230 1.00 70.69 586 ARG A C 1
ATOM 4461 O O . ARG A 1 586 ? 42.422 12.035 9.211 1.00 70.69 586 ARG A O 1
ATOM 4468 N N . SER A 1 587 ? 43.999 10.803 10.234 1.00 78.50 587 SER A N 1
ATOM 4469 C CA . SER A 1 587 ? 44.670 10.361 9.004 1.00 78.50 587 SER A CA 1
ATOM 4470 C C . SER A 1 587 ? 44.077 9.049 8.489 1.00 78.50 587 SER A C 1
ATOM 4472 O O . SER A 1 587 ? 43.580 8.235 9.271 1.00 78.50 587 SER A O 1
ATOM 4474 N N . LEU A 1 588 ? 44.159 8.826 7.175 1.00 84.19 588 LEU A N 1
ATOM 4475 C CA . LEU A 1 588 ? 43.734 7.572 6.552 1.00 84.19 588 LEU A CA 1
ATOM 4476 C C . LEU A 1 588 ? 44.687 6.432 6.926 1.00 84.19 588 LEU A C 1
ATOM 4478 O O . LEU A 1 588 ? 45.905 6.551 6.812 1.00 84.19 588 LEU A O 1
ATOM 4482 N N . THR A 1 589 ? 44.138 5.280 7.300 1.00 86.50 589 THR A N 1
ATOM 4483 C CA . THR A 1 589 ? 44.941 4.061 7.461 1.00 86.50 589 THR A CA 1
ATOM 4484 C C . THR A 1 589 ? 45.436 3.548 6.107 1.00 86.50 589 THR A C 1
ATOM 4486 O O . THR A 1 589 ? 44.824 3.792 5.064 1.00 86.50 589 THR A O 1
ATOM 4489 N N . LYS A 1 590 ? 46.504 2.739 6.111 1.00 83.88 590 LYS A N 1
ATOM 4490 C CA . LYS A 1 590 ? 47.025 2.094 4.892 1.00 83.88 590 LYS A CA 1
ATOM 4491 C C . LYS A 1 590 ? 45.939 1.322 4.125 1.00 83.88 590 LYS A C 1
ATOM 4493 O O . LYS A 1 590 ? 45.842 1.445 2.909 1.00 83.88 590 LYS A O 1
ATOM 4498 N N . ARG A 1 591 ? 45.078 0.592 4.845 1.00 85.75 591 ARG A N 1
ATOM 4499 C CA . ARG A 1 591 ? 43.960 -0.172 4.266 1.00 85.75 591 ARG A CA 1
ATOM 4500 C C . ARG A 1 591 ? 42.921 0.735 3.599 1.00 85.75 591 ARG A C 1
ATOM 4502 O O . ARG A 1 591 ? 42.427 0.410 2.526 1.00 85.75 591 ARG A O 1
ATOM 4509 N N . GLN A 1 592 ? 42.594 1.866 4.221 1.00 89.19 592 GLN A N 1
ATOM 4510 C CA . GLN A 1 592 ? 41.663 2.855 3.667 1.00 89.19 592 GLN A CA 1
ATOM 4511 C C . GLN A 1 592 ? 42.253 3.538 2.421 1.00 89.19 592 GLN A C 1
ATOM 4513 O O . GLN A 1 592 ? 41.547 3.732 1.434 1.00 89.19 592 GLN A O 1
ATOM 4518 N N . GLY A 1 593 ? 43.561 3.817 2.424 1.00 89.56 593 GLY A N 1
ATOM 4519 C CA . GLY A 1 593 ? 44.286 4.302 1.248 1.00 89.56 593 GLY A CA 1
ATOM 4520 C C . GLY A 1 593 ? 44.263 3.311 0.080 1.00 89.56 593 GLY A C 1
ATOM 4521 O O . GLY A 1 593 ? 43.987 3.700 -1.051 1.00 89.56 593 GLY A O 1
ATOM 4522 N N . GLU A 1 594 ? 44.476 2.019 0.342 1.00 88.62 594 GLU A N 1
ATOM 4523 C CA . GLU A 1 594 ? 44.391 0.962 -0.680 1.00 88.62 594 GLU A CA 1
ATOM 4524 C C . GLU A 1 594 ? 42.974 0.836 -1.272 1.00 88.62 594 GLU A C 1
ATOM 4526 O O . GLU A 1 594 ? 42.823 0.688 -2.485 1.00 88.62 594 GLU A O 1
ATOM 4531 N N . GLN A 1 595 ? 41.930 0.967 -0.446 1.00 89.56 595 GLN A N 1
ATOM 4532 C CA . GLN A 1 595 ? 40.531 0.960 -0.897 1.00 89.56 595 GLN A CA 1
ATOM 4533 C C . GLN A 1 595 ? 40.209 2.133 -1.832 1.00 89.56 595 GLN A C 1
ATOM 4535 O O . GLN A 1 595 ? 39.596 1.943 -2.883 1.00 89.56 595 GLN A O 1
ATOM 4540 N N . LEU A 1 596 ? 40.657 3.341 -1.482 1.00 91.44 596 LEU A N 1
ATOM 4541 C CA . LEU A 1 596 ? 40.478 4.530 -2.319 1.00 91.44 596 LEU A CA 1
ATOM 4542 C C . LEU A 1 596 ? 41.304 4.451 -3.605 1.00 91.44 596 LEU A C 1
ATOM 4544 O O . LEU A 1 596 ? 40.828 4.859 -4.661 1.00 91.44 596 LEU A O 1
ATOM 4548 N N . ALA A 1 597 ? 42.509 3.879 -3.549 1.00 90.81 597 ALA A N 1
ATOM 4549 C CA . ALA A 1 597 ? 43.332 3.660 -4.735 1.00 90.81 597 ALA A CA 1
ATOM 4550 C C . ALA A 1 597 ? 42.649 2.701 -5.723 1.00 90.81 597 ALA A C 1
ATOM 4552 O O . ALA A 1 597 ? 42.675 2.949 -6.928 1.00 90.81 597 ALA A O 1
ATOM 4553 N N . ALA A 1 598 ? 41.994 1.648 -5.223 1.00 88.81 598 ALA A N 1
ATOM 4554 C CA . ALA A 1 598 ? 41.197 0.740 -6.046 1.00 88.81 598 ALA A CA 1
ATOM 4555 C C . ALA A 1 598 ? 39.968 1.439 -6.659 1.00 88.81 598 ALA A C 1
ATOM 4557 O O . ALA A 1 598 ? 39.648 1.212 -7.828 1.00 88.81 598 ALA A O 1
ATOM 4558 N N . ALA A 1 599 ? 39.308 2.324 -5.904 1.00 89.00 599 ALA A N 1
ATOM 4559 C CA . ALA A 1 599 ? 38.181 3.121 -6.394 1.00 89.00 599 ALA A CA 1
ATOM 4560 C C . ALA A 1 599 ? 38.591 4.085 -7.516 1.00 89.00 599 ALA A C 1
ATOM 4562 O O . ALA A 1 599 ? 37.963 4.105 -8.573 1.00 89.00 599 ALA A O 1
ATOM 4563 N N . LEU A 1 600 ? 39.688 4.821 -7.321 1.00 90.62 600 LEU A N 1
ATOM 4564 C CA . LEU A 1 600 ? 40.250 5.713 -8.336 1.00 90.62 600 LEU A CA 1
ATOM 4565 C C . LEU A 1 600 ? 40.735 4.940 -9.564 1.00 90.62 600 LEU A C 1
ATOM 4567 O O . LEU A 1 600 ? 40.460 5.355 -10.683 1.00 90.62 600 LEU A O 1
ATOM 4571 N N . GLY A 1 601 ? 41.394 3.793 -9.370 1.00 89.00 601 GLY A N 1
ATOM 4572 C CA . GLY A 1 601 ? 41.807 2.924 -10.473 1.00 89.00 601 GLY A CA 1
ATOM 4573 C C . GLY A 1 601 ? 40.624 2.491 -11.338 1.00 89.00 601 GLY A C 1
ATOM 4574 O O . GLY A 1 601 ? 40.691 2.592 -12.559 1.00 89.00 601 GLY A O 1
ATOM 4575 N N . SER A 1 602 ? 39.510 2.126 -10.705 1.00 87.31 602 SER A N 1
ATOM 4576 C CA . SER A 1 602 ? 38.283 1.739 -11.408 1.00 87.31 602 SER A CA 1
ATOM 4577 C C . SER A 1 602 ? 37.647 2.918 -12.168 1.00 87.31 602 SER A C 1
ATOM 4579 O O . SER A 1 602 ? 37.167 2.741 -13.287 1.00 87.31 602 SER A O 1
ATOM 4581 N N . LEU A 1 603 ? 37.690 4.140 -11.618 1.00 87.44 603 LEU A N 1
ATOM 4582 C CA . LEU A 1 603 ? 37.270 5.352 -12.340 1.00 87.44 603 LEU A CA 1
ATOM 4583 C C . LEU A 1 603 ? 38.158 5.609 -13.568 1.00 87.44 603 LEU A C 1
ATOM 4585 O O . LEU A 1 603 ? 37.647 5.870 -14.660 1.00 87.44 603 LEU A O 1
ATOM 4589 N N . HIS A 1 604 ? 39.480 5.476 -13.407 1.00 89.62 604 HIS A N 1
ATOM 4590 C CA . HIS A 1 604 ? 40.459 5.683 -14.480 1.00 89.62 604 HIS A CA 1
ATOM 4591 C C . HIS A 1 604 ? 40.286 4.670 -15.616 1.00 89.62 604 HIS A C 1
ATOM 4593 O O . HIS A 1 604 ? 40.365 5.049 -16.783 1.00 89.62 604 HIS A O 1
ATOM 4599 N N . GLU A 1 605 ? 39.998 3.407 -15.296 1.00 86.25 605 GLU A N 1
ATOM 4600 C CA . GLU A 1 605 ? 39.679 2.357 -16.276 1.00 86.25 605 GLU A CA 1
ATOM 4601 C C . GLU A 1 605 ? 38.399 2.663 -17.066 1.00 86.25 605 GLU A C 1
ATOM 4603 O O . GLU A 1 605 ? 38.312 2.356 -18.254 1.00 86.25 605 GLU A O 1
ATOM 4608 N N . ASN A 1 606 ? 37.438 3.348 -16.442 1.00 83.69 606 ASN A N 1
ATOM 4609 C CA . ASN A 1 606 ? 36.232 3.851 -17.102 1.00 83.69 606 ASN A CA 1
ATOM 4610 C C . ASN A 1 606 ? 36.448 5.194 -17.829 1.00 83.69 606 ASN A C 1
ATOM 4612 O O . ASN A 1 606 ? 35.488 5.812 -18.297 1.00 83.69 606 ASN A O 1
ATOM 4616 N N . GLY A 1 607 ? 37.704 5.635 -17.968 1.00 82.62 607 GLY A N 1
ATOM 4617 C CA . GLY A 1 607 ? 38.091 6.786 -18.778 1.00 82.62 607 GLY A CA 1
ATOM 4618 C C . GLY A 1 607 ? 37.806 8.140 -18.133 1.00 82.62 607 GLY A C 1
ATOM 4619 O O . GLY A 1 607 ? 37.761 9.141 -18.852 1.00 82.62 607 GLY A O 1
ATOM 4620 N N . VAL A 1 608 ? 37.609 8.189 -16.810 1.00 87.31 608 VAL A N 1
ATOM 4621 C CA . VAL A 1 608 ? 37.378 9.439 -16.074 1.00 87.31 608 VAL A CA 1
ATOM 4622 C C . VAL A 1 608 ? 38.313 9.615 -14.887 1.00 87.31 608 VAL A C 1
ATOM 4624 O O . VAL A 1 608 ? 38.763 8.646 -14.289 1.00 87.31 608 VAL A O 1
ATOM 4627 N N . THR A 1 609 ? 38.602 10.865 -14.529 1.00 88.75 609 THR A N 1
ATOM 4628 C CA . THR A 1 609 ? 39.382 11.228 -13.337 1.00 88.75 609 THR A CA 1
ATOM 4629 C C . THR A 1 609 ? 38.501 11.909 -12.303 1.00 88.75 609 THR A C 1
ATOM 4631 O O . THR A 1 609 ? 37.542 12.607 -12.650 1.00 88.75 609 THR A O 1
ATOM 4634 N N . HIS A 1 610 ? 38.836 11.713 -11.028 1.00 87.69 610 HIS A N 1
ATOM 4635 C CA . HIS A 1 610 ? 38.125 12.335 -9.920 1.00 87.69 610 HIS A CA 1
ATOM 4636 C C . HIS A 1 610 ? 38.402 13.841 -9.868 1.00 87.69 610 HIS A C 1
ATOM 4638 O O . HIS A 1 610 ? 37.478 14.638 -9.767 1.00 87.69 610 HIS A O 1
ATOM 4644 N N . GLY A 1 611 ? 39.668 14.252 -9.985 1.00 82.00 611 GLY A N 1
ATOM 4645 C CA . GLY A 1 611 ? 40.063 15.657 -10.114 1.00 82.00 611 GLY A CA 1
ATOM 4646 C C . GLY A 1 611 ? 40.177 16.437 -8.798 1.00 82.00 611 GLY A C 1
ATOM 4647 O O . GLY A 1 611 ? 41.027 17.321 -8.725 1.00 82.00 611 GLY A O 1
ATOM 4648 N N . ALA A 1 612 ? 39.414 16.084 -7.755 1.00 81.25 612 ALA A N 1
ATOM 4649 C CA . ALA A 1 612 ? 39.545 16.641 -6.396 1.00 81.25 612 ALA A CA 1
ATOM 4650 C C . ALA A 1 612 ? 39.635 15.556 -5.315 1.00 81.25 612 ALA A C 1
ATOM 4652 O O . ALA A 1 612 ? 38.688 15.286 -4.583 1.00 81.25 612 ALA A O 1
ATOM 4653 N N . VAL A 1 613 ? 40.774 14.867 -5.245 1.00 88.31 613 VAL A N 1
ATOM 4654 C CA . VAL A 1 613 ? 41.047 13.918 -4.156 1.00 88.31 613 VAL A CA 1
ATOM 4655 C C . VAL A 1 613 ? 41.655 14.688 -2.981 1.00 88.31 613 VAL A C 1
ATOM 4657 O O . VAL A 1 613 ? 42.868 14.880 -2.927 1.00 88.31 613 VAL A O 1
ATOM 4660 N N . ASP A 1 614 ? 40.816 15.157 -2.059 1.00 88.12 614 ASP A N 1
ATOM 4661 C CA . ASP A 1 614 ? 41.220 15.913 -0.869 1.00 88.12 614 ASP A CA 1
ATOM 4662 C C . ASP A 1 614 ? 40.392 15.531 0.375 1.00 88.12 614 ASP A C 1
ATOM 4664 O O . ASP A 1 614 ? 39.488 14.697 0.328 1.00 88.12 614 ASP A O 1
ATOM 4668 N N . GLU A 1 615 ? 40.730 16.127 1.518 1.00 86.00 615 GLU A N 1
ATOM 4669 C CA . GLU A 1 615 ? 40.089 15.868 2.812 1.00 86.00 615 GLU A CA 1
ATOM 4670 C C . GLU A 1 615 ? 38.650 16.412 2.950 1.00 86.00 615 GLU A C 1
ATOM 4672 O O . GLU A 1 615 ? 37.937 16.003 3.868 1.00 86.00 615 GLU A O 1
ATOM 4677 N N . HIS A 1 616 ? 38.206 17.309 2.062 1.00 87.19 616 HIS A N 1
ATOM 4678 C CA . HIS A 1 616 ? 36.854 17.885 2.068 1.00 87.19 616 HIS A CA 1
ATOM 4679 C C . HIS A 1 616 ? 35.878 17.021 1.268 1.00 87.19 616 HIS A C 1
ATOM 4681 O O . HIS A 1 616 ? 34.706 16.910 1.623 1.00 87.19 616 HIS A O 1
ATOM 4687 N N . HIS A 1 617 ? 36.374 16.362 0.224 1.00 87.56 617 HIS A N 1
ATOM 4688 C CA . HIS A 1 617 ? 35.596 15.472 -0.635 1.00 87.56 617 HIS A CA 1
ATOM 4689 C C . HIS A 1 617 ? 35.597 14.016 -0.163 1.00 87.56 617 HIS A C 1
ATOM 4691 O O . HIS A 1 617 ? 35.088 13.136 -0.852 1.00 87.56 617 HIS A O 1
ATOM 4697 N N . LEU A 1 618 ? 36.141 13.743 1.021 1.00 89.94 618 LEU A N 1
ATOM 4698 C CA . LEU A 1 618 ? 36.222 12.406 1.589 1.00 89.94 618 LEU A CA 1
ATOM 4699 C C . LEU A 1 618 ? 35.430 12.356 2.891 1.00 89.94 618 LEU A C 1
ATOM 4701 O O . LEU A 1 618 ? 35.795 13.004 3.865 1.00 89.94 618 LEU A O 1
ATOM 4705 N N . VAL A 1 619 ? 34.346 11.583 2.914 1.00 90.88 619 VAL A N 1
ATOM 4706 C CA . VAL A 1 619 ? 33.457 11.433 4.074 1.00 90.88 619 VAL A CA 1
ATOM 4707 C C . VAL A 1 619 ? 33.694 10.085 4.743 1.00 90.88 619 VAL A C 1
ATOM 4709 O O . VAL A 1 619 ? 33.753 9.049 4.081 1.00 90.88 619 VAL A O 1
ATOM 4712 N N . MET A 1 620 ? 33.814 10.086 6.070 1.00 88.12 620 MET A N 1
ATOM 4713 C CA . MET A 1 620 ? 33.984 8.866 6.859 1.00 88.12 620 MET A CA 1
ATOM 4714 C C . MET A 1 620 ? 32.625 8.313 7.297 1.00 88.12 620 MET A C 1
ATOM 4716 O O . MET A 1 620 ? 31.931 8.936 8.102 1.00 88.12 620 MET A O 1
ATOM 4720 N N . ARG A 1 621 ? 32.281 7.116 6.810 1.00 83.06 621 ARG A N 1
ATOM 4721 C CA . ARG A 1 621 ? 31.055 6.378 7.152 1.00 83.06 621 ARG A CA 1
ATOM 4722 C C . ARG A 1 621 ? 31.421 5.014 7.727 1.00 83.06 621 ARG A C 1
ATOM 4724 O O . ARG A 1 621 ? 32.004 4.202 7.017 1.00 83.06 621 ARG A O 1
ATOM 4731 N N . ASP A 1 622 ? 31.115 4.772 9.001 1.00 79.88 622 ASP A N 1
ATOM 4732 C CA . ASP A 1 622 ? 31.403 3.505 9.701 1.00 79.88 622 ASP A CA 1
ATOM 4733 C C . ASP A 1 622 ? 32.853 3.003 9.511 1.00 79.88 622 ASP A C 1
ATOM 4735 O O . ASP A 1 622 ? 33.094 1.844 9.183 1.00 79.88 622 ASP A O 1
ATOM 4739 N N . ASP A 1 623 ? 33.829 3.906 9.671 1.00 80.88 623 ASP A N 1
ATOM 4740 C CA . ASP A 1 623 ? 35.273 3.661 9.463 1.00 80.88 623 ASP A CA 1
ATOM 4741 C C . ASP A 1 623 ? 35.686 3.323 8.011 1.00 80.88 623 ASP A C 1
ATOM 4743 O O . ASP A 1 623 ? 36.815 2.910 7.733 1.00 80.88 623 ASP A O 1
ATOM 4747 N N . ARG A 1 624 ? 34.796 3.559 7.041 1.00 87.75 624 ARG A N 1
ATOM 4748 C CA . ARG A 1 624 ? 35.075 3.465 5.605 1.00 87.75 624 ARG A CA 1
ATOM 4749 C C . ARG A 1 624 ? 35.134 4.858 4.966 1.00 87.75 624 ARG A C 1
ATOM 4751 O O . ARG A 1 624 ? 34.215 5.652 5.171 1.00 87.75 624 ARG A O 1
ATOM 4758 N N . PRO A 1 625 ? 36.155 5.153 4.143 1.00 89.94 625 PRO A N 1
ATOM 4759 C CA . PRO A 1 625 ? 36.215 6.401 3.400 1.00 89.94 625 PRO A CA 1
ATOM 4760 C C . PRO A 1 625 ? 35.316 6.324 2.162 1.00 89.94 625 PRO A C 1
ATOM 4762 O O . PRO A 1 625 ? 35.405 5.371 1.384 1.00 89.94 625 PRO A O 1
ATOM 4765 N N . VAL A 1 626 ? 34.459 7.320 1.974 1.00 92.31 626 VAL A N 1
ATOM 4766 C CA . VAL A 1 626 ? 33.638 7.493 0.774 1.00 92.31 626 VAL A CA 1
ATOM 4767 C C . VAL A 1 626 ? 34.067 8.780 0.093 1.00 92.31 626 VAL A C 1
ATOM 4769 O O . VAL A 1 626 ? 33.986 9.857 0.678 1.00 92.31 626 VAL A O 1
ATOM 4772 N N . LEU A 1 627 ? 34.546 8.654 -1.137 1.00 91.06 627 LEU A N 1
ATOM 4773 C CA . LEU A 1 627 ? 34.938 9.773 -1.970 1.00 91.06 627 LEU A CA 1
ATOM 4774 C C . LEU A 1 627 ? 33.692 10.322 -2.679 1.00 91.06 627 LEU A C 1
ATOM 4776 O O . LEU A 1 627 ? 33.027 9.618 -3.447 1.00 91.06 627 LEU A O 1
ATOM 4780 N N . CYS A 1 628 ? 33.347 11.559 -2.351 1.00 91.38 628 CYS A N 1
ATOM 4781 C CA . CYS A 1 628 ? 32.192 12.274 -2.865 1.00 91.38 628 CYS A CA 1
ATOM 4782 C C . CYS A 1 628 ? 32.519 12.928 -4.202 1.00 91.38 628 CYS A C 1
ATOM 4784 O O . CYS A 1 628 ? 33.577 13.532 -4.361 1.00 91.38 628 CYS A O 1
ATOM 4786 N N . LEU A 1 629 ? 31.566 12.880 -5.130 1.00 88.44 629 LEU A N 1
ATOM 4787 C CA . LEU A 1 629 ? 31.670 13.620 -6.378 1.00 88.44 629 LEU A CA 1
ATOM 4788 C C . LEU A 1 629 ? 31.788 15.130 -6.122 1.00 88.44 629 LEU A C 1
ATOM 4790 O O . LEU A 1 629 ? 30.900 15.730 -5.515 1.00 88.44 629 LEU A O 1
ATOM 4794 N N . ASP A 1 630 ? 32.820 15.736 -6.704 1.00 86.38 630 ASP A N 1
ATOM 4795 C CA . ASP A 1 630 ? 32.904 17.177 -6.929 1.00 86.38 630 ASP A CA 1
ATOM 4796 C C . ASP A 1 630 ? 32.579 17.491 -8.404 1.00 86.38 630 ASP A C 1
ATOM 4798 O O . ASP A 1 630 ? 33.384 17.204 -9.300 1.00 86.38 630 ASP A O 1
ATOM 4802 N N . PRO A 1 631 ? 31.402 18.075 -8.694 1.00 80.56 631 PRO A N 1
ATOM 4803 C CA . PRO A 1 631 ? 30.997 18.398 -10.056 1.00 80.56 631 PRO A CA 1
ATOM 4804 C C . PRO A 1 631 ? 31.912 19.400 -10.767 1.00 80.56 631 PRO A C 1
ATOM 4806 O O . PRO A 1 631 ? 31.979 19.393 -11.999 1.00 80.56 631 PRO A O 1
ATOM 4809 N N . ASP A 1 632 ? 32.589 20.273 -10.018 1.00 81.00 632 ASP A N 1
ATOM 4810 C CA . ASP A 1 632 ? 33.360 21.372 -10.591 1.00 81.00 632 ASP A CA 1
ATOM 4811 C C . ASP A 1 632 ? 34.740 20.915 -11.055 1.00 81.00 632 ASP A C 1
ATOM 4813 O O . ASP A 1 632 ? 35.241 21.407 -12.072 1.00 81.00 632 ASP A O 1
ATOM 4817 N N . THR A 1 633 ? 35.344 19.957 -10.356 1.00 79.31 633 THR A N 1
ATOM 4818 C CA . THR A 1 633 ? 36.711 19.474 -10.605 1.00 79.31 633 THR A CA 1
ATOM 4819 C C . THR A 1 633 ? 36.769 18.120 -11.304 1.00 79.31 633 THR A C 1
ATOM 4821 O O . THR A 1 633 ? 37.815 17.796 -11.880 1.00 79.31 633 THR A O 1
ATOM 4824 N N . ALA A 1 634 ? 35.655 17.379 -11.354 1.00 75.44 634 ALA A N 1
ATOM 4825 C CA . ALA A 1 634 ? 35.543 16.148 -12.125 1.00 75.44 634 ALA A CA 1
ATOM 4826 C C . ALA A 1 634 ? 36.104 16.343 -13.543 1.00 75.44 634 ALA A C 1
ATOM 4828 O O . ALA A 1 634 ? 35.754 17.291 -14.262 1.00 75.44 634 ALA A O 1
ATOM 4829 N N . MET A 1 635 ? 37.010 15.450 -13.958 1.00 73.88 635 MET A N 1
ATOM 4830 C CA . MET A 1 635 ? 37.653 15.501 -15.278 1.00 73.88 635 MET A CA 1
ATOM 4831 C C . MET A 1 635 ? 38.489 16.768 -15.560 1.00 73.88 635 MET A C 1
ATOM 4833 O O . MET A 1 635 ? 38.665 17.138 -16.726 1.00 73.88 635 MET A O 1
ATOM 4837 N N . ARG A 1 636 ? 38.965 17.495 -14.538 1.00 77.81 636 ARG A N 1
ATOM 4838 C CA . ARG A 1 636 ? 39.972 18.571 -14.696 1.00 77.81 636 ARG A CA 1
ATOM 4839 C C . ARG A 1 636 ? 41.403 18.122 -14.368 1.00 77.81 636 ARG A C 1
ATOM 4841 O O . ARG A 1 636 ? 42.329 18.893 -14.597 1.00 77.81 636 ARG A O 1
ATOM 4848 N N . GLY A 1 637 ? 41.583 16.895 -13.871 1.00 78.19 637 GLY A N 1
ATOM 4849 C CA . GLY A 1 637 ? 42.881 16.314 -13.504 1.00 78.19 637 GLY A CA 1
ATOM 4850 C C . GLY A 1 637 ? 43.281 15.102 -14.351 1.00 78.19 637 GLY A C 1
ATOM 4851 O O . GLY A 1 637 ? 42.536 14.660 -15.227 1.00 78.19 637 GLY A O 1
ATOM 4852 N N . SER A 1 638 ? 44.459 14.544 -14.066 1.00 87.12 638 SER A N 1
ATOM 4853 C CA . SER A 1 638 ? 44.953 13.296 -14.663 1.00 87.12 638 SER A CA 1
ATOM 4854 C C . SER A 1 638 ? 44.916 12.131 -13.660 1.00 87.12 638 SER A C 1
ATOM 4856 O O . SER A 1 638 ? 44.910 12.368 -12.449 1.00 87.12 638 SER A O 1
ATOM 4858 N N . PRO A 1 639 ? 44.956 10.868 -14.127 1.00 88.81 639 PRO A N 1
ATOM 4859 C CA . PRO A 1 639 ? 45.081 9.710 -13.243 1.00 88.81 639 PRO A CA 1
ATOM 4860 C C . PRO A 1 639 ? 46.274 9.800 -12.284 1.00 88.81 639 PRO A C 1
ATOM 4862 O O . PRO A 1 639 ? 46.186 9.397 -11.125 1.00 88.81 639 PRO A O 1
ATOM 4865 N N . ASP A 1 640 ? 47.385 10.371 -12.754 1.00 87.94 640 ASP A N 1
ATOM 4866 C CA . ASP A 1 640 ? 48.583 10.576 -11.943 1.00 87.94 640 ASP A CA 1
ATOM 4867 C C . ASP A 1 640 ? 48.380 11.653 -10.874 1.00 87.94 640 ASP A C 1
ATOM 4869 O O . ASP A 1 640 ? 48.875 11.489 -9.761 1.00 87.94 640 ASP A O 1
ATOM 4873 N N . MET A 1 641 ? 47.606 12.707 -11.164 1.00 88.19 641 MET A N 1
ATOM 4874 C CA . MET A 1 641 ? 47.223 13.701 -10.157 1.00 88.19 641 MET A CA 1
ATOM 4875 C C . MET A 1 641 ? 46.349 13.090 -9.063 1.00 88.19 641 MET A C 1
ATOM 4877 O O . MET A 1 641 ? 46.634 13.306 -7.892 1.00 88.19 641 MET A O 1
ATOM 4881 N N . ASP A 1 642 ? 45.334 12.296 -9.412 1.00 91.81 642 ASP A N 1
ATOM 4882 C CA . ASP A 1 642 ? 44.480 11.623 -8.422 1.00 91.81 642 ASP A CA 1
ATOM 4883 C C . ASP A 1 642 ? 45.302 10.686 -7.518 1.00 91.81 642 ASP A C 1
ATOM 4885 O O . ASP A 1 642 ? 45.142 10.679 -6.296 1.00 91.81 642 ASP A O 1
ATOM 4889 N N . ARG A 1 643 ? 46.230 9.919 -8.114 1.00 90.19 643 ARG A N 1
ATOM 4890 C CA . ARG A 1 643 ? 47.138 9.016 -7.385 1.00 90.19 643 ARG A CA 1
ATOM 4891 C C . ARG A 1 643 ? 48.092 9.776 -6.469 1.00 90.19 643 ARG A C 1
ATOM 4893 O O . ARG A 1 643 ? 48.321 9.343 -5.342 1.00 90.19 643 ARG A O 1
ATOM 4900 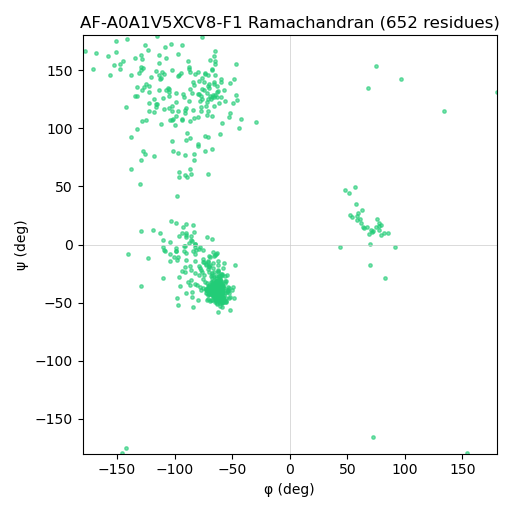N N . GLU A 1 644 ? 48.661 10.879 -6.942 1.00 88.81 644 GLU A N 1
ATOM 4901 C CA . GLU A 1 644 ? 49.576 11.716 -6.165 1.00 88.81 644 GLU A CA 1
ATOM 4902 C C . GLU A 1 644 ? 48.851 12.429 -5.015 1.00 88.81 644 GLU A C 1
ATOM 4904 O O . GLU A 1 644 ? 49.343 12.436 -3.887 1.00 88.81 644 GLU A O 1
ATOM 4909 N N . SER A 1 645 ? 47.647 12.949 -5.255 1.00 89.50 645 SER A N 1
ATOM 4910 C CA . SER A 1 645 ? 46.805 13.559 -4.222 1.00 89.50 645 SER A CA 1
ATOM 4911 C C . SER A 1 645 ? 46.394 12.549 -3.148 1.00 89.50 645 SER A C 1
ATOM 4913 O O . SER A 1 645 ? 46.528 12.834 -1.957 1.00 89.50 645 SER A O 1
ATOM 4915 N N . LEU A 1 646 ? 46.013 11.326 -3.538 1.00 89.69 646 LEU A N 1
ATOM 4916 C CA . LEU A 1 646 ? 45.743 10.253 -2.578 1.00 89.69 646 LEU A CA 1
ATOM 4917 C C . LEU A 1 646 ? 46.992 9.890 -1.760 1.00 89.69 646 LEU A C 1
ATOM 4919 O O . LEU A 1 646 ? 46.910 9.742 -0.542 1.00 89.69 646 LEU A O 1
ATOM 4923 N N . ARG A 1 647 ? 48.167 9.783 -2.399 1.00 87.06 647 ARG A N 1
ATOM 4924 C CA . ARG A 1 647 ? 49.431 9.526 -1.687 1.00 87.06 647 ARG A CA 1
ATOM 4925 C C . ARG A 1 647 ? 49.727 10.608 -0.660 1.00 87.06 647 ARG A C 1
ATOM 4927 O O . ARG A 1 647 ? 50.143 10.268 0.442 1.00 87.06 647 ARG A O 1
ATOM 4934 N N . ARG A 1 648 ? 49.481 11.881 -0.983 1.00 85.19 648 ARG A N 1
ATOM 4935 C CA . ARG A 1 648 ? 49.669 12.999 -0.047 1.00 85.19 648 ARG A CA 1
ATOM 4936 C C . ARG A 1 648 ? 48.759 12.874 1.171 1.00 85.19 648 ARG A C 1
ATOM 4938 O O . ARG A 1 648 ? 49.276 12.921 2.286 1.00 85.19 648 ARG A O 1
ATOM 4945 N N . LEU A 1 649 ? 47.470 12.589 0.965 1.00 83.12 649 LEU A N 1
ATOM 4946 C CA . LEU A 1 649 ? 46.507 12.329 2.047 1.00 83.12 649 LEU A CA 1
ATOM 4947 C C . LEU A 1 649 ? 46.912 11.136 2.926 1.00 83.12 649 LEU A C 1
ATOM 4949 O O . LEU A 1 649 ? 46.747 11.180 4.141 1.00 83.12 649 LEU A O 1
ATOM 4953 N N . CYS A 1 650 ? 47.484 10.084 2.335 1.00 80.69 650 CYS A N 1
ATOM 4954 C CA . CYS A 1 650 ? 48.001 8.934 3.080 1.00 80.69 650 CYS A CA 1
ATOM 4955 C C . CYS A 1 650 ? 49.384 9.180 3.719 1.00 80.69 650 CYS A C 1
ATOM 4957 O O . CYS A 1 650 ? 49.773 8.445 4.623 1.00 80.69 650 CYS A O 1
ATOM 4959 N N . SER A 1 651 ? 50.146 10.180 3.266 1.00 69.06 651 SER A N 1
ATOM 4960 C CA . SER A 1 651 ? 51.511 10.472 3.739 1.00 69.06 651 SER A CA 1
ATOM 4961 C C . SER A 1 651 ? 51.581 11.439 4.921 1.00 69.06 651 SER A C 1
ATOM 4963 O O . SER A 1 651 ? 52.614 11.511 5.573 1.00 69.06 651 SER A O 1
ATOM 4965 N N . HIS A 1 652 ? 50.489 12.142 5.244 1.00 55.19 652 HIS A N 1
ATOM 4966 C CA . HIS A 1 652 ? 50.360 12.887 6.509 1.00 55.19 652 HIS A CA 1
ATOM 4967 C C . HIS A 1 652 ? 50.173 11.964 7.731 1.00 55.19 652 HIS A C 1
ATOM 4969 O O . HIS A 1 652 ? 50.007 12.433 8.852 1.00 55.19 652 HIS A O 1
ATOM 4975 N N . THR A 1 653 ? 50.279 10.649 7.518 1.00 47.28 653 THR A N 1
ATOM 4976 C CA . THR A 1 653 ? 50.379 9.617 8.549 1.00 47.28 653 THR A CA 1
ATOM 4977 C C . THR A 1 653 ? 51.834 9.488 9.025 1.00 47.28 653 THR A C 1
ATOM 4979 O O . THR A 1 653 ? 52.552 8.568 8.632 1.00 47.28 653 THR A O 1
ATOM 4982 N N . THR A 1 654 ? 52.270 10.421 9.871 1.00 35.03 654 THR A N 1
ATOM 4983 C CA . THR A 1 654 ? 53.395 10.219 10.805 1.00 35.03 654 THR A CA 1
ATOM 4984 C C . THR A 1 654 ? 52.973 10.618 12.197 1.00 35.03 654 THR A C 1
ATOM 4986 O O . THR A 1 654 ? 52.442 11.743 12.326 1.00 35.03 654 THR A O 1
#

Foldseek 3Di:
DVVVVLVVLVVVLVVCVVVVVLQVSLVSCVVVVNLQSSLVSCVLVVVLQSSLVSCVSVVNLLSNLLSCVVVVPVVSNVVSLVSCLVPLVSLQVSLVVCVLVVNLVSSLVSCVSNVVLQVSLVSCLSNLNLLSSLVSCVVVVNLVVNLVSLVVSCVVPVLPLSSLLSNLVSCVVVVVLVSSLVSLVSQDPPHPCVLVSLVSQLSSCVSVVNNVSNVVSVVVNVVPPVPDDDDDDDDDDDDQCCPPVFWRFDAWDDDDPFWTWTWTQGNVVRAIKIKIFTDPVLVPPPNPLVLVLLVQQQVLLVQQDDPQAFHFPDQPNHGSITITGDQPQAWQVVVLVVDADALVRLLVLLLSLLVSLLSCVVVVWHQQQQARRQFTHHPVRRTHGHSTRNDDLVCLVPVPDDDPLDRVLLAALCSNVSHDDASLRSLQSSLQSSLCSQQVDGADDPPDDRDASCVQPVPDDDLQSQLSCLSNPNDSVSHDRGSVVSSVSSVVDDGDDDDCVPGDDPPNDPPDRDDLWDDPDPQWTASVSVRFIWGKAADDPLVSLVLVLLQQLSAPQEWHFPDQDPVRRITTTHDDPADFQVRVVDAQDPVLLVSVLSSQVSSVVSVWGQQDPDRRQWGQDPNHTHGYRDNVRTRVDDSVVNNVSSVVSNVVPD

Radius of gyration: 29.95 Å; Cα contacts (8 Å, |Δi|>4): 1049; chains: 1; bounding box: 87×65×87 Å

Solvent-accessible surface area (backbone atoms only — not comparable to full-atom values): 35169 Å² total; per-residue (Å²): 108,72,70,56,53,52,53,51,51,51,54,51,32,52,53,27,45,77,67,70,37,28,69,60,23,16,53,52,26,46,75,70,67,34,26,57,60,17,14,51,28,23,47,77,62,67,38,26,59,61,13,13,55,24,17,44,75,50,67,38,35,61,61,11,28,55,28,14,57,75,48,68,41,68,68,51,31,52,59,28,42,63,64,28,44,81,37,53,74,59,36,49,59,42,22,54,53,30,39,76,71,72,38,18,58,61,18,13,55,50,28,44,74,52,63,40,46,70,63,14,20,53,26,19,44,76,51,70,37,28,56,61,14,21,51,43,27,44,77,70,68,37,52,68,59,17,46,50,44,23,52,52,45,38,70,76,37,79,78,45,50,66,33,30,46,52,44,18,55,54,30,44,77,70,70,37,33,74,64,15,46,60,36,44,68,69,40,48,85,89,38,82,60,27,67,70,34,26,64,55,48,22,55,31,26,49,77,70,71,36,60,68,66,18,52,53,30,46,56,64,50,58,79,66,58,88,81,72,89,83,82,89,89,92,86,91,79,95,54,88,51,42,48,92,82,42,32,34,58,73,46,81,74,47,76,56,98,52,36,36,30,29,38,21,36,30,70,87,78,71,43,56,23,31,40,42,30,48,39,77,68,31,77,64,63,100,10,64,66,55,52,52,25,50,53,39,22,52,51,44,33,71,72,48,87,47,90,22,34,56,51,61,72,46,74,43,72,87,65,44,28,45,30,28,68,48,50,75,53,40,26,45,46,59,46,61,73,74,44,88,55,39,56,31,56,38,49,53,50,43,39,37,45,26,54,36,46,37,56,32,50,74,72,73,42,62,44,78,70,46,43,42,75,37,33,29,15,32,83,86,64,51,53,22,39,48,72,44,30,51,63,64,72,76,48,69,79,70,59,82,68,97,79,65,90,78,55,68,54,26,48,27,60,50,46,73,70,47,39,85,78,49,63,38,32,42,34,16,8,45,24,20,48,44,43,18,48,45,58,79,44,58,49,59,64,96,91,52,85,70,84,53,40,35,81,68,33,82,91,45,45,73,70,56,37,52,55,48,46,29,28,53,37,74,53,67,89,66,20,48,54,46,33,59,59,48,36,50,60,57,67,74,50,92,58,58,83,66,79,71,89,77,59,76,80,78,75,79,69,72,90,71,79,80,69,62,62,45,76,77,47,98,50,32,28,30,34,70,83,76,77,40,58,26,35,40,40,72,69,42,79,70,46,48,53,48,53,52,27,55,61,68,34,88,38,89,35,43,51,50,72,73,46,75,40,81,91,76,46,29,35,32,27,49,54,80,76,61,48,29,35,65,75,63,80,59,67,54,49,73,69,53,46,53,50,47,50,54,39,53,50,44,28,43,75,54,73,42,32,64,41,58,58,51,46,77,34,24,30,41,40,96,93,37,60,27,40,43,86,49,85,89,35,44,63,73,45,48,66,65,50,40,52,50,35,46,48,51,57,45,60,69,62,120

Nearest PDB structures (foldseek):
  5wne-assembly2_C  TM=5.667E-01  e=1.626E-10  Homo sapiens
  5wnf-assembly2_C  TM=5.484E-01  e=3.423E-10  Homo sapiens
  5wnh-assembly2_C  TM=5.589E-01  e=6.898E-10  Homo sapiens
  7p6n-assembly4_F  TM=5.606E-01  e=9.372E-10  Homo sapiens
  5wng-assembly2_C  TM=5.619E-01  e=1.167E-09  Homo sapiens